Protein AF-A0A4R2BX04-F1 (afdb_monomer)

Nearest PDB structures (foldseek):
  4o9u-assembly1_D  TM=9.218E-01  e=1.936E-25  Thermus thermophilus HB27
  6s59-assembly1_A  TM=9.024E-01  e=7.896E-22  Ovis aries
  6que-assembly1_A  TM=8.705E-01  e=1.155E-21  Ovis aries
  4o9t-assembly3_F  TM=9.150E-01  e=1.795E-11  Thermus thermophilus HB27
  4o93-assembly1_B  TM=9.235E-01  e=2.387E-11  Thermus thermophilus HB27

Structure (mmCIF, N/CA/C/O backbone):
data_AF-A0A4R2BX04-F1
#
_entry.id   AF-A0A4R2BX04-F1
#
loop_
_atom_site.group_PDB
_atom_site.id
_atom_site.type_symbol
_atom_site.label_atom_id
_atom_site.label_alt_id
_atom_site.label_comp_id
_atom_site.label_asym_id
_atom_site.label_entity_id
_atom_site.label_seq_id
_atom_site.pdbx_PDB_ins_code
_atom_site.Cartn_x
_atom_site.Cartn_y
_atom_site.Cartn_z
_atom_site.occupancy
_atom_site.B_iso_or_equiv
_atom_site.auth_seq_id
_atom_site.auth_comp_id
_atom_site.auth_asym_id
_atom_site.auth_atom_id
_atom_site.pdbx_PDB_model_num
ATOM 1 N N . MET A 1 1 ? 15.272 23.848 -4.959 1.00 88.44 1 MET A N 1
ATOM 2 C CA . MET A 1 1 ? 13.925 23.815 -5.576 1.00 88.44 1 MET A CA 1
ATOM 3 C C . MET A 1 1 ? 13.139 22.565 -5.182 1.00 88.44 1 MET A C 1
ATOM 5 O O . MET A 1 1 ? 12.155 22.720 -4.473 1.00 88.44 1 MET A O 1
ATOM 9 N N . GLY A 1 2 ? 13.586 21.345 -5.523 1.00 87.56 2 GLY A N 1
ATOM 10 C CA . GLY A 1 2 ? 12.864 20.100 -5.185 1.00 87.56 2 GLY A CA 1
ATOM 11 C C . GLY A 1 2 ? 12.556 19.912 -3.690 1.00 87.56 2 GLY A C 1
ATOM 12 O O . GLY A 1 2 ? 11.408 19.678 -3.334 1.00 87.56 2 GLY A O 1
ATOM 13 N N . GLY A 1 3 ? 13.537 20.123 -2.803 1.00 90.69 3 GLY A N 1
ATOM 14 C CA . GLY A 1 3 ? 13.317 20.023 -1.349 1.00 90.69 3 GLY A CA 1
ATOM 15 C C . GLY A 1 3 ? 12.289 21.022 -0.797 1.00 90.69 3 GLY A C 1
ATOM 16 O O . GLY A 1 3 ? 11.492 20.674 0.068 1.00 90.69 3 GLY A O 1
ATOM 17 N N . VAL A 1 4 ? 12.240 22.240 -1.350 1.00 93.31 4 VAL A N 1
ATOM 18 C CA . VAL A 1 4 ? 11.239 23.256 -0.973 1.00 93.31 4 VAL A CA 1
ATOM 19 C C . VAL A 1 4 ? 9.846 22.834 -1.438 1.00 93.31 4 VAL A C 1
ATOM 21 O O . VAL A 1 4 ? 8.897 22.911 -0.663 1.00 93.31 4 VAL A O 1
ATOM 24 N N . ALA A 1 5 ? 9.725 22.346 -2.676 1.00 88.94 5 ALA A N 1
ATOM 25 C CA . ALA A 1 5 ? 8.461 21.851 -3.215 1.00 88.94 5 ALA A CA 1
ATOM 26 C C . ALA A 1 5 ? 7.940 20.638 -2.425 1.00 88.94 5 ALA A C 1
ATOM 28 O O . ALA A 1 5 ? 6.764 20.606 -2.071 1.00 88.94 5 ALA A O 1
ATOM 29 N N . GLY A 1 6 ? 8.817 19.688 -2.080 1.00 88.94 6 GLY A N 1
ATOM 30 C CA . GLY A 1 6 ? 8.470 18.519 -1.268 1.00 88.94 6 GLY A CA 1
ATOM 31 C C . GLY A 1 6 ? 8.011 18.894 0.142 1.00 88.94 6 GLY A C 1
ATOM 32 O O . GLY A 1 6 ? 6.974 18.418 0.598 1.00 88.94 6 GLY A O 1
ATOM 33 N N . PHE A 1 7 ? 8.721 19.809 0.807 1.00 90.00 7 PHE A N 1
ATOM 34 C CA . PHE A 1 7 ? 8.326 20.310 2.126 1.00 90.00 7 PHE A CA 1
ATOM 35 C C . PHE A 1 7 ? 6.985 21.055 2.088 1.00 90.00 7 PHE A C 1
ATOM 37 O O . PHE A 1 7 ? 6.119 20.833 2.935 1.00 90.00 7 PHE A O 1
ATOM 44 N N . ALA A 1 8 ? 6.785 21.917 1.087 1.00 89.88 8 ALA A N 1
ATOM 45 C CA . ALA A 1 8 ? 5.531 22.639 0.909 1.00 89.88 8 ALA A CA 1
ATOM 46 C C . ALA A 1 8 ? 4.356 21.690 0.625 1.00 89.88 8 ALA A C 1
ATOM 48 O O . ALA A 1 8 ? 3.276 21.891 1.180 1.00 89.88 8 ALA A O 1
ATOM 49 N N . ALA A 1 9 ? 4.562 20.651 -0.192 1.00 85.44 9 ALA A N 1
ATOM 50 C CA . ALA A 1 9 ? 3.562 19.617 -0.439 1.00 85.44 9 ALA A CA 1
ATOM 51 C C . ALA A 1 9 ? 3.223 18.864 0.856 1.00 85.44 9 ALA A C 1
ATOM 53 O O . ALA A 1 9 ? 2.058 18.813 1.239 1.00 85.44 9 ALA A O 1
ATOM 54 N N . ALA A 1 10 ? 4.226 18.385 1.598 1.00 86.88 10 ALA A N 1
ATOM 55 C CA . ALA A 1 10 ? 4.014 17.621 2.829 1.00 86.88 10 ALA A CA 1
ATOM 56 C C . ALA A 1 10 ? 3.216 18.381 3.905 1.00 86.88 10 ALA A C 1
ATOM 58 O O . ALA A 1 10 ? 2.443 17.769 4.632 1.00 86.88 10 ALA A O 1
ATOM 59 N N . ARG A 1 11 ? 3.353 19.713 3.995 1.00 88.25 11 ARG A N 1
ATOM 60 C CA . ARG A 1 11 ? 2.587 20.529 4.959 1.00 88.25 11 ARG A CA 1
ATOM 61 C C . ARG A 1 11 ? 1.145 20.819 4.547 1.00 88.25 11 ARG A C 1
ATOM 63 O O . ARG A 1 11 ? 0.371 21.261 5.389 1.00 88.25 11 ARG A O 1
ATOM 70 N N . ARG A 1 12 ? 0.797 20.656 3.268 1.00 84.44 12 ARG A N 1
ATOM 71 C CA . ARG A 1 12 ? -0.538 20.990 2.743 1.00 84.44 12 ARG A CA 1
ATOM 72 C C . ARG A 1 12 ? -1.512 19.813 2.764 1.00 84.44 12 ARG A C 1
ATOM 74 O O . ARG A 1 12 ? -2.714 20.051 2.750 1.00 84.44 12 ARG A O 1
ATOM 81 N N . PHE A 1 13 ? -1.017 18.575 2.774 1.00 81.31 13 PHE A N 1
ATOM 82 C CA . PHE A 1 13 ? -1.863 17.379 2.789 1.00 81.31 13 PHE A CA 1
ATOM 83 C C . PHE A 1 13 ? -2.430 17.106 4.186 1.00 81.31 13 PHE A C 1
ATOM 85 O O . PHE A 1 13 ? -1.733 17.238 5.192 1.00 81.31 13 PHE A O 1
ATOM 92 N N . ASN A 1 14 ? -3.695 16.683 4.245 1.00 80.12 14 ASN A N 1
ATOM 93 C CA . ASN A 1 14 ? -4.310 16.259 5.499 1.00 80.12 14 ASN A CA 1
ATOM 94 C C . ASN A 1 14 ? -3.829 14.857 5.890 1.00 80.12 14 ASN A C 1
ATOM 96 O O . ASN A 1 14 ? -3.459 14.040 5.044 1.00 80.12 14 ASN A O 1
ATOM 100 N N . MET A 1 15 ? -3.938 14.517 7.176 1.00 75.00 15 MET A N 1
ATOM 101 C CA . MET A 1 15 ? -3.555 13.190 7.679 1.00 75.00 15 MET A CA 1
ATOM 102 C C . MET A 1 15 ? -4.386 12.043 7.064 1.00 75.00 15 MET A C 1
ATOM 104 O O . MET A 1 15 ? -3.929 10.900 6.997 1.00 75.00 15 MET A O 1
ATOM 108 N N . THR A 1 16 ? -5.596 12.331 6.567 1.00 70.81 16 THR A N 1
ATOM 109 C CA . THR A 1 16 ? -6.445 11.379 5.824 1.00 70.81 16 THR A CA 1
ATOM 110 C C . THR A 1 16 ? -5.875 11.031 4.450 1.00 70.81 16 THR A C 1
ATOM 112 O O . THR A 1 16 ? -6.043 9.908 3.981 1.00 70.81 16 THR A O 1
ATOM 115 N N . ASP A 1 17 ? -5.103 11.943 3.867 1.00 78.62 17 ASP A N 1
ATOM 116 C CA . ASP A 1 17 ? -4.664 11.910 2.470 1.00 78.62 17 ASP A CA 1
ATOM 117 C C . ASP A 1 17 ? -3.229 11.356 2.348 1.00 78.62 17 ASP A C 1
ATOM 119 O O . ASP A 1 17 ? -2.679 11.216 1.257 1.00 78.62 17 ASP A O 1
ATOM 123 N N . MET A 1 18 ? -2.623 10.927 3.470 1.00 82.00 18 MET A N 1
ATOM 124 C CA . MET A 1 18 ? -1.256 10.388 3.470 1.00 82.00 18 MET A CA 1
ATOM 125 C C . MET A 1 18 ? -0.979 9.235 2.483 1.00 82.00 18 MET A C 1
ATOM 127 O O . MET A 1 18 ? 0.153 9.189 2.013 1.00 82.00 18 MET A O 1
ATOM 131 N N . PRO A 1 19 ? -1.892 8.291 2.123 1.00 79.44 19 PRO A N 1
ATOM 132 C CA . PRO A 1 19 ? -1.483 7.229 1.207 1.00 79.44 19 PRO A CA 1
ATOM 133 C C . PRO A 1 19 ? -1.272 7.775 -0.217 1.00 79.44 19 PRO A C 1
ATOM 135 O O . PRO A 1 19 ? -0.447 7.243 -0.953 1.00 79.44 19 PRO A O 1
ATOM 138 N N . GLN A 1 20 ? -1.953 8.866 -0.584 1.00 83.94 20 GLN A N 1
ATOM 139 C CA . GLN A 1 20 ? -1.780 9.554 -1.864 1.00 83.94 20 GLN A CA 1
ATOM 140 C C . GLN A 1 20 ? -0.439 10.282 -1.901 1.00 83.94 20 GLN A C 1
ATOM 142 O O . GLN A 1 20 ? 0.319 10.120 -2.853 1.00 83.94 20 GLN A O 1
ATOM 147 N N . LEU A 1 21 ? -0.104 11.009 -0.828 1.00 87.19 21 LEU A N 1
ATOM 148 C CA . LEU A 1 21 ? 1.180 11.699 -0.714 1.00 87.19 21 LEU A CA 1
ATOM 149 C C . LEU A 1 21 ? 2.359 10.716 -0.800 1.00 87.19 21 LEU A C 1
ATOM 151 O O . LEU A 1 21 ? 3.329 10.977 -1.510 1.00 87.19 21 LEU A O 1
ATOM 155 N N . VAL A 1 22 ? 2.251 9.563 -0.128 1.00 87.44 22 VAL A N 1
ATOM 156 C CA . VAL A 1 22 ? 3.252 8.487 -0.213 1.00 87.44 22 VAL A CA 1
ATOM 157 C C . VAL A 1 22 ? 3.371 7.969 -1.646 1.00 87.44 22 VAL A C 1
ATOM 159 O O . VAL A 1 22 ? 4.483 7.855 -2.155 1.00 87.44 22 VAL A O 1
ATOM 162 N N . SER A 1 23 ? 2.246 7.721 -2.324 1.00 90.12 23 SER A N 1
ATOM 163 C CA . SER A 1 23 ? 2.243 7.311 -3.733 1.00 90.12 23 SER A CA 1
ATOM 164 C C . SER A 1 23 ? 2.915 8.353 -4.635 1.00 90.12 23 SER A C 1
ATOM 166 O O . SER A 1 23 ? 3.731 8.008 -5.485 1.00 90.12 23 SER A O 1
ATOM 168 N N . LEU A 1 24 ? 2.648 9.644 -4.428 1.00 90.19 24 LEU A N 1
ATOM 169 C CA . LEU A 1 24 ? 3.250 10.716 -5.219 1.00 90.19 24 LEU A CA 1
ATOM 170 C C . LEU A 1 24 ? 4.771 10.795 -5.025 1.00 90.19 24 LEU A C 1
ATOM 172 O O . LEU A 1 24 ? 5.512 10.885 -6.004 1.00 90.19 24 LEU A O 1
ATOM 176 N N . PHE A 1 25 ? 5.257 10.729 -3.784 1.00 90.88 25 PHE A N 1
ATOM 177 C CA . PHE A 1 25 ? 6.699 10.694 -3.515 1.00 90.88 25 PHE A CA 1
ATOM 178 C C . PHE A 1 25 ? 7.360 9.447 -4.096 1.00 90.88 25 PHE A C 1
ATOM 180 O O . PHE A 1 25 ? 8.462 9.535 -4.639 1.00 90.88 25 PHE A O 1
ATOM 187 N N . ASN A 1 26 ? 6.656 8.318 -4.069 1.00 92.38 26 ASN A N 1
ATOM 188 C CA . ASN A 1 26 ? 7.106 7.095 -4.706 1.00 92.38 26 ASN A CA 1
ATOM 189 C C . ASN A 1 26 ? 7.220 7.242 -6.233 1.00 92.38 26 ASN A C 1
ATOM 191 O O . ASN A 1 26 ? 8.212 6.818 -6.824 1.00 92.38 26 ASN A O 1
ATOM 195 N N . ALA A 1 27 ? 6.252 7.914 -6.866 1.00 93.56 27 ALA A N 1
ATOM 196 C CA . ALA A 1 27 ? 6.286 8.202 -8.296 1.00 93.56 27 ALA A CA 1
ATOM 197 C C . ALA A 1 27 ? 7.534 9.019 -8.669 1.00 93.56 27 ALA A C 1
ATOM 199 O O . ALA A 1 27 ? 8.276 8.659 -9.584 1.00 93.56 27 ALA A O 1
ATOM 200 N N . VAL A 1 28 ? 7.788 10.104 -7.930 1.00 93.44 28 VAL A N 1
ATOM 201 C CA . VAL A 1 28 ? 8.947 10.980 -8.156 1.00 93.44 28 VAL A CA 1
ATOM 202 C C . VAL A 1 28 ? 10.261 10.221 -7.944 1.00 93.44 28 VAL A C 1
ATOM 204 O O . VAL A 1 28 ? 11.180 10.380 -8.745 1.00 93.44 28 VAL A O 1
ATOM 207 N N . GLY A 1 29 ? 10.337 9.361 -6.923 1.00 92.19 29 GLY A N 1
ATOM 208 C CA . GLY A 1 29 ? 11.498 8.502 -6.671 1.00 92.19 29 GLY A CA 1
ATOM 209 C C . GLY A 1 29 ? 11.786 7.531 -7.820 1.00 92.19 29 GLY A C 1
ATOM 210 O O . GLY A 1 29 ? 12.916 7.478 -8.302 1.00 92.19 29 GLY A O 1
ATOM 211 N N . GLY A 1 30 ? 10.763 6.823 -8.314 1.00 92.56 30 GLY A N 1
ATOM 212 C CA . GLY A 1 30 ? 10.896 5.919 -9.463 1.00 92.56 30 GLY A CA 1
ATOM 213 C C . GLY A 1 30 ? 11.318 6.639 -10.749 1.00 92.56 30 GLY A C 1
ATOM 214 O O . GLY A 1 30 ? 12.179 6.154 -11.480 1.00 92.56 30 GLY A O 1
ATOM 215 N N . CYS A 1 31 ? 10.779 7.838 -10.993 1.00 94.25 31 CYS A N 1
ATOM 216 C CA . CYS A 1 31 ? 11.178 8.677 -12.125 1.00 94.25 31 CYS A CA 1
ATOM 217 C C . CYS A 1 31 ? 12.645 9.121 -12.023 1.00 94.25 31 CYS A C 1
ATOM 219 O O . CYS A 1 31 ? 13.384 9.039 -13.001 1.00 94.25 31 CYS A O 1
ATOM 221 N N . ALA A 1 32 ? 13.091 9.542 -10.835 1.00 93.69 32 ALA A N 1
ATOM 222 C CA . ALA A 1 32 ? 14.481 9.927 -10.611 1.00 93.69 32 ALA A CA 1
ATOM 223 C C . ALA A 1 32 ? 15.450 8.762 -10.873 1.00 93.69 32 ALA A C 1
ATOM 225 O O . ALA A 1 32 ? 16.451 8.966 -11.556 1.00 93.69 32 ALA A O 1
ATOM 226 N N . ALA A 1 33 ? 15.135 7.550 -10.400 1.00 91.38 33 ALA A N 1
ATOM 227 C CA . ALA A 1 33 ? 15.940 6.354 -10.666 1.00 91.38 33 ALA A CA 1
ATOM 228 C C . ALA A 1 33 ? 16.028 6.047 -12.175 1.00 91.38 33 ALA A C 1
ATOM 230 O O . ALA A 1 33 ? 17.122 5.951 -12.728 1.00 91.38 33 ALA A O 1
ATOM 231 N N . ALA A 1 34 ? 14.890 6.047 -12.882 1.00 91.94 34 ALA A N 1
ATOM 232 C CA . ALA A 1 34 ? 14.873 5.837 -14.331 1.00 91.94 34 ALA A CA 1
ATOM 233 C C . ALA A 1 34 ? 15.688 6.897 -15.098 1.00 91.94 34 ALA A C 1
ATOM 235 O O . ALA A 1 34 ? 16.411 6.564 -16.038 1.00 91.94 34 ALA A O 1
ATOM 236 N N . LEU A 1 35 ? 15.612 8.171 -14.696 1.00 92.38 35 LEU A N 1
ATOM 237 C CA . LEU A 1 35 ? 16.397 9.249 -15.304 1.00 92.38 35 LEU A CA 1
ATOM 238 C C . LEU A 1 35 ? 17.901 9.075 -15.073 1.00 92.38 35 LEU A C 1
ATOM 240 O O . LEU A 1 35 ? 18.676 9.326 -15.994 1.00 92.38 35 LEU A O 1
ATOM 244 N N . VAL A 1 36 ? 18.317 8.617 -13.889 1.00 90.69 36 VAL A N 1
ATOM 245 C CA . VAL A 1 36 ? 19.727 8.305 -13.605 1.00 90.69 36 VAL A CA 1
ATOM 246 C C . VAL A 1 36 ? 20.242 7.237 -14.570 1.00 90.69 36 VAL A C 1
ATOM 248 O O . VAL A 1 36 ? 21.283 7.442 -15.191 1.00 90.69 36 VAL A O 1
ATOM 251 N N . ALA A 1 37 ? 19.489 6.155 -14.777 1.00 89.06 37 ALA A N 1
ATOM 252 C CA . ALA A 1 37 ? 19.875 5.096 -15.708 1.00 89.06 37 ALA A CA 1
ATOM 253 C C . ALA A 1 37 ? 19.923 5.548 -17.178 1.00 89.06 37 ALA A C 1
ATOM 255 O O . ALA A 1 37 ? 20.780 5.084 -17.936 1.00 89.06 37 ALA A O 1
ATOM 256 N N . ILE A 1 38 ? 19.036 6.463 -17.589 1.00 88.00 38 ILE A N 1
ATOM 257 C CA . ILE A 1 38 ? 19.056 7.067 -18.931 1.00 88.00 38 ILE A CA 1
ATOM 258 C C . ILE A 1 38 ? 20.292 7.956 -19.109 1.00 88.00 38 ILE A C 1
ATOM 260 O O . ILE A 1 38 ? 20.962 7.873 -20.137 1.00 88.00 38 ILE A O 1
ATOM 264 N N . VAL A 1 39 ? 20.612 8.797 -18.123 1.00 88.25 39 VAL A N 1
ATOM 265 C CA . VAL A 1 39 ? 21.782 9.688 -18.182 1.00 88.25 39 VAL A CA 1
ATOM 266 C C . VAL A 1 39 ? 23.079 8.881 -18.202 1.00 88.25 39 VAL A C 1
ATOM 268 O O . VAL A 1 39 ? 23.949 9.152 -19.028 1.00 88.25 39 VAL A O 1
ATOM 271 N N . ASP A 1 40 ? 23.189 7.851 -17.363 1.00 85.19 40 ASP A N 1
ATOM 272 C CA . ASP A 1 40 ? 24.319 6.917 -17.383 1.00 85.19 40 ASP A CA 1
ATOM 273 C C . ASP A 1 40 ? 24.453 6.208 -18.747 1.00 85.19 40 ASP A C 1
ATOM 275 O O . ASP A 1 40 ? 25.564 6.030 -19.243 1.00 85.19 40 ASP A O 1
ATOM 279 N N . ALA A 1 41 ? 23.340 5.893 -19.427 1.00 80.50 41 ALA A N 1
ATOM 280 C CA . ALA A 1 41 ? 23.372 5.357 -20.794 1.00 80.50 41 ALA A CA 1
ATOM 281 C C . ALA A 1 41 ? 24.002 6.329 -21.796 1.00 80.50 41 ALA A C 1
ATOM 283 O O . ALA A 1 41 ? 24.763 5.916 -22.668 1.00 80.50 41 ALA A O 1
ATOM 284 N N . GLN A 1 42 ? 23.651 7.612 -21.690 1.00 80.00 42 GLN A N 1
ATOM 285 C CA . GLN A 1 42 ? 24.056 8.654 -22.633 1.00 80.00 42 GLN A CA 1
ATOM 286 C C . GLN A 1 42 ? 25.502 9.110 -22.436 1.00 80.00 42 GLN A C 1
ATOM 288 O O . GLN A 1 42 ? 26.152 9.510 -23.397 1.00 80.00 42 GLN A O 1
ATOM 293 N N . GLN A 1 43 ? 26.004 9.072 -21.202 1.00 78.25 43 GLN A N 1
ATOM 294 C CA . GLN A 1 43 ? 27.363 9.514 -20.878 1.00 78.25 43 GLN A CA 1
ATOM 295 C C . GLN A 1 43 ? 28.434 8.465 -21.198 1.00 78.25 43 GLN A C 1
ATOM 297 O O . GLN A 1 43 ? 29.627 8.766 -21.131 1.00 78.25 43 GLN A O 1
ATOM 302 N N . ARG A 1 44 ? 28.043 7.243 -21.574 1.00 70.12 44 ARG A N 1
ATOM 303 C CA . ARG A 1 44 ? 28.999 6.211 -21.977 1.00 70.12 44 ARG A CA 1
ATOM 304 C C . ARG A 1 44 ? 29.540 6.496 -23.381 1.00 70.12 44 ARG A C 1
ATOM 306 O O . ARG A 1 44 ? 28.757 6.642 -24.319 1.00 70.12 44 ARG A O 1
ATOM 313 N N . PRO A 1 45 ? 30.871 6.559 -23.557 1.00 59.31 45 PRO A N 1
ATOM 314 C CA . PRO A 1 45 ? 31.474 6.855 -24.850 1.00 59.31 45 PRO A CA 1
ATOM 315 C C . PRO A 1 45 ? 31.123 5.775 -25.880 1.00 59.31 45 PRO A C 1
ATOM 317 O O . PRO A 1 45 ? 31.386 4.586 -25.681 1.00 59.31 45 PRO A O 1
ATOM 320 N N . ALA A 1 46 ? 30.553 6.207 -27.006 1.00 54.72 46 ALA A N 1
ATOM 321 C CA . ALA A 1 46 ? 30.277 5.358 -28.157 1.00 54.72 46 ALA A CA 1
ATOM 322 C C . ALA A 1 46 ? 31.605 4.852 -28.748 1.00 54.72 46 ALA A C 1
ATOM 324 O O . ALA A 1 46 ? 32.303 5.594 -29.434 1.00 54.72 46 ALA A O 1
ATOM 325 N N . GLY A 1 47 ? 31.983 3.609 -28.444 1.00 49.56 47 GLY A N 1
ATOM 326 C CA . GLY A 1 47 ? 33.201 2.989 -28.982 1.00 49.56 47 GLY A CA 1
ATOM 327 C C . GLY A 1 47 ? 33.989 2.113 -28.006 1.00 49.56 47 GLY A C 1
ATOM 328 O O . GLY A 1 47 ? 34.817 1.326 -28.457 1.00 49.56 47 GLY A O 1
ATOM 329 N N . LEU A 1 48 ? 33.718 2.174 -26.697 1.00 48.69 48 LEU A N 1
ATOM 330 C CA . LEU A 1 48 ? 34.194 1.146 -25.768 1.00 48.69 48 LEU A CA 1
ATOM 331 C C . LEU A 1 48 ? 33.226 -0.041 -25.832 1.00 48.69 48 LEU A C 1
ATOM 333 O O . LEU A 1 48 ? 32.038 0.094 -25.546 1.00 48.69 48 LEU A O 1
ATOM 337 N N . GLY A 1 49 ? 33.746 -1.161 -26.336 1.00 47.22 49 GLY A N 1
ATOM 338 C CA . GLY A 1 49 ? 32.997 -2.359 -26.701 1.00 47.22 49 GLY A CA 1
ATOM 339 C C . GLY A 1 49 ? 32.111 -2.915 -25.591 1.00 47.22 49 GLY A C 1
ATOM 340 O O . GLY A 1 49 ? 32.361 -2.666 -24.419 1.00 47.22 49 GLY A O 1
ATOM 341 N N . ALA A 1 50 ? 31.089 -3.661 -26.031 1.00 51.38 50 ALA A N 1
ATOM 342 C CA . ALA A 1 50 ? 30.169 -4.497 -25.263 1.00 51.38 50 ALA A CA 1
ATOM 343 C C . ALA A 1 50 ? 29.944 -4.042 -23.815 1.00 51.38 50 ALA A C 1
ATOM 345 O O . ALA A 1 50 ? 30.778 -4.278 -22.940 1.00 51.38 50 ALA A O 1
ATOM 346 N N . ILE A 1 51 ? 28.764 -3.476 -23.541 1.00 55.81 51 ILE A N 1
ATOM 347 C CA . ILE A 1 51 ? 28.277 -3.374 -22.165 1.00 55.81 51 ILE A CA 1
ATOM 348 C C . ILE A 1 51 ? 28.514 -4.739 -21.509 1.00 55.81 51 ILE A C 1
ATOM 350 O O . ILE A 1 51 ? 28.026 -5.747 -22.022 1.00 55.81 51 ILE A O 1
ATOM 354 N N . SER A 1 52 ? 29.298 -4.791 -20.424 1.00 63.75 52 SER A N 1
ATOM 355 C CA . SER A 1 52 ? 29.423 -6.030 -19.656 1.00 63.75 52 SER A CA 1
ATOM 356 C C . SER A 1 52 ? 28.000 -6.487 -19.354 1.00 63.75 52 SER A C 1
ATOM 358 O O . SER A 1 52 ? 27.217 -5.681 -18.851 1.00 63.75 52 SER A O 1
ATOM 360 N N . GLY A 1 53 ? 27.623 -7.714 -19.729 1.00 64.19 53 GLY A N 1
ATOM 361 C CA . GLY A 1 53 ? 26.213 -8.131 -19.747 1.00 64.19 53 GLY A CA 1
ATOM 362 C C . GLY A 1 53 ? 25.471 -7.828 -18.437 1.00 64.19 53 GLY A C 1
ATOM 363 O O . GLY A 1 53 ? 24.296 -7.467 -18.454 1.00 64.19 53 GLY A O 1
ATOM 364 N N . GLY A 1 54 ? 26.188 -7.847 -17.306 1.00 72.62 54 GLY A N 1
ATOM 365 C CA . GLY A 1 54 ? 25.682 -7.400 -16.007 1.00 72.62 54 GLY A CA 1
ATOM 366 C C . GLY A 1 54 ? 25.230 -5.935 -15.978 1.00 72.62 54 GLY A C 1
ATOM 367 O O . GLY A 1 54 ? 24.120 -5.649 -15.546 1.00 72.62 54 GLY A O 1
ATOM 368 N N . THR A 1 55 ? 26.026 -4.993 -16.478 1.00 80.12 55 THR A N 1
ATOM 369 C CA . THR A 1 55 ? 25.680 -3.563 -16.495 1.00 80.12 55 THR A CA 1
ATOM 370 C C . THR A 1 55 ? 24.485 -3.268 -17.410 1.00 80.12 55 THR A C 1
ATOM 372 O O . THR A 1 55 ? 23.643 -2.439 -17.072 1.00 80.12 55 THR A O 1
ATOM 375 N N . GLY A 1 56 ? 24.370 -3.975 -18.540 1.00 80.44 56 GLY A N 1
ATOM 376 C CA . GLY A 1 56 ? 23.254 -3.814 -19.483 1.00 80.44 56 GLY A CA 1
ATOM 377 C C . GLY A 1 56 ? 21.931 -4.307 -18.906 1.00 80.44 56 GLY A C 1
ATOM 378 O O . GLY A 1 56 ? 20.895 -3.663 -19.085 1.00 80.44 56 GLY A O 1
ATOM 379 N N . PHE A 1 57 ? 21.984 -5.405 -18.148 1.00 83.94 57 PHE A N 1
ATOM 380 C CA . PHE A 1 57 ? 20.850 -5.904 -17.378 1.00 83.94 57 PHE A CA 1
ATOM 381 C C . PHE A 1 57 ? 20.407 -4.903 -16.306 1.00 83.94 57 PHE A C 1
ATOM 383 O O . PHE A 1 57 ? 19.235 -4.533 -16.278 1.00 83.94 57 PHE A O 1
ATOM 390 N N . VAL A 1 58 ? 21.333 -4.439 -15.455 1.00 88.88 58 VAL A N 1
ATOM 391 C CA . VAL A 1 58 ? 21.005 -3.515 -14.353 1.00 88.88 58 VAL A CA 1
ATOM 392 C C . VAL A 1 58 ? 20.399 -2.222 -14.906 1.00 88.88 58 VAL A C 1
ATOM 394 O O . VAL A 1 58 ? 19.423 -1.720 -14.361 1.00 88.88 58 VAL A O 1
ATOM 397 N N . GLN A 1 59 ? 20.900 -1.730 -16.039 1.00 88.12 59 GLN A N 1
ATOM 398 C CA . GLN A 1 59 ? 20.387 -0.525 -16.685 1.00 88.12 59 GLN A CA 1
ATOM 399 C C . GLN A 1 59 ? 18.956 -0.679 -17.214 1.00 88.12 59 GLN A C 1
ATOM 401 O O . GLN A 1 59 ? 18.115 0.189 -16.980 1.00 88.12 59 GLN A O 1
ATOM 406 N N . VAL A 1 60 ? 18.652 -1.781 -17.908 1.00 89.56 60 VAL A N 1
ATOM 407 C CA . VAL A 1 60 ? 17.279 -2.041 -18.371 1.00 89.56 60 VAL A CA 1
ATOM 408 C C . VAL A 1 60 ? 16.349 -2.274 -17.187 1.00 89.56 60 VAL A C 1
ATOM 410 O O . VAL A 1 60 ? 15.230 -1.765 -17.199 1.00 89.56 60 VAL A O 1
ATOM 413 N N . ALA A 1 61 ? 16.803 -2.997 -16.162 1.00 90.19 61 ALA A N 1
ATOM 414 C CA . ALA A 1 61 ? 16.033 -3.241 -14.950 1.00 90.19 61 ALA A CA 1
ATOM 415 C C . ALA A 1 61 ? 15.701 -1.935 -14.214 1.00 90.19 61 ALA A C 1
ATOM 417 O O . ALA A 1 61 ? 14.546 -1.740 -13.846 1.00 90.19 61 ALA A O 1
ATOM 418 N N . ASP A 1 62 ? 16.659 -1.019 -14.060 1.00 92.81 62 ASP A N 1
ATOM 419 C CA . ASP A 1 62 ? 16.450 0.263 -13.378 1.00 92.81 62 ASP A CA 1
ATOM 420 C C . ASP A 1 62 ? 15.430 1.147 -14.114 1.00 92.81 62 ASP A C 1
ATOM 422 O O . ASP A 1 62 ? 14.422 1.554 -13.536 1.00 92.81 62 ASP A O 1
ATOM 426 N N . ILE A 1 63 ? 15.604 1.342 -15.431 1.00 92.94 63 ILE A N 1
ATOM 427 C CA . ILE A 1 63 ? 14.641 2.093 -16.260 1.00 92.94 63 ILE A CA 1
ATOM 428 C C . ILE A 1 63 ? 13.253 1.455 -16.179 1.00 92.94 63 ILE A C 1
ATOM 430 O O . ILE A 1 63 ? 12.257 2.155 -16.002 1.00 92.94 63 ILE A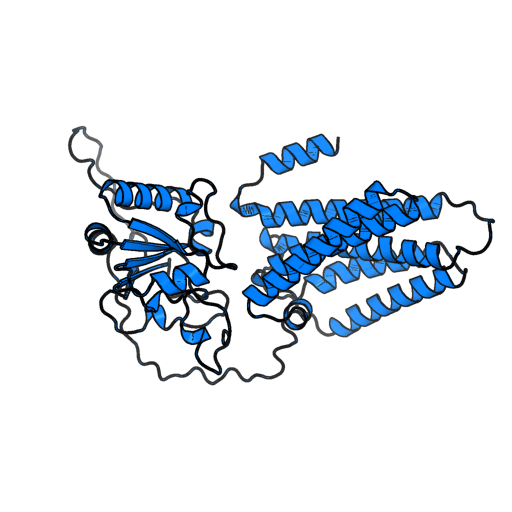 O 1
ATOM 434 N N . SER A 1 64 ? 13.190 0.127 -16.287 1.00 93.81 64 SER A N 1
ATOM 435 C CA . SER A 1 64 ? 11.935 -0.620 -16.304 1.00 93.81 64 SER A CA 1
ATOM 436 C C . SER A 1 64 ? 11.189 -0.516 -14.976 1.00 93.81 64 SER A C 1
ATOM 438 O O . SER A 1 64 ? 10.003 -0.192 -14.959 1.00 93.81 64 SER A O 1
ATOM 440 N N . ILE A 1 65 ? 11.873 -0.763 -13.855 1.00 94.62 65 ILE A N 1
ATOM 441 C CA . ILE A 1 65 ? 11.279 -0.708 -12.516 1.00 94.62 65 ILE A CA 1
ATOM 442 C C . ILE A 1 65 ? 10.934 0.743 -12.159 1.00 94.62 65 ILE A C 1
ATOM 444 O O . ILE A 1 65 ? 9.847 0.996 -11.640 1.00 94.62 65 ILE A O 1
ATOM 448 N N . GLY A 1 66 ? 11.799 1.707 -12.482 1.00 95.00 66 GLY A N 1
ATOM 449 C CA . GLY A 1 66 ? 11.564 3.127 -12.231 1.00 95.00 66 GLY A CA 1
ATOM 450 C C . GLY A 1 66 ? 10.366 3.686 -13.005 1.00 95.00 66 GLY A C 1
ATOM 451 O O . GLY A 1 66 ? 9.482 4.301 -12.406 1.00 95.00 66 GLY A O 1
ATOM 452 N N . ALA A 1 67 ? 10.267 3.415 -14.311 1.00 95.19 67 ALA A N 1
ATOM 453 C CA . ALA A 1 67 ? 9.158 3.875 -15.154 1.00 95.19 67 ALA A CA 1
ATOM 454 C C . ALA A 1 67 ? 7.825 3.181 -14.820 1.00 95.19 67 ALA A C 1
ATOM 456 O O . ALA A 1 67 ? 6.777 3.840 -14.763 1.00 95.19 67 ALA A O 1
ATOM 457 N N . LEU A 1 68 ? 7.869 1.873 -14.528 1.00 95.12 68 LEU A N 1
ATOM 458 C CA . LEU A 1 68 ? 6.734 1.111 -13.998 1.00 95.12 68 LEU A CA 1
ATOM 459 C C . LEU A 1 68 ? 6.209 1.749 -12.709 1.00 95.12 68 LEU A C 1
ATOM 461 O O . LEU A 1 68 ? 5.006 1.939 -12.536 1.00 95.12 68 LEU A O 1
ATOM 465 N N . THR A 1 69 ? 7.125 2.107 -11.813 1.00 94.50 69 THR A N 1
ATOM 466 C CA . THR A 1 69 ? 6.778 2.658 -10.507 1.00 94.50 69 THR A CA 1
ATOM 467 C C . THR A 1 69 ? 6.261 4.083 -10.598 1.00 94.50 69 THR A C 1
ATOM 469 O O . THR A 1 69 ? 5.276 4.413 -9.938 1.00 94.50 69 THR A O 1
ATOM 472 N N . PHE A 1 70 ? 6.869 4.909 -11.449 1.00 95.69 70 PHE A N 1
ATOM 473 C CA . PHE A 1 70 ? 6.409 6.262 -11.733 1.00 95.69 70 PHE A CA 1
ATOM 474 C C . PHE A 1 70 ? 4.954 6.259 -12.205 1.00 95.69 70 PHE A C 1
ATOM 476 O O . PHE A 1 70 ? 4.084 6.847 -11.565 1.00 95.69 70 PHE A O 1
ATOM 483 N N . THR A 1 71 ? 4.669 5.536 -13.286 1.00 94.81 71 THR A N 1
ATOM 484 C CA . THR A 1 71 ? 3.324 5.508 -13.873 1.00 94.81 71 THR A CA 1
ATOM 485 C C . THR A 1 71 ? 2.311 4.766 -13.017 1.00 94.81 71 THR A C 1
ATOM 487 O O . THR A 1 71 ? 1.196 5.255 -12.839 1.00 94.81 71 THR A O 1
ATOM 490 N N . GLY A 1 72 ? 2.695 3.638 -12.419 1.00 92.81 72 GLY A N 1
ATOM 491 C CA . GLY A 1 72 ? 1.834 2.899 -11.503 1.00 92.81 72 GLY A CA 1
ATOM 492 C C . GLY A 1 72 ? 1.424 3.740 -10.294 1.00 92.81 72 GLY A C 1
ATOM 493 O O . GLY A 1 72 ? 0.252 3.752 -9.920 1.00 92.81 72 GLY A O 1
ATOM 494 N N . SER A 1 73 ? 2.356 4.510 -9.725 1.00 93.00 73 SER A N 1
ATOM 495 C CA . SER A 1 73 ? 2.083 5.356 -8.556 1.00 93.00 73 SER A CA 1
ATOM 496 C C . SER A 1 73 ? 1.246 6.593 -8.909 1.00 93.00 73 SER A C 1
ATOM 498 O O . SER A 1 73 ? 0.462 7.056 -8.080 1.00 93.00 73 SER A O 1
ATOM 500 N N . LEU A 1 74 ? 1.346 7.099 -10.146 1.00 91.94 74 LEU A N 1
ATOM 501 C CA . LEU A 1 74 ? 0.437 8.130 -10.659 1.00 91.94 74 LEU A CA 1
ATOM 502 C C . LEU A 1 74 ? -0.988 7.593 -10.836 1.00 91.94 74 LEU A C 1
ATOM 504 O O . LEU A 1 74 ? -1.944 8.258 -10.452 1.00 91.94 74 LEU A O 1
ATOM 508 N N . VAL A 1 75 ? -1.158 6.375 -11.359 1.00 89.75 75 VAL A N 1
ATOM 509 C CA . VAL A 1 75 ? -2.489 5.750 -11.471 1.00 89.75 75 VAL A CA 1
ATOM 510 C C . VAL A 1 75 ? -3.049 5.373 -10.099 1.00 89.75 75 VAL A C 1
ATOM 512 O O . VAL A 1 75 ? -4.256 5.464 -9.880 1.00 89.75 75 VAL A O 1
ATOM 515 N N . ALA A 1 76 ? -2.197 5.025 -9.133 1.00 84.38 76 ALA A N 1
ATOM 516 C CA . ALA A 1 76 ? -2.601 4.801 -7.746 1.00 84.38 76 ALA A CA 1
ATOM 517 C C . ALA A 1 76 ? -3.184 6.062 -7.064 1.00 84.38 76 ALA A C 1
ATOM 519 O O . ALA A 1 76 ? -3.862 5.941 -6.040 1.00 84.38 76 ALA A O 1
ATOM 520 N N . ALA A 1 77 ? -3.075 7.248 -7.683 1.00 74.25 77 ALA A N 1
ATOM 521 C CA . ALA A 1 77 ? -3.850 8.439 -7.317 1.00 74.25 77 ALA A CA 1
ATOM 522 C C . ALA A 1 77 ? -5.376 8.295 -7.546 1.00 74.25 77 ALA A C 1
ATOM 524 O O . ALA A 1 77 ? -6.131 9.233 -7.299 1.00 74.25 77 ALA A O 1
ATOM 525 N N . LYS A 1 78 ? -5.876 7.102 -7.911 1.00 77.62 78 LYS A N 1
ATOM 526 C CA . LYS A 1 78 ? -7.282 6.676 -7.725 1.00 77.62 78 LYS A CA 1
ATOM 527 C C . LYS A 1 78 ? -7.856 7.053 -6.358 1.00 77.62 78 LYS A C 1
ATOM 529 O O . LYS A 1 78 ? -9.052 7.306 -6.241 1.00 77.62 78 LYS A O 1
ATOM 534 N N . LEU A 1 79 ? -7.010 7.106 -5.332 1.00 69.44 79 LEU A N 1
ATOM 535 C CA . LEU A 1 79 ? -7.397 7.515 -3.987 1.00 69.44 79 LEU A CA 1
ATOM 536 C C . LEU A 1 79 ? -7.881 8.976 -3.909 1.00 69.44 79 LEU A C 1
ATOM 538 O O . LEU A 1 79 ? -8.658 9.273 -3.011 1.00 69.44 79 LEU A O 1
ATOM 542 N N . GLU A 1 80 ? -7.448 9.874 -4.803 1.00 71.12 80 GLU A N 1
ATOM 543 C CA . GLU A 1 80 ? -7.880 11.289 -4.858 1.00 71.12 80 GLU A CA 1
ATOM 544 C C . GLU A 1 80 ? -9.210 11.480 -5.607 1.00 71.12 80 GLU A C 1
ATOM 546 O O . GLU A 1 80 ? -9.731 12.589 -5.691 1.00 71.12 80 GLU A O 1
ATOM 551 N N . GLY A 1 81 ? -9.769 10.412 -6.188 1.00 69.81 81 GLY A N 1
ATOM 552 C CA . GLY A 1 81 ? -10.963 10.488 -7.034 1.00 69.81 81 GLY A CA 1
ATOM 553 C C . GLY A 1 81 ? -10.703 11.017 -8.451 1.00 69.81 81 GLY A C 1
ATOM 554 O O . GLY A 1 81 ? -11.643 11.107 -9.236 1.00 69.81 81 GLY A O 1
ATOM 555 N N . LEU A 1 82 ? -9.443 11.311 -8.808 1.00 73.75 82 LEU A N 1
ATOM 556 C CA . LEU A 1 82 ? -9.033 11.702 -10.167 1.00 73.75 82 LEU A CA 1
ATOM 557 C C . LEU A 1 82 ? -9.251 10.579 -11.191 1.00 73.75 82 LEU A C 1
ATOM 559 O O . LEU A 1 82 ? -9.568 10.828 -12.352 1.00 73.75 82 LEU A O 1
ATOM 563 N N . VAL A 1 83 ? -9.083 9.333 -10.749 1.00 78.88 83 VAL A N 1
ATOM 564 C CA . VAL A 1 83 ? -9.312 8.118 -11.536 1.00 78.88 83 VAL A CA 1
ATOM 565 C C . VAL A 1 83 ? -10.411 7.308 -10.842 1.00 78.88 83 VAL A C 1
ATOM 567 O O . VAL A 1 83 ? -10.412 7.238 -9.610 1.00 78.88 83 VAL A O 1
ATOM 570 N N . PRO A 1 84 ? -11.340 6.666 -11.579 1.00 76.06 84 PRO A N 1
ATOM 571 C CA . PRO A 1 84 ? -12.396 5.869 -10.968 1.00 76.06 84 PRO A CA 1
ATOM 572 C C . PRO A 1 84 ? -11.832 4.809 -10.015 1.00 76.06 84 PRO A C 1
ATOM 574 O O . PRO A 1 84 ? -10.963 4.019 -10.390 1.00 76.06 84 PRO A O 1
ATOM 577 N N . GLY A 1 85 ? -12.372 4.754 -8.795 1.00 69.44 85 GLY A N 1
ATOM 578 C CA . GLY A 1 85 ? -11.987 3.751 -7.797 1.00 69.44 85 GLY A CA 1
ATOM 579 C C . GLY A 1 85 ? -12.404 2.322 -8.166 1.00 69.44 85 GLY A C 1
ATOM 580 O O . GLY A 1 85 ? -11.852 1.363 -7.632 1.00 69.44 85 GLY A O 1
ATOM 581 N N . ARG A 1 86 ? -13.346 2.146 -9.102 1.00 76.75 86 ARG A N 1
ATOM 582 C CA . ARG A 1 86 ? -13.715 0.821 -9.622 1.00 76.75 86 ARG A CA 1
ATOM 583 C C . ARG A 1 86 ? -12.598 0.227 -10.500 1.00 76.75 86 ARG A C 1
ATOM 585 O O . ARG A 1 86 ? -11.922 0.985 -11.201 1.00 76.75 86 ARG A O 1
ATOM 592 N N . PRO A 1 87 ? -12.413 -1.106 -10.506 1.00 81.56 87 PRO A N 1
ATOM 593 C CA . PRO A 1 87 ? -11.570 -1.789 -11.486 1.00 81.56 87 PRO A CA 1
ATOM 594 C C . PRO A 1 87 ? -11.930 -1.369 -12.916 1.00 81.56 87 PRO A C 1
ATOM 596 O O . PRO A 1 87 ? -13.091 -1.471 -13.317 1.00 81.56 87 PRO A O 1
ATOM 599 N N . VAL A 1 88 ? -10.952 -0.887 -13.687 1.00 80.94 88 VAL A N 1
ATOM 600 C CA . VAL A 1 88 ? -11.143 -0.570 -15.108 1.00 80.94 88 VAL A CA 1
ATOM 601 C C . VAL A 1 88 ? -10.448 -1.651 -15.917 1.00 80.94 88 VAL A C 1
ATOM 603 O O . VAL A 1 88 ? -9.223 -1.743 -15.939 1.00 80.94 88 VAL A O 1
ATOM 606 N N . VAL A 1 89 ? -11.254 -2.486 -16.567 1.00 80.31 89 VAL A N 1
ATOM 607 C CA . VAL A 1 89 ? -10.799 -3.631 -17.353 1.00 80.31 89 VAL A CA 1
ATOM 608 C C . VAL A 1 89 ? -11.162 -3.425 -18.820 1.00 80.31 89 VAL A C 1
ATOM 610 O O . VAL A 1 89 ? -12.279 -3.020 -19.136 1.00 80.31 89 VAL A O 1
ATOM 613 N N . PHE A 1 90 ? -10.226 -3.704 -19.726 1.00 81.38 90 PHE A N 1
ATOM 614 C CA . PHE A 1 90 ? -10.467 -3.680 -21.170 1.00 81.38 90 PHE A CA 1
ATOM 615 C C . PHE A 1 90 ? -10.210 -5.061 -21.783 1.00 81.38 90 PHE A C 1
ATOM 617 O O . PHE A 1 90 ? -9.382 -5.840 -21.298 1.00 81.38 90 PHE A O 1
ATOM 624 N N . ARG A 1 91 ? -10.951 -5.392 -22.850 1.00 78.25 91 ARG A N 1
ATOM 625 C CA . ARG A 1 91 ? -10.814 -6.673 -23.559 1.00 78.25 91 ARG A CA 1
ATOM 626 C C . ARG A 1 91 ? -9.386 -6.805 -24.098 1.00 78.25 91 ARG A C 1
ATOM 628 O O . ARG A 1 91 ? -8.929 -5.946 -24.840 1.00 78.25 91 ARG A O 1
ATOM 635 N N . GLY A 1 92 ? -8.686 -7.871 -23.704 1.00 79.75 92 GLY A N 1
ATOM 636 C CA . GLY A 1 92 ? -7.302 -8.129 -24.121 1.00 79.75 92 GLY A CA 1
ATOM 637 C C . GLY A 1 92 ? -6.208 -7.537 -23.223 1.00 79.75 92 GLY A C 1
ATOM 638 O O . GLY A 1 92 ? -5.036 -7.683 -23.558 1.00 79.75 92 GLY A O 1
ATOM 639 N N . ALA A 1 93 ? -6.539 -6.947 -22.066 1.00 79.31 93 ALA A N 1
ATOM 640 C CA . ALA A 1 93 ? -5.552 -6.357 -21.148 1.00 79.31 93 ALA A CA 1
ATOM 641 C C . ALA A 1 93 ? -4.396 -7.303 -20.770 1.00 79.31 93 ALA A C 1
ATOM 643 O O . ALA A 1 93 ? -3.240 -6.890 -20.735 1.00 79.31 93 ALA A O 1
ATOM 644 N N . ARG A 1 94 ? -4.682 -8.597 -20.567 1.00 80.56 94 ARG A N 1
ATOM 645 C CA . ARG A 1 94 ? -3.652 -9.617 -20.297 1.00 80.56 94 ARG A CA 1
ATOM 646 C C . ARG A 1 94 ? -2.682 -9.790 -21.464 1.00 80.56 94 ARG A C 1
ATOM 648 O O . ARG A 1 94 ? -1.484 -9.894 -21.241 1.00 80.56 94 ARG A O 1
ATOM 655 N N . GLY A 1 95 ? -3.204 -9.802 -22.690 1.00 85.00 95 GLY A N 1
ATOM 656 C CA . GLY A 1 95 ? -2.391 -9.903 -23.900 1.00 85.00 95 GLY A CA 1
ATOM 657 C C . GLY A 1 95 ? -1.484 -8.688 -24.057 1.00 85.00 95 GLY A C 1
ATOM 658 O O . GLY A 1 95 ? -0.296 -8.851 -24.298 1.00 85.00 95 GLY A O 1
ATOM 659 N N . VAL A 1 96 ? -2.012 -7.482 -23.822 1.00 87.88 96 VAL A N 1
ATOM 660 C CA . VAL A 1 96 ? -1.216 -6.244 -23.859 1.00 87.88 96 VAL A CA 1
ATOM 661 C C . VAL A 1 96 ? -0.111 -6.269 -22.803 1.00 87.88 96 VAL A C 1
ATOM 663 O O . VAL A 1 96 ? 1.048 -6.050 -23.140 1.00 87.88 96 VAL A O 1
ATOM 666 N N . ASN A 1 97 ? -0.431 -6.611 -21.552 1.00 89.25 97 ASN A N 1
ATOM 667 C CA . ASN A 1 97 ? 0.568 -6.683 -20.482 1.00 89.25 97 ASN A CA 1
ATOM 668 C C . ASN A 1 97 ? 1.643 -7.741 -20.769 1.00 89.25 97 ASN A C 1
ATOM 670 O O . ASN A 1 97 ? 2.821 -7.486 -20.534 1.00 89.25 97 ASN A O 1
ATOM 674 N N . LEU A 1 98 ? 1.255 -8.898 -21.316 1.00 89.00 98 LEU A N 1
ATOM 675 C CA . LEU A 1 98 ? 2.190 -9.948 -21.719 1.00 89.00 98 LEU A CA 1
ATOM 676 C C . LEU A 1 98 ? 3.121 -9.466 -22.838 1.00 89.00 98 LEU A C 1
ATOM 678 O O . LEU A 1 98 ? 4.331 -9.631 -22.733 1.00 89.00 98 LEU A O 1
ATOM 682 N N . VAL A 1 99 ? 2.577 -8.842 -23.886 1.00 91.62 99 VAL A N 1
ATOM 683 C CA . VAL A 1 99 ? 3.365 -8.321 -25.014 1.00 91.62 99 VAL A CA 1
ATOM 684 C C . VAL A 1 99 ? 4.345 -7.248 -24.545 1.00 91.62 99 VAL A C 1
ATOM 686 O O . VAL A 1 99 ? 5.513 -7.284 -24.924 1.00 91.62 99 VAL A O 1
ATOM 689 N N . LEU A 1 100 ? 3.903 -6.330 -23.683 1.00 91.44 100 LEU A N 1
ATOM 690 C CA . LEU A 1 100 ? 4.768 -5.299 -23.109 1.00 91.44 100 LEU A CA 1
ATOM 691 C C . LEU A 1 100 ? 5.874 -5.908 -22.237 1.00 91.44 100 LEU A C 1
ATOM 693 O O . LEU A 1 100 ? 7.029 -5.511 -22.361 1.00 91.44 100 LEU A O 1
ATOM 697 N N . ALA A 1 101 ? 5.559 -6.909 -21.410 1.00 89.06 101 ALA A N 1
ATOM 698 C CA . ALA A 1 101 ? 6.555 -7.608 -20.598 1.00 89.06 101 ALA A CA 1
ATOM 699 C C . ALA A 1 101 ? 7.591 -8.348 -21.463 1.00 89.06 101 ALA A C 1
ATOM 701 O O . ALA A 1 101 ? 8.790 -8.277 -21.193 1.00 89.06 101 ALA A O 1
ATOM 702 N N . VAL A 1 102 ? 7.148 -9.006 -22.538 1.00 91.44 102 VAL A N 1
ATOM 703 C CA . VAL A 1 102 ? 8.037 -9.665 -23.506 1.00 91.44 102 VAL A CA 1
ATOM 704 C C . VAL A 1 102 ? 8.911 -8.642 -24.234 1.00 91.44 102 VAL A C 1
ATOM 706 O O . VAL A 1 102 ? 10.099 -8.891 -24.409 1.00 91.44 102 VAL A O 1
ATOM 709 N N . ALA A 1 103 ? 8.373 -7.476 -24.607 1.00 89.56 103 ALA A N 1
ATOM 710 C CA . ALA A 1 103 ? 9.149 -6.407 -25.236 1.00 89.56 103 ALA A CA 1
ATOM 711 C C . ALA A 1 103 ? 10.265 -5.881 -24.315 1.00 89.56 103 ALA A C 1
ATOM 713 O O . ALA A 1 103 ? 11.387 -5.661 -24.769 1.00 89.56 103 ALA A O 1
ATOM 714 N N . VAL A 1 104 ? 9.985 -5.738 -23.017 1.00 90.12 104 VAL A N 1
ATOM 715 C CA . VAL A 1 104 ? 10.982 -5.344 -22.008 1.00 90.12 104 VAL A CA 1
ATOM 716 C C . VAL A 1 104 ? 12.052 -6.423 -21.839 1.00 90.12 104 VAL A C 1
ATOM 718 O O . VAL A 1 104 ? 13.242 -6.111 -21.817 1.00 90.12 104 VAL A O 1
ATOM 721 N N . LEU A 1 105 ? 11.655 -7.698 -21.781 1.00 89.25 105 LEU A N 1
ATOM 722 C CA . LEU A 1 105 ? 12.593 -8.818 -21.680 1.00 89.25 105 LEU A CA 1
ATOM 723 C C . LEU A 1 105 ? 13.487 -8.926 -22.927 1.00 89.25 105 LEU A C 1
ATOM 725 O O . LEU A 1 105 ? 14.690 -9.147 -22.813 1.00 89.25 105 LEU A O 1
ATOM 729 N N . ALA A 1 106 ? 12.915 -8.726 -24.115 1.00 87.69 106 ALA A N 1
ATOM 730 C CA . ALA A 1 106 ? 13.658 -8.692 -25.369 1.00 87.69 106 ALA A CA 1
ATOM 731 C C . ALA A 1 106 ? 14.658 -7.527 -25.392 1.00 87.69 106 ALA A C 1
ATOM 733 O O . ALA A 1 106 ? 15.812 -7.725 -25.763 1.00 87.69 106 ALA A O 1
ATOM 734 N N . ALA A 1 107 ? 14.257 -6.337 -24.933 1.00 84.81 107 ALA A N 1
ATOM 735 C CA . ALA A 1 107 ? 15.163 -5.201 -24.797 1.00 84.81 107 ALA A CA 1
ATOM 736 C C . ALA A 1 107 ? 16.316 -5.494 -23.819 1.00 84.81 107 ALA A C 1
ATOM 738 O O . ALA A 1 107 ? 17.459 -5.168 -24.129 1.00 84.81 107 ALA A O 1
ATOM 739 N N . ALA A 1 108 ? 16.045 -6.167 -22.693 1.00 84.44 108 ALA A N 1
ATOM 740 C CA . ALA A 1 108 ? 17.077 -6.608 -21.752 1.00 84.44 108 ALA A CA 1
ATOM 741 C C . ALA A 1 108 ? 18.055 -7.610 -22.385 1.00 84.44 108 ALA A C 1
ATOM 743 O O . ALA A 1 108 ? 19.265 -7.479 -22.239 1.00 84.44 108 ALA A O 1
ATOM 744 N N . LEU A 1 109 ? 17.553 -8.601 -23.125 1.00 85.00 109 LEU A N 1
ATOM 745 C CA . LEU A 1 109 ? 18.404 -9.579 -23.808 1.00 85.00 109 LEU A CA 1
ATOM 746 C C . LEU A 1 109 ? 19.286 -8.925 -24.877 1.00 85.00 109 LEU A C 1
ATOM 748 O O . LEU A 1 109 ? 20.463 -9.263 -24.984 1.00 85.00 109 LEU A O 1
ATOM 752 N N . LEU A 1 110 ? 18.744 -7.964 -25.630 1.00 81.38 110 LEU A N 1
ATOM 753 C CA . LEU A 1 110 ? 19.500 -7.223 -26.639 1.00 81.38 110 LEU A CA 1
ATOM 754 C C . LEU A 1 110 ? 20.646 -6.419 -26.013 1.00 81.38 110 LEU A C 1
ATOM 756 O O . LEU A 1 110 ? 21.766 -6.487 -26.524 1.00 81.38 110 LEU A O 1
ATOM 760 N N . THR A 1 111 ? 20.400 -5.719 -24.898 1.00 77.38 111 THR A N 1
ATOM 761 C CA . THR A 1 111 ? 21.447 -4.946 -24.208 1.00 77.38 111 THR A CA 1
ATOM 762 C C . THR A 1 111 ? 22.509 -5.840 -23.573 1.00 77.38 111 THR A C 1
ATOM 764 O O . THR A 1 111 ? 23.686 -5.485 -23.610 1.00 77.38 111 THR A O 1
ATOM 767 N N . ILE A 1 112 ? 22.129 -7.011 -23.046 1.00 77.69 112 ILE A N 1
ATOM 768 C CA . ILE A 1 112 ? 23.066 -8.019 -22.520 1.00 77.69 112 ILE A CA 1
ATOM 769 C C . ILE A 1 112 ? 23.935 -8.607 -23.639 1.00 77.69 112 ILE A C 1
ATOM 771 O O . ILE A 1 112 ? 25.125 -8.831 -23.437 1.00 77.69 112 ILE A O 1
ATOM 775 N N . ALA A 1 113 ? 23.365 -8.828 -24.826 1.00 77.69 113 ALA A N 1
ATOM 776 C CA . ALA A 1 113 ? 24.072 -9.370 -25.986 1.00 77.69 113 ALA A CA 1
ATOM 777 C C . ALA A 1 113 ? 25.072 -8.382 -26.626 1.00 77.69 113 ALA A C 1
ATOM 779 O O . ALA A 1 113 ? 25.673 -8.690 -27.653 1.00 77.69 113 ALA A O 1
ATOM 780 N N . GLY A 1 114 ? 25.253 -7.185 -26.056 1.00 66.81 114 GLY A N 1
ATOM 781 C CA . GLY A 1 114 ? 26.193 -6.175 -26.551 1.00 66.81 114 GLY A CA 1
ATOM 782 C C . GLY A 1 114 ? 25.684 -5.381 -27.758 1.00 66.81 114 GLY A C 1
ATOM 783 O O . GLY A 1 114 ? 26.281 -4.373 -28.131 1.00 66.81 114 GLY A O 1
ATOM 784 N N . THR A 1 115 ? 24.544 -5.765 -28.331 1.00 63.78 115 THR A N 1
ATOM 785 C CA . THR A 1 115 ? 23.738 -4.924 -29.218 1.00 63.78 115 THR A CA 1
ATOM 786 C C . THR A 1 115 ? 22.966 -3.926 -28.366 1.00 63.78 115 THR A C 1
ATOM 788 O O . THR A 1 115 ? 21.805 -4.143 -28.036 1.00 63.78 115 THR A O 1
ATOM 791 N N . SER A 1 116 ? 23.606 -2.820 -27.986 1.00 62.66 116 SER A N 1
ATOM 792 C CA . SER A 1 116 ? 22.983 -1.769 -27.176 1.00 62.66 116 SER A CA 1
ATOM 793 C C . SER A 1 116 ? 22.577 -0.551 -28.009 1.00 62.66 116 SER A C 1
ATOM 795 O O . SER A 1 116 ? 23.145 0.534 -27.844 1.00 62.66 116 SER A O 1
ATOM 797 N N . PRO A 1 117 ? 21.616 -0.662 -28.937 1.00 63.75 117 PRO A N 1
ATOM 798 C CA . PRO A 1 117 ? 21.135 0.531 -29.582 1.00 63.75 117 PRO A CA 1
ATOM 799 C C . PRO A 1 117 ? 20.331 1.345 -28.564 1.00 63.75 117 PRO A C 1
ATOM 801 O O . PRO A 1 117 ? 19.488 0.801 -27.851 1.00 63.75 117 PRO A O 1
ATOM 804 N N . GLY A 1 118 ? 20.544 2.661 -28.515 1.00 72.25 118 GLY A N 1
ATOM 805 C CA . GLY A 1 118 ? 19.785 3.554 -27.626 1.00 72.25 118 GLY A CA 1
ATOM 806 C C . GLY A 1 118 ? 18.261 3.427 -27.783 1.00 72.25 118 GLY A C 1
ATOM 807 O O . GLY A 1 118 ? 17.517 3.692 -26.840 1.00 72.25 118 GLY A O 1
ATOM 808 N N . TRP A 1 119 ? 17.784 2.930 -28.933 1.00 79.00 119 TRP A N 1
ATOM 809 C CA . TRP A 1 119 ? 16.372 2.614 -29.142 1.00 79.00 119 TRP A CA 1
ATOM 810 C C . TRP A 1 119 ? 15.862 1.458 -28.269 1.00 79.00 119 TRP A C 1
ATOM 812 O O . TRP A 1 119 ? 14.699 1.488 -27.886 1.00 79.00 119 TRP A O 1
ATOM 822 N N . ALA A 1 120 ? 16.685 0.469 -27.899 1.00 81.00 120 ALA A N 1
ATOM 823 C CA . ALA A 1 120 ? 16.250 -0.649 -27.054 1.00 81.00 120 ALA A CA 1
ATOM 824 C C . ALA A 1 120 ? 15.899 -0.171 -25.636 1.00 81.00 120 ALA A C 1
ATOM 826 O O . ALA A 1 120 ? 14.875 -0.568 -25.082 1.00 81.00 120 ALA A O 1
ATOM 827 N N . LEU A 1 121 ? 16.693 0.756 -25.090 1.00 82.69 121 LEU A N 1
ATOM 828 C CA . LEU A 1 121 ? 16.410 1.412 -23.810 1.00 82.69 121 LEU A CA 1
ATOM 829 C C . LEU A 1 121 ? 15.151 2.284 -23.888 1.00 82.69 121 LEU A C 1
ATOM 831 O O . LEU A 1 121 ? 14.330 2.264 -22.972 1.00 82.69 121 LEU A O 1
ATOM 835 N N . ALA A 1 122 ? 14.961 3.004 -24.998 1.00 85.12 122 ALA A N 1
ATOM 836 C CA . ALA A 1 122 ? 13.758 3.803 -25.223 1.00 85.12 122 ALA A CA 1
ATOM 837 C C . ALA A 1 122 ? 12.493 2.931 -25.316 1.00 85.12 122 ALA A C 1
ATOM 839 O O . ALA A 1 122 ? 11.471 3.273 -24.724 1.00 85.12 122 ALA A O 1
ATOM 840 N N . ILE A 1 123 ? 12.567 1.784 -26.002 1.00 86.19 123 ILE A N 1
ATOM 841 C CA . ILE A 1 123 ? 11.469 0.810 -26.067 1.00 86.19 123 ILE A CA 1
ATOM 842 C C . ILE A 1 123 ? 11.181 0.237 -24.680 1.00 86.19 123 ILE A C 1
ATOM 844 O O . ILE A 1 123 ? 10.017 0.200 -24.292 1.00 86.19 123 ILE A O 1
ATOM 848 N N . ALA A 1 124 ? 12.203 -0.165 -23.916 1.00 88.25 124 ALA A N 1
ATOM 849 C CA . ALA A 1 124 ? 12.015 -0.680 -22.558 1.00 88.25 124 ALA A CA 1
ATOM 850 C C . ALA A 1 124 ? 11.332 0.353 -21.647 1.00 88.25 124 ALA A C 1
ATOM 852 O O . ALA A 1 124 ? 10.354 0.031 -20.969 1.00 88.25 124 ALA A O 1
ATOM 853 N N . GLY A 1 125 ? 11.791 1.608 -21.684 1.00 90.31 125 GLY A N 1
ATOM 854 C CA . GLY A 1 125 ? 11.186 2.710 -20.937 1.00 90.31 125 GLY A CA 1
ATOM 855 C C . GLY A 1 125 ? 9.741 2.971 -21.355 1.00 90.31 125 GLY A C 1
ATOM 856 O O . GLY A 1 125 ? 8.847 2.979 -20.513 1.00 90.31 125 GLY A O 1
ATOM 857 N N . LEU A 1 126 ? 9.464 3.112 -22.653 1.00 91.19 126 LEU A N 1
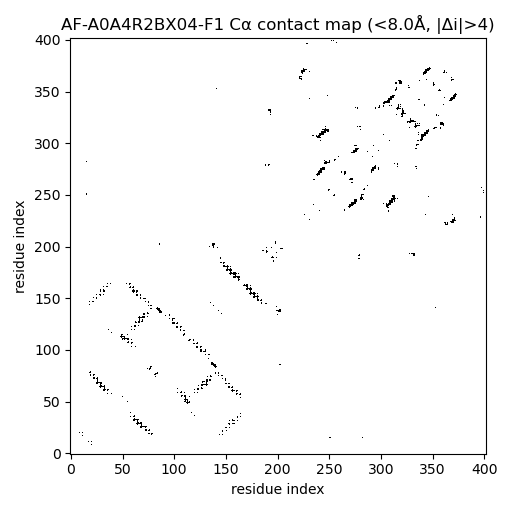ATOM 858 C CA . LEU A 1 126 ? 8.107 3.368 -23.141 1.00 91.19 126 LEU A CA 1
ATOM 859 C C . LEU A 1 126 ? 7.160 2.201 -22.825 1.00 91.19 126 LEU A C 1
ATOM 861 O O . LEU A 1 126 ? 6.049 2.419 -22.341 1.00 91.19 126 LEU A O 1
ATOM 865 N N . ALA A 1 127 ? 7.609 0.963 -23.042 1.00 92.19 127 ALA A N 1
ATOM 866 C CA . ALA A 1 127 ? 6.825 -0.231 -22.764 1.00 92.19 127 ALA A CA 1
ATOM 867 C C . ALA A 1 127 ? 6.481 -0.344 -21.275 1.00 92.19 127 ALA A C 1
ATOM 869 O O . ALA A 1 127 ? 5.332 -0.622 -20.943 1.00 92.19 127 ALA A O 1
ATOM 870 N N . THR A 1 128 ? 7.429 -0.067 -20.375 1.00 92.81 128 THR A N 1
ATOM 871 C CA . THR A 1 128 ? 7.179 -0.092 -18.923 1.00 92.81 128 THR A CA 1
ATOM 872 C C . THR A 1 128 ? 6.332 1.068 -18.420 1.00 92.81 128 THR A C 1
ATOM 874 O O . THR A 1 128 ? 5.536 0.880 -17.504 1.00 92.81 128 THR A O 1
ATOM 877 N N . THR A 1 129 ? 6.422 2.234 -19.059 1.00 93.19 129 THR A N 1
ATOM 878 C CA . THR A 1 129 ? 5.538 3.383 -18.802 1.00 93.19 129 THR A CA 1
ATOM 879 C C . THR A 1 129 ? 4.078 3.008 -19.089 1.00 93.19 129 THR A C 1
ATOM 881 O O . THR A 1 129 ? 3.187 3.252 -18.279 1.00 93.19 129 THR A O 1
ATOM 884 N N . VAL A 1 130 ? 3.821 2.352 -20.226 1.00 93.50 130 VAL A N 1
ATOM 885 C CA . VAL A 1 130 ? 2.480 1.847 -20.569 1.00 93.50 130 VAL A CA 1
ATOM 886 C C . VAL A 1 130 ? 2.080 0.708 -19.630 1.00 93.50 130 VAL A C 1
ATOM 888 O O . VAL A 1 130 ? 0.956 0.699 -19.128 1.00 93.50 130 VAL A O 1
ATOM 891 N N . LEU A 1 131 ? 3.008 -0.214 -19.351 1.00 92.06 131 LEU A N 1
ATOM 892 C CA . LEU A 1 131 ? 2.774 -1.364 -18.481 1.00 92.06 131 LEU A CA 1
ATOM 893 C C . LEU A 1 131 ? 2.368 -0.929 -17.074 1.00 92.06 131 LEU A C 1
ATOM 895 O O . LEU A 1 131 ? 1.460 -1.527 -16.517 1.00 92.06 131 LEU A O 1
ATOM 899 N N . GLY A 1 132 ? 2.957 0.123 -16.502 1.00 91.62 132 GLY A N 1
ATOM 900 C CA . GLY A 1 132 ? 2.550 0.603 -15.179 1.00 91.62 132 GLY A CA 1
ATOM 901 C C . GLY A 1 132 ? 1.142 1.168 -15.135 1.00 91.62 132 GLY A C 1
ATOM 902 O O . GLY A 1 132 ? 0.408 0.902 -14.180 1.00 91.62 132 GLY A O 1
ATOM 903 N N . VAL A 1 133 ? 0.706 1.838 -16.203 1.00 91.62 133 VAL A N 1
ATOM 904 C CA . VAL A 1 133 ? -0.689 2.274 -16.323 1.00 91.62 133 VAL A CA 1
ATOM 905 C C . VAL A 1 133 ? -1.624 1.070 -16.409 1.00 91.62 133 VAL A C 1
ATOM 907 O O . VAL A 1 133 ? -2.570 0.967 -15.627 1.00 91.62 133 VAL A O 1
ATOM 910 N N . THR A 1 134 ? -1.359 0.137 -17.325 1.00 89.06 134 THR A N 1
ATOM 911 C CA . THR A 1 134 ? -2.230 -1.023 -17.569 1.00 89.06 134 THR A CA 1
ATOM 912 C C . THR A 1 134 ? -2.169 -2.076 -16.460 1.00 89.06 134 THR A C 1
ATOM 914 O O . THR A 1 134 ? -3.099 -2.872 -16.330 1.00 89.06 134 THR A O 1
ATOM 917 N N . PHE A 1 135 ? -1.117 -2.074 -15.639 1.00 87.81 135 PHE A N 1
ATOM 918 C CA . PHE A 1 135 ? -0.955 -2.932 -14.466 1.00 87.81 135 PHE A CA 1
ATOM 919 C C . PHE A 1 135 ? -1.796 -2.461 -13.275 1.00 87.81 135 PHE A C 1
ATOM 921 O O . PHE A 1 135 ? -2.435 -3.284 -12.624 1.00 87.81 135 PHE A O 1
ATOM 928 N N . VAL A 1 136 ? -1.855 -1.150 -13.004 1.00 89.81 136 VAL A N 1
ATOM 929 C CA . VAL A 1 136 ? -2.599 -0.605 -11.849 1.00 89.81 136 VAL A CA 1
ATOM 930 C C . VAL A 1 136 ? -4.077 -0.334 -12.170 1.00 89.81 136 VAL A C 1
ATOM 932 O O . VAL A 1 136 ? -4.932 -0.410 -11.285 1.00 89.81 136 VAL A O 1
ATOM 935 N N . LEU A 1 137 ? -4.427 -0.079 -13.438 1.00 88.38 137 LEU A N 1
ATOM 936 C CA . LEU A 1 137 ? -5.812 0.160 -13.874 1.00 88.38 137 LEU A CA 1
ATOM 937 C C . LEU A 1 137 ? -6.855 -0.890 -13.420 1.00 88.38 137 LEU A C 1
ATOM 939 O O . LEU A 1 137 ? -7.926 -0.475 -12.958 1.00 88.38 137 LEU A O 1
ATOM 943 N N . PRO A 1 138 ? -6.601 -2.211 -13.525 1.00 85.44 138 PRO A N 1
ATOM 944 C CA . PRO A 1 138 ? -7.574 -3.234 -13.142 1.00 85.44 138 PRO A CA 1
ATOM 945 C C . PRO A 1 138 ? -7.688 -3.414 -11.625 1.00 85.44 138 PRO A C 1
ATOM 947 O O . PRO A 1 138 ? -8.582 -4.111 -11.158 1.00 85.44 138 PRO A O 1
ATOM 950 N N . ILE A 1 139 ? -6.814 -2.789 -10.835 1.00 85.25 139 ILE A N 1
ATOM 951 C CA . ILE A 1 139 ? -6.831 -2.942 -9.384 1.00 85.25 139 ILE A CA 1
ATOM 952 C C . ILE A 1 139 ? -7.881 -1.997 -8.785 1.00 85.25 139 ILE A C 1
ATOM 954 O O . ILE A 1 139 ? -7.960 -0.812 -9.141 1.00 85.25 139 ILE A O 1
ATOM 958 N N . GLY A 1 140 ? -8.731 -2.541 -7.912 1.00 78.81 140 GLY A N 1
ATOM 959 C CA . GLY A 1 140 ? -9.799 -1.802 -7.240 1.00 78.81 140 GLY A CA 1
ATOM 960 C C . GLY A 1 140 ? -9.265 -0.860 -6.162 1.00 78.81 140 GLY A C 1
ATOM 961 O O . GLY A 1 140 ? -8.257 -1.146 -5.524 1.00 78.81 140 GLY A O 1
ATOM 962 N N . GLY A 1 141 ? -9.970 0.251 -5.930 1.00 75.81 141 GLY A N 1
ATOM 963 C CA . GLY A 1 141 ? -9.576 1.346 -5.033 1.00 75.81 141 GLY A CA 1
ATOM 964 C C . GLY A 1 141 ? -9.211 0.914 -3.610 1.00 75.81 141 GLY A C 1
ATOM 965 O O . GLY A 1 141 ? -8.326 1.495 -2.993 1.00 75.81 141 GLY A O 1
ATOM 966 N N . ALA A 1 142 ? -9.852 -0.134 -3.106 1.00 69.62 142 ALA A N 1
ATOM 967 C CA . ALA A 1 142 ? -9.605 -0.657 -1.768 1.00 69.62 142 ALA A CA 1
ATOM 968 C C . ALA A 1 142 ? -8.338 -1.518 -1.649 1.00 69.62 142 ALA A C 1
ATOM 970 O O . ALA A 1 142 ? -7.779 -1.608 -0.562 1.00 69.62 142 ALA A O 1
ATOM 971 N N . ASP A 1 143 ? -7.860 -2.110 -2.748 1.00 79.44 143 ASP A N 1
ATOM 972 C CA . ASP A 1 143 ? -6.589 -2.843 -2.775 1.00 79.44 143 ASP A CA 1
ATOM 973 C C . ASP A 1 143 ? -5.404 -1.914 -3.122 1.00 79.44 143 ASP A C 1
ATOM 975 O O . ASP A 1 143 ? -4.244 -2.318 -3.029 1.00 79.44 143 ASP A O 1
ATOM 979 N N . ILE A 1 144 ? -5.666 -0.645 -3.480 1.00 86.00 144 ILE A N 1
ATOM 980 C CA . ILE A 1 144 ? -4.627 0.341 -3.822 1.00 86.00 144 ILE A CA 1
ATOM 981 C C . ILE A 1 144 ? -3.578 0.529 -2.716 1.00 86.00 144 ILE A C 1
ATOM 983 O O . ILE A 1 144 ? -2.409 0.623 -3.078 1.00 86.00 144 ILE A O 1
ATOM 987 N N . PRO A 1 145 ? -3.887 0.529 -1.402 1.00 83.88 145 PRO A N 1
ATOM 988 C CA . PRO A 1 145 ? -2.844 0.612 -0.376 1.00 83.88 145 PRO A CA 1
ATOM 989 C C . PRO A 1 145 ? -1.789 -0.501 -0.483 1.00 83.88 145 PRO A C 1
ATOM 991 O O . PRO A 1 145 ? -0.598 -0.236 -0.317 1.00 83.88 145 PRO A O 1
ATOM 994 N N . VAL A 1 146 ? -2.201 -1.726 -0.836 1.00 85.75 146 VAL A N 1
ATOM 995 C CA . VAL A 1 146 ? -1.276 -2.848 -1.063 1.00 85.75 146 VAL A CA 1
ATOM 996 C C . VAL A 1 146 ? -0.424 -2.586 -2.304 1.00 85.75 146 VAL A C 1
ATOM 998 O O . VAL A 1 146 ? 0.783 -2.805 -2.278 1.00 85.75 146 VAL A O 1
ATOM 1001 N N . VAL A 1 147 ? -1.018 -2.048 -3.373 1.00 89.19 147 VAL A N 1
ATOM 1002 C CA . VAL A 1 147 ? -0.282 -1.667 -4.590 1.00 89.19 147 VAL A CA 1
ATOM 1003 C C . VAL A 1 147 ? 0.725 -0.555 -4.314 1.00 89.19 147 VAL A C 1
ATOM 1005 O O . VAL A 1 147 ? 1.856 -0.645 -4.771 1.00 89.19 147 VAL A O 1
ATOM 1008 N N . VAL A 1 148 ? 0.362 0.467 -3.538 1.00 89.44 148 VAL A N 1
ATOM 1009 C CA . VAL A 1 148 ? 1.278 1.553 -3.154 1.00 89.44 148 VAL A CA 1
ATOM 1010 C C . VAL A 1 148 ? 2.468 0.996 -2.369 1.00 89.44 148 VAL A C 1
ATOM 1012 O O . VAL A 1 148 ? 3.606 1.366 -2.643 1.00 89.44 148 VAL A O 1
ATOM 1015 N N . SER A 1 149 ? 2.235 0.054 -1.450 1.00 90.25 149 SER A N 1
ATOM 1016 C CA . SER A 1 149 ? 3.312 -0.642 -0.733 1.00 90.25 149 SER A CA 1
ATOM 1017 C C . SER A 1 149 ? 4.198 -1.477 -1.670 1.00 90.25 149 SER A C 1
ATOM 1019 O O . SER A 1 149 ? 5.425 -1.447 -1.545 1.00 90.25 149 SER A O 1
ATOM 1021 N N . LEU A 1 150 ? 3.601 -2.181 -2.638 1.00 92.31 150 LEU A N 1
ATOM 1022 C CA . LEU A 1 150 ? 4.338 -2.962 -3.635 1.00 92.31 150 LEU A CA 1
ATOM 1023 C C . LEU A 1 150 ? 5.241 -2.057 -4.478 1.00 92.31 150 LEU A C 1
ATOM 1025 O O . LEU A 1 150 ? 6.433 -2.324 -4.621 1.00 92.31 150 LEU A O 1
ATOM 1029 N N . LEU A 1 151 ? 4.677 -0.960 -4.986 1.00 93.38 151 LEU A N 1
ATOM 1030 C CA . LEU A 1 151 ? 5.389 0.042 -5.769 1.00 93.38 151 LEU A CA 1
ATOM 1031 C C . LEU A 1 151 ? 6.480 0.737 -4.942 1.00 93.38 151 LEU A C 1
ATOM 1033 O O . LEU A 1 151 ? 7.515 1.092 -5.494 1.00 93.38 151 LEU A O 1
ATOM 1037 N N . ASN A 1 152 ? 6.310 0.893 -3.628 1.00 93.19 152 ASN A N 1
ATOM 1038 C CA . ASN A 1 152 ? 7.375 1.376 -2.745 1.00 93.19 152 ASN A CA 1
ATOM 1039 C C . ASN A 1 152 ? 8.550 0.387 -2.662 1.00 93.19 152 ASN A C 1
ATOM 1041 O O . ASN A 1 152 ? 9.712 0.788 -2.740 1.00 93.19 152 ASN A O 1
ATOM 1045 N N . GLY A 1 153 ? 8.260 -0.917 -2.594 1.00 93.81 153 GLY A N 1
ATOM 1046 C CA . GLY A 1 153 ? 9.284 -1.955 -2.732 1.00 93.81 153 GLY A CA 1
ATOM 1047 C C . GLY A 1 153 ? 10.014 -1.878 -4.082 1.00 93.81 153 GLY A C 1
ATOM 1048 O O . GLY A 1 153 ? 11.240 -1.988 -4.132 1.00 93.81 153 GLY A O 1
ATOM 1049 N N . CYS A 1 154 ? 9.280 -1.620 -5.170 1.00 94.12 154 CYS A N 1
ATOM 1050 C CA . CYS A 1 154 ? 9.854 -1.417 -6.503 1.00 94.12 154 CYS A CA 1
ATOM 1051 C C . CYS A 1 154 ? 10.779 -0.194 -6.572 1.00 94.12 154 CYS A C 1
ATOM 1053 O O . CYS A 1 154 ? 11.881 -0.321 -7.099 1.00 94.12 154 CYS A O 1
ATOM 1055 N N . THR A 1 155 ? 10.412 0.950 -5.985 1.00 94.44 155 THR A N 1
ATOM 1056 C CA . THR A 1 155 ? 11.312 2.117 -5.916 1.00 94.44 155 THR A CA 1
ATOM 1057 C C . THR A 1 155 ? 12.598 1.796 -5.171 1.00 94.44 155 THR A C 1
ATOM 1059 O O . THR A 1 155 ? 13.669 2.171 -5.636 1.00 94.44 155 THR A O 1
ATOM 1062 N N . GLY A 1 156 ? 12.524 1.068 -4.050 1.00 94.69 156 GLY A N 1
ATOM 1063 C CA . GLY A 1 156 ? 13.721 0.621 -3.333 1.00 94.69 156 GLY A CA 1
ATOM 1064 C C . GLY A 1 156 ? 14.644 -0.224 -4.217 1.00 94.69 156 GLY A C 1
ATOM 1065 O O . GLY A 1 156 ? 15.845 0.037 -4.293 1.00 94.69 156 GLY A O 1
ATOM 1066 N N . MET A 1 157 ? 14.075 -1.179 -4.962 1.00 94.50 157 MET A N 1
ATOM 1067 C CA . MET A 1 157 ? 14.832 -1.978 -5.931 1.00 94.50 157 MET A CA 1
ATOM 1068 C C . MET A 1 157 ? 15.439 -1.124 -7.054 1.00 94.50 157 MET A C 1
ATOM 1070 O O . MET A 1 157 ? 16.613 -1.311 -7.359 1.00 94.50 157 MET A O 1
ATOM 1074 N N . ALA A 1 158 ? 14.701 -0.162 -7.619 1.00 94.56 158 ALA A N 1
ATOM 1075 C CA . ALA A 1 158 ? 15.225 0.758 -8.635 1.00 94.56 158 ALA A CA 1
ATOM 1076 C C . ALA A 1 158 ? 16.397 1.595 -8.091 1.00 94.56 158 ALA A C 1
ATOM 1078 O O . ALA A 1 158 ? 17.475 1.612 -8.670 1.00 94.56 158 ALA A O 1
ATOM 1079 N N . VAL A 1 159 ? 16.257 2.187 -6.900 1.00 94.69 159 VAL A N 1
ATOM 1080 C CA . VAL A 1 159 ? 17.339 2.950 -6.250 1.00 94.69 159 VAL A CA 1
ATOM 1081 C C . VAL A 1 159 ? 18.577 2.082 -5.993 1.00 94.69 159 VAL A C 1
ATOM 1083 O O . VAL A 1 159 ? 19.702 2.556 -6.160 1.00 94.69 159 VAL A O 1
ATOM 1086 N N . ALA A 1 160 ? 18.398 0.806 -5.637 1.00 95.06 160 ALA A N 1
ATOM 1087 C CA . ALA A 1 160 ? 19.515 -0.122 -5.497 1.00 95.06 160 ALA A CA 1
ATOM 1088 C C . ALA A 1 160 ? 20.213 -0.392 -6.843 1.00 95.06 160 ALA A C 1
ATOM 1090 O O . ALA A 1 160 ? 21.443 -0.415 -6.889 1.00 95.06 160 ALA A O 1
ATOM 1091 N N . MET A 1 161 ? 19.453 -0.548 -7.935 1.00 92.75 161 MET A N 1
ATOM 1092 C CA . MET A 1 161 ? 20.001 -0.701 -9.290 1.00 92.75 161 MET A CA 1
ATOM 1093 C C . MET A 1 161 ? 20.740 0.566 -9.753 1.00 92.75 161 MET A C 1
ATOM 1095 O O . MET A 1 161 ? 21.866 0.461 -10.236 1.00 92.75 161 MET A O 1
ATOM 1099 N N . ALA A 1 162 ? 20.187 1.757 -9.510 1.00 91.31 162 ALA A N 1
ATOM 1100 C CA . ALA A 1 162 ? 20.870 3.030 -9.749 1.00 91.31 162 ALA A CA 1
ATOM 1101 C C . ALA A 1 162 ? 22.187 3.117 -8.956 1.00 91.31 162 ALA A C 1
ATOM 1103 O O . ALA A 1 162 ? 23.214 3.568 -9.464 1.00 91.31 162 ALA A O 1
ATOM 1104 N N . GLY A 1 163 ? 22.185 2.627 -7.712 1.00 92.38 163 GLY A N 1
ATOM 1105 C CA . GLY A 1 163 ? 23.385 2.503 -6.891 1.00 92.38 163 GLY A CA 1
ATOM 1106 C C . GLY A 1 163 ? 24.438 1.570 -7.490 1.00 92.38 163 GLY A C 1
ATOM 1107 O O . GLY A 1 163 ? 25.623 1.893 -7.436 1.00 92.38 163 GLY A O 1
ATOM 1108 N N . LEU A 1 164 ? 24.027 0.453 -8.099 1.00 91.06 164 LEU A N 1
ATOM 1109 C CA . LEU A 1 164 ? 24.929 -0.453 -8.817 1.00 91.06 164 LEU A CA 1
ATOM 1110 C C . LEU A 1 164 ? 25.515 0.202 -10.077 1.00 91.06 164 LEU A C 1
ATOM 1112 O O . LEU A 1 164 ? 26.712 0.062 -10.314 1.00 91.06 164 LEU A O 1
ATOM 1116 N N . LEU A 1 165 ? 24.715 0.955 -10.844 1.00 87.88 165 LEU A N 1
ATOM 1117 C CA . LEU A 1 165 ? 25.193 1.720 -12.010 1.00 87.88 165 LEU A CA 1
ATOM 1118 C C . LEU A 1 165 ? 26.262 2.742 -11.615 1.00 87.88 165 LEU A C 1
ATOM 1120 O O . LEU A 1 165 ? 27.300 2.845 -12.261 1.00 87.88 165 LEU A O 1
ATOM 1124 N N . LEU A 1 166 ? 26.015 3.473 -10.529 1.00 89.00 166 LEU A N 1
ATOM 1125 C CA . LEU A 1 166 ? 26.890 4.543 -10.054 1.00 89.00 166 LEU A CA 1
ATOM 1126 C C . LEU A 1 166 ? 28.020 4.052 -9.139 1.00 89.00 166 LEU A C 1
ATOM 1128 O O . LEU A 1 166 ? 28.798 4.869 -8.651 1.00 89.00 166 LEU A O 1
ATOM 1132 N N . SER A 1 167 ? 28.100 2.744 -8.865 1.00 89.81 167 SER A N 1
ATOM 1133 C CA . SER A 1 167 ? 29.018 2.170 -7.868 1.00 89.81 167 SER A CA 1
ATOM 1134 C C . SER A 1 167 ? 28.932 2.870 -6.497 1.00 89.81 167 SER A C 1
ATOM 1136 O O . SER A 1 167 ? 29.936 3.087 -5.822 1.00 89.81 167 SER A O 1
ATOM 1138 N N . ASN A 1 168 ? 27.718 3.250 -6.081 1.00 93.31 168 ASN A N 1
ATOM 1139 C CA . ASN A 1 168 ? 27.455 3.997 -4.855 1.00 93.31 168 ASN A CA 1
ATOM 1140 C C . ASN A 1 168 ? 26.829 3.101 -3.779 1.00 93.31 168 ASN A C 1
ATOM 1142 O O . ASN A 1 168 ? 25.628 2.818 -3.790 1.00 93.31 168 ASN A O 1
ATOM 1146 N N . THR A 1 169 ? 27.640 2.726 -2.791 1.00 95.12 169 THR A N 1
ATOM 1147 C CA . THR A 1 169 ? 27.241 1.861 -1.673 1.00 95.12 169 THR A CA 1
ATOM 1148 C C . THR A 1 169 ? 26.061 2.409 -0.868 1.00 95.12 169 THR A C 1
ATOM 1150 O O . THR A 1 169 ? 25.238 1.626 -0.397 1.00 95.12 169 THR A O 1
ATOM 1153 N N . VAL A 1 170 ? 25.923 3.731 -0.725 1.00 96.62 170 VAL A N 1
ATOM 1154 C CA . VAL A 1 170 ? 24.809 4.345 0.021 1.00 96.62 170 VAL A CA 1
ATOM 1155 C C . VAL A 1 170 ? 23.478 4.097 -0.689 1.00 96.62 170 VAL A C 1
ATOM 1157 O O . VAL A 1 170 ? 22.505 3.710 -0.049 1.00 96.62 170 VAL A O 1
ATOM 1160 N N . LEU A 1 171 ? 23.434 4.258 -2.013 1.00 94.50 171 LEU A N 1
ATOM 1161 C CA . LEU A 1 171 ? 22.224 3.986 -2.799 1.00 94.50 171 LEU A CA 1
ATOM 1162 C C . LEU A 1 171 ? 21.886 2.493 -2.824 1.00 94.50 171 LEU A C 1
ATOM 1164 O O . LEU A 1 171 ? 20.722 2.133 -2.665 1.00 94.50 171 LEU A O 1
ATOM 1168 N N . ILE A 1 172 ? 22.898 1.627 -2.946 1.00 95.81 172 ILE A N 1
ATOM 1169 C CA . ILE A 1 172 ? 22.717 0.168 -2.905 1.00 95.81 172 ILE A CA 1
ATOM 1170 C C . ILE A 1 172 ? 22.099 -0.249 -1.566 1.00 95.81 172 ILE A C 1
ATOM 1172 O O . ILE A 1 172 ? 21.084 -0.941 -1.535 1.00 95.81 172 ILE A O 1
ATOM 1176 N N . THR A 1 173 ? 22.691 0.195 -0.457 1.00 97.06 173 THR A N 1
ATOM 1177 C CA . THR A 1 173 ? 22.247 -0.175 0.895 1.00 97.06 173 THR A CA 1
ATOM 1178 C C . THR A 1 173 ? 20.879 0.407 1.242 1.00 97.06 173 THR A C 1
ATOM 1180 O O . THR A 1 173 ? 20.007 -0.335 1.695 1.00 97.06 173 THR A O 1
ATOM 1183 N N . ALA A 1 174 ? 20.647 1.698 0.989 1.00 95.88 174 ALA A N 1
ATOM 1184 C CA . ALA A 1 174 ? 19.357 2.332 1.250 1.00 95.88 174 ALA A CA 1
ATOM 1185 C C . ALA A 1 174 ? 18.244 1.739 0.372 1.00 95.88 174 ALA A C 1
ATOM 1187 O O . ALA A 1 174 ? 17.167 1.414 0.873 1.00 95.88 174 ALA A O 1
ATOM 1188 N N . GLY A 1 175 ? 18.514 1.543 -0.922 1.00 95.44 175 GLY A N 1
ATOM 1189 C CA . GLY A 1 175 ? 17.566 0.954 -1.862 1.00 95.44 175 GLY A CA 1
ATOM 1190 C C . GLY A 1 175 ? 17.197 -0.482 -1.492 1.00 95.44 175 GLY A C 1
ATOM 1191 O O . GLY A 1 175 ? 16.014 -0.811 -1.407 1.00 95.44 175 GLY A O 1
ATOM 1192 N N . ALA A 1 176 ? 18.187 -1.322 -1.175 1.00 95.62 176 ALA A N 1
ATOM 1193 C CA . ALA A 1 176 ? 17.948 -2.704 -0.763 1.00 95.62 176 ALA A CA 1
ATOM 1194 C C . ALA A 1 176 ? 17.112 -2.790 0.525 1.00 95.62 176 ALA A C 1
ATOM 1196 O O . ALA A 1 176 ? 16.190 -3.603 0.603 1.00 95.62 176 ALA A O 1
ATOM 1197 N N . LEU A 1 177 ? 17.379 -1.921 1.509 1.00 96.44 177 LEU A N 1
ATOM 1198 C CA . LEU A 1 177 ? 16.617 -1.860 2.760 1.00 96.44 177 LEU A CA 1
ATOM 1199 C C . LEU A 1 177 ? 15.148 -1.475 2.516 1.00 96.44 177 LEU A C 1
ATOM 1201 O O . LEU A 1 177 ? 14.240 -2.111 3.054 1.00 96.44 177 LEU A O 1
ATOM 1205 N N . VAL A 1 178 ? 14.904 -0.456 1.686 1.00 94.62 178 VAL A N 1
ATOM 1206 C CA . VAL A 1 178 ? 13.545 -0.014 1.325 1.00 94.62 178 VAL A CA 1
ATOM 1207 C C . VAL A 1 178 ? 12.824 -1.070 0.482 1.00 94.62 178 VAL A C 1
ATOM 1209 O O . VAL A 1 178 ? 11.645 -1.335 0.708 1.00 94.62 178 VAL A O 1
ATOM 1212 N N . GLY A 1 179 ? 13.524 -1.723 -0.447 1.00 94.12 179 GLY A N 1
ATOM 1213 C CA . GLY A 1 179 ? 12.965 -2.791 -1.277 1.00 94.12 179 GLY A CA 1
ATOM 1214 C C . GLY A 1 179 ? 12.529 -4.002 -0.450 1.00 94.12 179 GLY A C 1
ATOM 1215 O O . GLY A 1 179 ? 11.407 -4.499 -0.595 1.00 94.12 179 GLY A O 1
ATOM 1216 N N . ALA A 1 180 ? 13.381 -4.441 0.479 1.00 94.81 180 ALA A N 1
ATOM 1217 C CA . ALA A 1 180 ? 13.069 -5.536 1.392 1.00 94.81 180 ALA A CA 1
ATOM 1218 C C . ALA A 1 180 ? 11.914 -5.179 2.344 1.00 94.81 180 ALA A C 1
ATOM 1220 O O . ALA A 1 180 ? 10.976 -5.961 2.496 1.00 94.81 180 ALA A O 1
ATOM 1221 N N . SER A 1 181 ? 11.922 -3.984 2.946 1.00 92.38 181 SER A N 1
ATOM 1222 C CA . SER A 1 181 ? 10.845 -3.582 3.860 1.00 92.38 181 SER A CA 1
ATOM 1223 C C . SER A 1 181 ? 9.505 -3.425 3.137 1.00 92.38 181 SER A C 1
ATOM 1225 O O . SER A 1 181 ? 8.483 -3.895 3.636 1.00 92.38 181 SER A O 1
ATOM 1227 N N . GLY A 1 182 ? 9.506 -2.849 1.930 1.00 89.44 182 GLY A N 1
ATOM 1228 C CA . GLY A 1 182 ? 8.310 -2.674 1.111 1.00 89.44 182 GLY A CA 1
ATOM 1229 C C . GLY A 1 182 ? 7.691 -4.005 0.690 1.00 89.44 182 GLY A C 1
ATOM 1230 O O . GLY A 1 182 ? 6.480 -4.188 0.806 1.00 89.44 182 GLY A O 1
ATOM 1231 N N . THR A 1 183 ? 8.501 -4.976 0.265 1.00 87.94 183 THR A N 1
ATOM 1232 C CA . THR A 1 183 ? 7.999 -6.310 -0.114 1.00 87.94 183 THR A CA 1
ATOM 1233 C C . THR A 1 183 ? 7.412 -7.070 1.079 1.00 87.94 183 THR A C 1
ATOM 1235 O O . THR A 1 183 ? 6.317 -7.628 0.963 1.00 87.94 183 THR A O 1
ATOM 1238 N N . ILE A 1 184 ? 8.062 -7.019 2.248 1.00 89.19 184 ILE A N 1
ATOM 1239 C CA . ILE A 1 184 ? 7.544 -7.613 3.492 1.00 89.19 184 ILE A CA 1
ATOM 1240 C C . ILE A 1 184 ? 6.232 -6.944 3.914 1.00 89.19 184 ILE A C 1
ATOM 1242 O O . ILE A 1 184 ? 5.248 -7.635 4.181 1.00 89.19 184 ILE A O 1
ATOM 1246 N N . LEU A 1 185 ? 6.191 -5.608 3.933 1.00 87.62 185 LEU A N 1
ATOM 1247 C CA . LEU A 1 185 ? 4.991 -4.851 4.287 1.00 87.62 185 LEU A CA 1
ATOM 1248 C C . LEU A 1 185 ? 3.824 -5.217 3.366 1.00 87.62 185 LEU A C 1
ATOM 1250 O O . LEU A 1 185 ? 2.725 -5.486 3.843 1.00 87.62 185 LEU A O 1
ATOM 1254 N N . THR A 1 186 ? 4.081 -5.322 2.063 1.00 87.25 186 THR A N 1
ATOM 1255 C CA . THR A 1 186 ? 3.066 -5.704 1.073 1.00 87.25 186 THR A CA 1
ATOM 1256 C C . THR A 1 186 ? 2.487 -7.090 1.372 1.00 87.25 186 THR A C 1
ATOM 1258 O O . THR A 1 186 ? 1.268 -7.267 1.344 1.00 87.25 186 THR A O 1
ATOM 1261 N N . ALA A 1 187 ? 3.332 -8.068 1.715 1.00 82.25 187 ALA A N 1
ATOM 1262 C CA . ALA A 1 187 ? 2.884 -9.411 2.076 1.00 82.25 187 ALA A CA 1
ATOM 1263 C C . ALA A 1 187 ? 2.046 -9.423 3.365 1.00 82.25 187 ALA A C 1
ATOM 1265 O O . ALA A 1 187 ? 1.020 -10.104 3.429 1.00 82.25 187 ALA A O 1
ATOM 1266 N N . LEU A 1 188 ? 2.444 -8.641 4.374 1.00 75.31 188 LEU A N 1
ATOM 1267 C CA . LEU A 1 188 ? 1.694 -8.504 5.623 1.00 75.31 188 LEU A CA 1
ATOM 1268 C C . LEU A 1 188 ? 0.335 -7.830 5.398 1.00 75.31 188 LEU A C 1
ATOM 1270 O O . LEU A 1 188 ? -0.665 -8.314 5.926 1.00 75.31 188 LEU A O 1
ATOM 1274 N N . MET A 1 189 ? 0.271 -6.778 4.574 1.00 80.44 189 MET A N 1
ATOM 1275 C CA . MET A 1 189 ? -0.991 -6.109 4.240 1.00 80.44 189 MET A CA 1
ATOM 1276 C C . MET A 1 189 ? -1.933 -7.037 3.463 1.00 80.44 189 MET A C 1
ATOM 1278 O O . MET A 1 189 ? -3.104 -7.153 3.817 1.00 80.44 189 MET A O 1
ATOM 1282 N N . ALA A 1 190 ? -1.422 -7.762 2.461 1.00 74.50 190 ALA A N 1
ATOM 1283 C CA . ALA A 1 190 ? -2.209 -8.728 1.692 1.00 74.50 190 ALA A CA 1
ATOM 1284 C C . ALA A 1 190 ? -2.776 -9.847 2.588 1.00 74.50 190 ALA A C 1
ATOM 1286 O O . ALA A 1 190 ? -3.972 -10.145 2.547 1.00 74.50 190 ALA A O 1
ATOM 1287 N N . LYS A 1 191 ? -1.940 -10.406 3.476 1.00 69.50 191 LYS A N 1
ATOM 1288 C CA . LYS A 1 191 ? -2.356 -11.416 4.460 1.00 69.50 191 LYS A CA 1
ATOM 1289 C C . LYS A 1 191 ? -3.407 -10.876 5.429 1.00 69.50 191 LYS A C 1
ATOM 1291 O O . LYS A 1 191 ? -4.376 -11.572 5.717 1.00 69.50 191 LYS A O 1
ATOM 1296 N N . ALA A 1 192 ? -3.245 -9.646 5.912 1.00 64.31 192 ALA A N 1
ATOM 1297 C CA . ALA A 1 192 ? -4.212 -9.010 6.802 1.00 64.31 192 ALA A CA 1
ATOM 1298 C C . ALA A 1 192 ? -5.575 -8.795 6.119 1.00 64.31 192 ALA A C 1
ATOM 1300 O O . ALA A 1 192 ? -6.610 -8.890 6.773 1.00 64.31 192 ALA A O 1
ATOM 1301 N N . MET A 1 193 ? -5.578 -8.573 4.800 1.00 66.75 193 MET A N 1
ATOM 1302 C CA . MET A 1 193 ? -6.781 -8.482 3.964 1.00 66.75 193 MET A CA 1
ATOM 1303 C C . MET A 1 193 ? -7.323 -9.848 3.510 1.00 66.75 193 MET A C 1
ATOM 1305 O O . MET A 1 193 ? -8.292 -9.888 2.755 1.00 66.75 193 MET A O 1
ATOM 1309 N N . ASN A 1 194 ? -6.700 -10.958 3.931 1.00 66.50 194 ASN A N 1
ATOM 1310 C CA . ASN A 1 194 ? -7.025 -12.325 3.510 1.00 66.50 194 ASN A CA 1
ATOM 1311 C C . ASN A 1 194 ? -7.159 -12.479 1.986 1.00 66.50 194 ASN A C 1
ATOM 1313 O O . ASN A 1 194 ? -8.004 -13.202 1.462 1.00 66.50 194 ASN A O 1
ATOM 1317 N N . ARG A 1 195 ? -6.298 -11.764 1.258 1.00 70.00 195 ARG A N 1
ATOM 1318 C CA . ARG A 1 195 ? -6.172 -11.852 -0.193 1.00 70.00 195 ARG A CA 1
ATOM 1319 C C . ARG A 1 195 ? -4.741 -12.228 -0.530 1.00 70.00 195 ARG A C 1
ATOM 1321 O O . ARG A 1 195 ? -3.791 -11.685 0.028 1.00 70.00 195 ARG A O 1
ATOM 1328 N N . SER A 1 196 ? -4.565 -13.164 -1.459 1.00 76.81 196 SER A N 1
ATOM 1329 C CA . SER A 1 196 ? -3.231 -13.468 -1.970 1.00 76.81 196 SER A CA 1
ATOM 1330 C C . SER A 1 196 ? -2.724 -12.299 -2.821 1.00 76.81 196 SER A C 1
ATOM 1332 O O . SER A 1 196 ? -3.491 -11.667 -3.551 1.00 76.81 196 SER A O 1
ATOM 1334 N N . LEU A 1 197 ? -1.415 -12.039 -2.772 1.00 78.88 197 LEU A N 1
ATOM 1335 C CA . LEU A 1 197 ? -0.745 -11.083 -3.664 1.00 78.88 197 LEU A CA 1
ATOM 1336 C C . LEU A 1 197 ? -1.092 -11.347 -5.135 1.00 78.88 197 LEU A C 1
ATOM 1338 O O . LEU A 1 197 ? -1.354 -10.411 -5.883 1.00 78.88 197 LEU A O 1
ATOM 1342 N N . GLY A 1 198 ? -1.166 -12.625 -5.524 1.00 78.44 198 GLY A N 1
ATOM 1343 C CA . GLY A 1 198 ? -1.581 -13.041 -6.861 1.00 78.44 198 GLY A CA 1
ATOM 1344 C C . GLY A 1 198 ? -2.990 -12.570 -7.224 1.00 78.44 198 GLY A C 1
ATOM 1345 O O . GLY A 1 198 ? -3.171 -12.028 -8.306 1.00 78.44 198 GLY A O 1
ATOM 1346 N N . ASN A 1 199 ? -3.969 -12.689 -6.320 1.00 72.69 199 ASN A N 1
ATOM 1347 C CA . ASN A 1 199 ? -5.344 -12.243 -6.575 1.00 72.69 199 ASN A CA 1
ATOM 1348 C C . ASN A 1 199 ? -5.468 -10.714 -6.645 1.00 72.69 199 ASN A C 1
ATOM 1350 O O . ASN A 1 199 ? -6.277 -10.204 -7.419 1.00 72.69 199 ASN A O 1
ATOM 1354 N N . ILE A 1 200 ? -4.658 -9.991 -5.867 1.00 74.44 200 ILE A N 1
ATOM 1355 C CA . ILE A 1 200 ? -4.611 -8.522 -5.881 1.00 74.44 200 ILE A CA 1
ATOM 1356 C C . ILE A 1 200 ? -3.988 -8.022 -7.192 1.00 74.44 200 ILE A C 1
ATOM 1358 O O . ILE A 1 200 ? -4.567 -7.182 -7.878 1.00 74.44 200 ILE A O 1
ATOM 1362 N N . ILE A 1 201 ? -2.835 -8.579 -7.574 1.00 75.75 201 ILE A N 1
ATOM 1363 C CA . ILE A 1 201 ? -2.106 -8.225 -8.802 1.00 75.75 201 ILE A CA 1
ATOM 1364 C C . ILE A 1 201 ? -2.883 -8.655 -10.052 1.00 75.75 201 ILE A C 1
ATOM 1366 O O . ILE A 1 201 ? -2.907 -7.942 -11.053 1.00 75.75 201 ILE A O 1
ATOM 1370 N N . ALA A 1 202 ? -3.578 -9.792 -9.989 1.00 68.62 202 ALA A N 1
ATOM 1371 C CA . ALA A 1 202 ? -4.470 -10.239 -11.048 1.00 68.62 202 ALA A CA 1
ATOM 1372 C C . ALA A 1 202 ? -5.767 -9.417 -11.128 1.00 68.62 202 ALA A C 1
ATOM 1374 O O . ALA A 1 202 ? -6.613 -9.763 -11.941 1.00 68.62 202 ALA A O 1
ATOM 1375 N N . GLY A 1 203 ? -5.945 -8.354 -10.330 1.00 57.03 203 GLY A N 1
ATOM 1376 C CA . GLY A 1 203 ? -6.930 -7.295 -10.571 1.00 57.03 203 GLY A CA 1
ATOM 1377 C C . GLY A 1 203 ? -8.350 -7.797 -10.824 1.00 57.03 203 GLY A C 1
ATOM 1378 O O . GLY A 1 203 ? -8.925 -7.520 -11.873 1.00 57.03 203 GLY A O 1
ATOM 1379 N N . GLY A 1 204 ? -8.899 -8.598 -9.904 1.00 51.53 204 GLY A N 1
ATOM 1380 C CA . GLY A 1 204 ? -10.266 -9.123 -10.027 1.00 51.53 204 GLY A CA 1
ATOM 1381 C C . GLY A 1 204 ? -10.453 -10.186 -11.115 1.00 51.53 204 GLY A C 1
ATOM 1382 O O . GLY A 1 204 ? -11.549 -10.712 -11.275 1.00 51.53 204 GLY A O 1
ATOM 1383 N N . PHE A 1 205 ? -9.394 -10.582 -11.822 1.00 46.44 205 PHE A N 1
ATOM 1384 C CA . PHE A 1 205 ? -9.451 -11.621 -12.847 1.00 46.44 205 PHE A CA 1
ATOM 1385 C C . PHE A 1 205 ? -9.184 -13.045 -12.314 1.00 46.44 205 PHE A C 1
ATOM 1387 O O . PHE A 1 205 ? -8.847 -13.939 -13.094 1.00 46.44 205 PHE A O 1
ATOM 1394 N N . GLY A 1 206 ? -9.313 -13.236 -10.997 1.00 38.25 206 GLY A N 1
ATOM 1395 C CA . GLY A 1 206 ? -9.204 -14.515 -10.281 1.00 38.25 206 GLY A CA 1
ATOM 1396 C C . GLY A 1 206 ? -10.518 -15.014 -9.668 1.00 38.25 206 GLY A C 1
ATOM 1397 O O . GLY A 1 206 ? -10.558 -16.136 -9.178 1.00 38.25 206 GLY A O 1
ATOM 1398 N N . SER A 1 207 ? -11.609 -14.245 -9.757 1.00 37.31 207 SER A N 1
ATOM 1399 C CA . SER A 1 207 ? -12.964 -14.788 -9.606 1.00 37.31 207 SER A CA 1
ATOM 1400 C C . SER A 1 207 ? -13.408 -15.348 -10.958 1.00 37.31 207 SER A C 1
ATOM 1402 O O . SER A 1 207 ? -14.325 -14.831 -11.587 1.00 37.31 207 SER A O 1
ATOM 1404 N N . GLY A 1 208 ? -12.693 -16.354 -11.465 1.00 33.22 208 GLY A N 1
ATOM 1405 C CA . GLY A 1 208 ? -13.268 -17.206 -12.499 1.00 33.22 208 GLY A CA 1
ATOM 1406 C C . GLY A 1 208 ? -14.468 -17.903 -11.880 1.00 33.22 208 GLY A C 1
ATOM 1407 O O . GLY A 1 208 ? -14.283 -18.533 -10.846 1.00 33.22 208 GLY A O 1
ATOM 1408 N N . ASP A 1 209 ? -15.658 -17.710 -12.454 1.00 32.12 209 ASP A N 1
ATOM 1409 C CA . ASP A 1 209 ? -16.861 -18.533 -12.262 1.00 32.12 209 ASP A CA 1
ATOM 1410 C C . ASP A 1 209 ? -17.069 -19.141 -10.868 1.00 32.12 209 ASP A C 1
ATOM 1412 O O . ASP A 1 209 ? -17.572 -20.251 -10.719 1.00 32.12 209 ASP A O 1
ATOM 1416 N N . GLN A 1 210 ? -16.780 -18.386 -9.811 1.00 29.61 210 GLN A N 1
ATOM 1417 C CA . GLN A 1 210 ? -17.528 -18.586 -8.592 1.00 29.61 210 GLN A CA 1
ATOM 1418 C C . GLN A 1 210 ? -18.827 -17.857 -8.855 1.00 29.61 210 GLN A C 1
ATOM 1420 O O . GLN A 1 210 ? -18.941 -16.651 -8.633 1.00 29.61 210 GLN A O 1
ATOM 1425 N N . THR A 1 211 ? -19.771 -18.615 -9.426 1.00 29.47 211 THR A N 1
ATOM 1426 C CA . THR A 1 211 ? -21.198 -18.438 -9.180 1.00 29.47 211 THR A CA 1
ATOM 1427 C C . THR A 1 211 ? -21.324 -17.756 -7.838 1.00 29.47 211 THR A C 1
ATOM 1429 O O . THR A 1 211 ? -20.899 -18.333 -6.831 1.00 29.47 211 THR A O 1
ATOM 1432 N N . ALA A 1 212 ? -21.837 -16.523 -7.840 1.00 27.88 212 ALA A N 1
ATOM 1433 C CA . ALA A 1 212 ? -22.371 -15.940 -6.628 1.00 27.88 212 ALA A CA 1
ATOM 1434 C C . ALA A 1 212 ? -23.146 -17.080 -5.955 1.00 27.88 212 ALA A C 1
ATOM 1436 O O . ALA A 1 212 ? -24.045 -17.631 -6.608 1.00 27.88 212 ALA A O 1
ATOM 1437 N N . PRO A 1 213 ? -22.752 -17.541 -4.749 1.00 29.22 213 PRO A N 1
ATOM 1438 C CA . PRO A 1 213 ? -23.616 -18.454 -4.037 1.00 29.22 213 PRO A CA 1
ATOM 1439 C C . PRO A 1 213 ? -24.971 -17.755 -4.033 1.00 29.22 213 PRO A C 1
ATOM 1441 O O . PRO A 1 213 ? -24.987 -16.532 -3.826 1.00 29.22 213 PRO A O 1
ATOM 1444 N N . PRO A 1 214 ? -26.063 -18.461 -4.386 1.00 28.22 214 PRO A N 1
ATOM 1445 C CA . PRO A 1 214 ? -27.375 -17.845 -4.418 1.00 28.22 214 PRO A CA 1
ATOM 1446 C C . PRO A 1 214 ? -27.485 -17.065 -3.123 1.00 28.22 214 PRO A C 1
ATOM 1448 O O . PRO A 1 214 ? -27.248 -17.630 -2.052 1.00 28.22 214 PRO A O 1
ATOM 1451 N N . SER A 1 215 ? -27.714 -15.754 -3.252 1.00 28.44 215 SER A N 1
ATOM 1452 C CA . SER A 1 215 ? -28.124 -14.902 -2.148 1.00 28.44 215 SER A CA 1
ATOM 1453 C C . SER A 1 215 ? -29.051 -15.762 -1.317 1.00 28.44 215 SER A C 1
ATOM 1455 O O . SER A 1 215 ? -30.093 -16.184 -1.840 1.00 28.44 215 SER A O 1
ATOM 1457 N N . VAL A 1 216 ? -28.622 -16.135 -0.110 1.00 31.98 216 VAL A N 1
ATOM 1458 C CA . VAL A 1 216 ? -29.471 -16.905 0.783 1.00 31.98 216 VAL A CA 1
ATOM 1459 C C . VAL A 1 216 ? -30.608 -15.950 1.095 1.00 31.98 216 VAL A C 1
ATOM 1461 O O . VAL A 1 216 ? -30.527 -15.099 1.971 1.00 31.98 216 VAL A O 1
ATOM 1464 N N . THR A 1 217 ? -31.651 -16.058 0.285 1.00 30.67 217 THR A N 1
ATOM 1465 C CA . THR A 1 217 ? -32.942 -15.382 0.347 1.00 30.67 217 THR A CA 1
ATOM 1466 C C . THR A 1 217 ? -33.746 -16.050 1.460 1.00 30.67 217 THR A C 1
ATOM 1468 O O . THR A 1 217 ? -34.883 -16.462 1.287 1.00 30.67 217 THR A O 1
ATOM 1471 N N . GLY A 1 218 ? -33.086 -16.217 2.607 1.00 31.31 218 GLY A N 1
ATOM 1472 C CA . GLY A 1 218 ? -33.527 -17.005 3.748 1.00 31.31 218 GLY A CA 1
ATOM 1473 C C . GLY A 1 218 ? -32.887 -16.559 5.061 1.00 31.31 218 GLY A C 1
ATOM 1474 O O . GLY A 1 218 ? -32.874 -17.323 6.018 1.00 31.31 218 GLY A O 1
ATOM 1475 N N . ALA A 1 219 ? -32.352 -15.338 5.131 1.00 33.91 219 ALA A N 1
ATOM 1476 C CA . ALA A 1 219 ? -32.395 -14.598 6.382 1.00 33.91 219 ALA A CA 1
ATOM 1477 C C . ALA A 1 219 ? -33.596 -13.664 6.266 1.00 33.91 219 ALA A C 1
ATOM 1479 O O . ALA A 1 219 ? -33.496 -12.566 5.717 1.00 33.91 219 ALA A O 1
ATOM 1480 N N . ASP A 1 220 ? -34.744 -14.166 6.720 1.00 32.38 220 ASP A N 1
ATOM 1481 C CA . ASP A 1 220 ? -35.905 -13.356 7.053 1.00 32.38 220 ASP A CA 1
ATOM 1482 C C . ASP A 1 220 ? -35.453 -12.041 7.681 1.00 32.38 220 ASP A C 1
ATOM 1484 O O . ASP A 1 220 ? -34.509 -12.021 8.474 1.00 32.38 220 ASP A O 1
ATOM 1488 N N . SER A 1 221 ? -36.138 -10.965 7.302 1.00 34.34 221 SER A N 1
ATOM 1489 C CA . SER A 1 221 ? -36.106 -9.633 7.899 1.00 34.34 221 SER A CA 1
ATOM 1490 C C . SER A 1 221 ? -35.852 -9.677 9.408 1.00 34.34 221 SER A C 1
ATOM 1492 O O . SER A 1 221 ? -36.780 -9.679 10.218 1.00 34.34 221 SER A O 1
ATOM 1494 N N . CYS A 1 222 ? -34.585 -9.734 9.798 1.00 43.44 222 CYS A N 1
ATOM 1495 C CA . CYS A 1 222 ? -34.219 -9.729 11.194 1.00 43.44 222 CYS A CA 1
ATOM 1496 C C . CYS A 1 222 ? -34.254 -8.266 11.611 1.00 43.44 222 CYS A C 1
ATOM 1498 O O . CYS A 1 222 ? -33.556 -7.431 11.030 1.00 43.44 222 CYS A O 1
ATOM 1500 N N . ALA A 1 223 ? -35.166 -7.945 12.528 1.00 47.31 223 ALA A N 1
ATOM 1501 C CA . ALA A 1 223 ? -35.454 -6.581 12.934 1.00 47.31 223 ALA A CA 1
ATOM 1502 C C . ALA A 1 223 ? -34.180 -5.921 13.479 1.00 47.31 223 ALA A C 1
ATOM 1504 O O . ALA A 1 223 ? -33.739 -6.209 14.591 1.00 47.31 223 ALA A O 1
ATOM 1505 N N . VAL A 1 224 ? -33.586 -5.041 12.674 1.00 57.62 224 VAL A N 1
ATOM 1506 C CA . VAL A 1 224 ? -32.467 -4.201 13.095 1.00 57.62 224 VAL A CA 1
ATOM 1507 C C . VAL A 1 224 ? -32.983 -3.279 14.192 1.00 57.62 224 VAL A C 1
ATOM 1509 O O . VAL A 1 224 ? -33.925 -2.516 13.972 1.00 57.62 224 VAL A O 1
ATOM 1512 N N . GLN A 1 225 ? -32.374 -3.344 15.374 1.00 62.41 225 GLN A N 1
ATOM 1513 C CA . GLN A 1 225 ? -32.721 -2.441 16.463 1.00 62.41 225 GLN A CA 1
ATOM 1514 C C . GLN A 1 225 ? -32.002 -1.110 16.247 1.00 62.41 225 GLN A C 1
ATOM 1516 O O . GLN A 1 225 ? -30.820 -0.941 16.543 1.00 62.41 225 GLN A O 1
ATOM 1521 N N . SER A 1 226 ? -32.717 -0.146 15.673 1.00 66.00 226 SER A N 1
ATOM 1522 C CA . SER A 1 226 ? -32.261 1.238 15.645 1.00 66.00 226 SER A CA 1
ATOM 1523 C C . SER A 1 226 ? -32.555 1.892 16.987 1.00 66.00 226 SER A C 1
ATOM 1525 O O . SER A 1 226 ? -33.688 1.833 17.462 1.00 66.00 226 SER A O 1
ATOM 1527 N N . VAL A 1 227 ? -31.557 2.541 17.570 1.00 70.00 227 VAL A N 1
ATOM 1528 C CA . VAL A 1 227 ? -31.675 3.213 18.867 1.00 70.00 227 VAL A CA 1
ATOM 1529 C C . VAL A 1 227 ? -31.173 4.645 18.717 1.00 70.00 227 VAL A C 1
ATOM 1531 O O . VAL A 1 227 ? -30.337 4.924 17.852 1.00 70.00 227 VAL A O 1
ATOM 1534 N N . THR A 1 228 ? -31.730 5.572 19.495 1.00 73.62 228 THR A N 1
ATOM 1535 C CA . THR A 1 228 ? -31.328 6.980 19.445 1.00 73.62 228 THR A CA 1
ATOM 1536 C C . THR A 1 228 ? -29.978 7.189 20.134 1.00 73.62 228 THR A C 1
ATOM 1538 O O . THR A 1 228 ? -29.523 6.354 20.916 1.00 73.62 228 THR A O 1
ATOM 1541 N N . ALA A 1 229 ? -29.298 8.297 19.834 1.00 75.75 229 ALA A N 1
ATOM 1542 C CA . ALA A 1 229 ? -28.004 8.594 20.449 1.00 75.75 229 ALA A CA 1
ATOM 1543 C C . ALA A 1 229 ? -28.104 8.762 21.978 1.00 75.75 229 ALA A C 1
ATOM 1545 O O . ALA A 1 229 ? -27.188 8.352 22.688 1.00 75.75 229 ALA A O 1
ATOM 1546 N N . ASP A 1 230 ? -29.219 9.308 22.468 1.00 72.81 230 ASP A N 1
ATOM 1547 C CA . ASP A 1 230 ? -29.450 9.546 23.897 1.00 72.81 230 ASP A CA 1
ATOM 1548 C C . ASP A 1 230 ? -29.623 8.224 24.658 1.00 72.81 230 ASP A C 1
ATOM 1550 O O . ASP A 1 230 ? -29.011 8.017 25.707 1.00 72.81 230 ASP A O 1
ATOM 1554 N N . ASP A 1 231 ? -30.364 7.282 24.072 1.00 69.62 231 ASP A N 1
ATOM 1555 C CA . ASP A 1 231 ? -30.541 5.937 24.626 1.00 69.62 231 ASP A CA 1
ATOM 1556 C C . ASP A 1 231 ? -29.228 5.135 24.604 1.00 69.62 231 ASP A C 1
ATOM 1558 O O . ASP A 1 231 ? -28.922 4.382 25.531 1.00 69.62 231 ASP A O 1
ATOM 1562 N N . VAL A 1 232 ? -28.415 5.315 23.556 1.00 78.56 232 VAL A N 1
ATOM 1563 C CA . VAL A 1 232 ? -27.093 4.687 23.452 1.00 78.56 232 VAL A CA 1
ATOM 1564 C C . VAL A 1 232 ? -26.122 5.258 24.480 1.00 78.56 232 VAL A C 1
ATOM 1566 O O . VAL A 1 232 ? -25.325 4.497 25.015 1.00 78.56 232 VAL A O 1
ATOM 1569 N N . ALA A 1 233 ? -26.184 6.552 24.804 1.00 79.12 233 ALA A N 1
ATOM 1570 C CA . ALA A 1 233 ? -25.263 7.185 25.751 1.00 79.12 233 ALA A CA 1
ATOM 1571 C C . ALA A 1 233 ? -25.341 6.584 27.168 1.00 79.12 233 ALA A C 1
ATOM 1573 O O . ALA A 1 233 ? -24.342 6.579 27.889 1.00 79.12 233 ALA A O 1
ATOM 1574 N N . LEU A 1 234 ? -26.497 6.032 27.550 1.00 76.69 234 LEU A N 1
ATOM 1575 C CA . LEU A 1 234 ? -26.696 5.353 28.834 1.00 76.69 234 LEU A CA 1
ATOM 1576 C C . LEU A 1 234 ? -25.883 4.055 28.944 1.00 76.69 234 LEU A C 1
ATOM 1578 O O . LEU A 1 234 ? -25.401 3.737 30.028 1.00 76.69 234 LEU A O 1
ATOM 1582 N N . GLN A 1 235 ? -25.688 3.316 27.847 1.00 79.06 235 GLN A N 1
ATOM 1583 C CA . GLN A 1 235 ? -25.033 2.003 27.898 1.00 79.06 235 GLN A CA 1
ATOM 1584 C C . GLN A 1 235 ? -23.540 2.107 28.269 1.00 79.06 235 GLN A C 1
ATOM 1586 O O . GLN A 1 235 ? -23.146 1.489 29.257 1.00 79.06 235 GLN A O 1
ATOM 1591 N N . PRO A 1 236 ? -22.699 2.919 27.588 1.00 82.19 236 PRO A N 1
ATOM 1592 C CA . PRO A 1 236 ? -21.324 3.143 28.021 1.00 82.19 236 PRO A CA 1
ATOM 1593 C C . PRO A 1 236 ? -21.240 3.834 29.380 1.00 82.19 236 PRO A C 1
ATOM 1595 O O . PRO A 1 236 ? -20.299 3.575 30.112 1.00 82.19 236 PRO A O 1
ATOM 1598 N N . ALA A 1 237 ? -22.198 4.699 29.740 1.00 82.19 237 ALA A N 1
ATOM 1599 C CA . ALA A 1 237 ? -22.141 5.464 30.987 1.00 82.19 237 ALA A CA 1
ATOM 1600 C C . ALA A 1 237 ? -22.244 4.605 32.261 1.00 82.19 237 ALA A C 1
ATOM 1602 O O . ALA A 1 237 ? -21.775 5.047 33.308 1.00 82.19 237 ALA A O 1
ATOM 1603 N N . TYR A 1 238 ? -22.840 3.411 32.172 1.00 83.38 238 TYR A N 1
ATOM 1604 C CA . TYR A 1 238 ? -22.947 2.444 33.272 1.00 83.38 238 TYR A CA 1
ATOM 1605 C C . TYR A 1 238 ? -22.079 1.190 33.071 1.00 83.38 238 TYR A C 1
ATOM 1607 O O . TYR A 1 238 ? -22.163 0.253 33.865 1.00 83.38 238 TYR A O 1
ATOM 1615 N N . ALA A 1 239 ? -21.254 1.152 32.024 1.00 88.06 239 ALA A N 1
ATOM 1616 C CA . ALA A 1 239 ? -20.332 0.053 31.768 1.00 88.06 239 ALA A CA 1
ATOM 1617 C C . ALA A 1 239 ? -19.107 0.132 32.695 1.00 88.06 239 ALA A C 1
ATOM 1619 O O . ALA A 1 239 ? -18.628 1.221 32.998 1.00 88.06 239 ALA A O 1
ATOM 1620 N N . GLY A 1 240 ? -18.551 -1.011 33.102 1.00 87.06 240 GLY A N 1
ATOM 1621 C CA . GLY A 1 240 ? -17.236 -1.060 33.750 1.00 87.06 240 GLY A CA 1
ATOM 1622 C C . GLY A 1 240 ? -16.091 -1.027 32.732 1.00 87.06 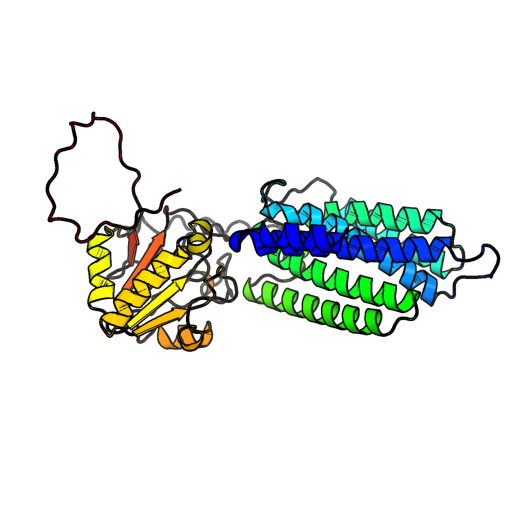240 GLY A C 1
ATOM 1623 O O . GLY A 1 240 ? -15.004 -0.512 33.010 1.00 87.06 240 GLY A O 1
ATOM 1624 N N . SER A 1 241 ? -16.348 -1.545 31.530 1.00 92.69 241 SER A N 1
ATOM 1625 C CA . SER A 1 241 ? -15.368 -1.670 30.452 1.00 92.69 241 SER A CA 1
ATOM 1626 C C . SER A 1 241 ? -15.973 -1.415 29.069 1.00 92.69 241 SER A C 1
ATOM 1628 O O . SER A 1 241 ? -17.028 -1.947 28.710 1.00 92.69 241 SER A O 1
ATOM 1630 N N . VAL A 1 242 ? -15.276 -0.609 28.266 1.00 94.06 242 VAL A N 1
ATOM 1631 C CA . VAL A 1 242 ? -15.674 -0.250 26.902 1.00 94.06 242 VAL A CA 1
ATOM 1632 C C . VAL A 1 242 ? -14.517 -0.511 25.945 1.00 94.06 242 VAL A C 1
ATOM 1634 O O . VAL A 1 242 ? -13.442 0.076 26.080 1.00 94.06 242 VAL A O 1
ATOM 1637 N N . ILE A 1 243 ? -14.743 -1.353 24.935 1.00 94.12 243 ILE A N 1
ATOM 1638 C CA . ILE A 1 243 ? -13.802 -1.519 23.823 1.00 94.12 243 ILE A CA 1
ATOM 1639 C C . ILE A 1 243 ? -14.331 -0.787 22.600 1.00 94.12 243 ILE A C 1
ATOM 1641 O O . ILE A 1 243 ? -15.399 -1.095 22.073 1.00 94.12 243 ILE A O 1
ATOM 1645 N N . VAL A 1 244 ? -13.545 0.156 22.104 1.00 92.88 244 VAL A N 1
ATOM 1646 C CA . VAL A 1 244 ? -13.842 0.900 20.888 1.00 92.88 244 VAL A CA 1
ATOM 1647 C C . VAL A 1 244 ? -13.179 0.212 19.698 1.00 92.88 244 VAL A C 1
ATOM 1649 O O . VAL A 1 244 ? -11.977 -0.053 19.704 1.00 92.88 244 VAL A O 1
ATOM 1652 N N . VAL A 1 245 ? -13.959 -0.058 18.652 1.00 91.94 245 VAL A N 1
ATOM 1653 C CA . VAL A 1 245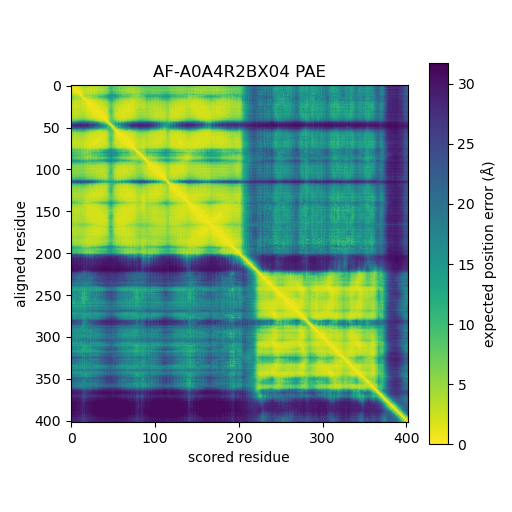 ? -13.484 -0.623 17.384 1.00 91.94 245 VAL A CA 1
ATOM 1654 C C . VAL A 1 245 ? -13.569 0.454 16.298 1.00 91.94 245 VAL A C 1
ATOM 1656 O O . VAL A 1 245 ? -14.631 0.631 15.687 1.00 91.94 245 VAL A O 1
ATOM 1659 N N . PRO A 1 246 ? -12.484 1.208 16.049 1.00 89.81 246 PRO A N 1
ATOM 1660 C CA . PRO A 1 246 ? -12.463 2.212 14.996 1.00 89.81 246 PRO A CA 1
ATOM 1661 C C . PRO A 1 246 ? -12.410 1.551 13.613 1.00 89.81 246 PRO A C 1
ATOM 1663 O O . PRO A 1 246 ? -11.680 0.588 13.381 1.00 89.81 246 PRO A O 1
ATOM 1666 N N . GLY A 1 247 ? -13.171 2.093 12.664 1.00 87.44 247 GLY A N 1
ATOM 1667 C CA . GLY A 1 247 ? -13.155 1.679 11.264 1.00 87.44 247 GLY A CA 1
ATOM 1668 C C . GLY A 1 247 ? -12.884 2.828 10.297 1.00 87.44 247 GLY A C 1
ATOM 1669 O O . GLY A 1 247 ? -12.711 3.983 10.683 1.00 87.44 247 GLY A O 1
ATOM 1670 N N . TYR A 1 248 ? -12.868 2.520 8.998 1.00 82.44 248 TYR A N 1
ATOM 1671 C CA . TYR A 1 248 ? -12.631 3.518 7.946 1.00 82.44 248 TYR A CA 1
ATOM 1672 C C . TYR A 1 248 ? -13.654 4.666 7.978 1.00 82.44 248 TYR A C 1
ATOM 1674 O O . TYR A 1 248 ? -13.295 5.818 7.735 1.00 82.44 248 TYR A O 1
ATOM 1682 N N . GLY A 1 249 ? -14.912 4.376 8.332 1.00 83.06 249 GLY A N 1
ATOM 1683 C CA . GLY A 1 249 ? -15.968 5.384 8.419 1.00 83.06 249 GLY A CA 1
ATOM 1684 C C . GLY A 1 249 ? -15.678 6.498 9.431 1.00 83.06 249 GLY A C 1
ATOM 1685 O O . GLY A 1 249 ? -16.032 7.642 9.161 1.00 83.06 249 GLY A O 1
ATOM 1686 N N . LEU A 1 250 ? -14.980 6.196 10.534 1.00 85.94 250 LEU A N 1
ATOM 1687 C CA . LEU A 1 250 ? -14.540 7.194 11.517 1.00 85.94 250 LEU A CA 1
ATOM 1688 C C . LEU A 1 250 ? -13.598 8.221 10.872 1.00 85.94 250 LEU A C 1
ATOM 1690 O O . LEU A 1 250 ? -13.775 9.427 11.031 1.00 85.94 250 LEU A O 1
ATOM 1694 N N . ALA A 1 251 ? -12.615 7.732 10.111 1.00 78.69 251 ALA A N 1
ATOM 1695 C CA . ALA A 1 251 ? -11.625 8.573 9.451 1.00 78.69 251 ALA A CA 1
ATOM 1696 C C . ALA A 1 251 ? -12.232 9.375 8.292 1.00 78.69 251 ALA A C 1
ATOM 1698 O O . ALA A 1 251 ? -11.923 10.554 8.135 1.00 78.69 251 ALA A O 1
ATOM 1699 N N . ALA A 1 252 ? -13.128 8.758 7.516 1.00 78.06 252 ALA A N 1
ATOM 1700 C CA . ALA A 1 252 ? -13.847 9.433 6.438 1.00 78.06 252 ALA A CA 1
ATOM 1701 C C . ALA A 1 252 ? -14.767 10.552 6.959 1.00 78.06 252 ALA A C 1
ATOM 1703 O O . ALA A 1 252 ? -14.926 11.568 6.291 1.00 78.06 252 ALA A O 1
ATOM 1704 N N . ALA A 1 253 ? -15.344 10.377 8.153 1.00 81.62 253 ALA A N 1
ATOM 1705 C CA . ALA A 1 253 ? -16.163 11.386 8.822 1.00 81.62 253 ALA A CA 1
ATOM 1706 C C . ALA A 1 253 ? -15.349 12.410 9.633 1.00 81.62 253 ALA A C 1
ATOM 1708 O O . ALA A 1 253 ? -15.944 13.327 10.186 1.00 81.62 253 ALA A O 1
ATOM 1709 N N . ARG A 1 254 ? -14.018 12.254 9.718 1.00 81.12 254 ARG A N 1
ATOM 1710 C CA . ARG A 1 254 ? -13.122 13.091 10.538 1.00 81.12 254 ARG A CA 1
ATOM 1711 C C . ARG A 1 254 ? -13.538 13.184 12.013 1.00 81.12 254 ARG A C 1
ATOM 1713 O O . ARG A 1 254 ? -13.296 14.196 12.651 1.00 81.12 254 ARG A O 1
ATOM 1720 N N . ALA A 1 255 ? -14.128 12.117 12.551 1.00 85.00 255 ALA A N 1
ATOM 1721 C CA . ALA A 1 255 ? -14.687 12.090 13.905 1.00 85.00 255 ALA A CA 1
ATOM 1722 C C . ALA A 1 255 ? -13.697 11.554 14.962 1.00 85.00 255 ALA A C 1
ATOM 1724 O O . ALA A 1 255 ? -14.104 10.978 15.971 1.00 85.00 255 ALA A O 1
ATOM 1725 N N . GLN A 1 256 ? -12.383 11.626 14.698 1.00 85.12 256 GLN A N 1
ATOM 1726 C CA . GLN A 1 256 ? -11.387 11.050 15.608 1.00 85.12 256 GLN A CA 1
ATOM 1727 C C . GLN A 1 256 ? -11.261 11.847 16.908 1.00 85.12 256 GLN A C 1
ATOM 1729 O O . GLN A 1 256 ? -11.067 11.238 17.953 1.00 85.12 256 GLN A O 1
ATOM 1734 N N . SER A 1 257 ? -11.362 13.177 16.844 1.00 85.62 257 SER A N 1
ATOM 1735 C CA . SER A 1 257 ? -11.337 14.064 18.015 1.00 85.62 257 SER A CA 1
ATOM 1736 C C . SER A 1 257 ? -12.494 13.769 18.957 1.00 85.62 257 SER A C 1
ATOM 1738 O O . SER A 1 257 ? -12.292 13.550 20.140 1.00 85.62 257 SER A O 1
ATOM 1740 N N . GLU A 1 258 ? -13.695 13.647 18.409 1.00 88.44 258 GLU A N 1
ATOM 1741 C CA . GLU A 1 258 ? -14.918 13.444 19.169 1.00 88.44 258 GLU A CA 1
ATOM 1742 C C . GLU A 1 258 ? -14.957 12.058 19.821 1.00 88.44 258 GLU A C 1
ATOM 1744 O O . GLU A 1 258 ? -15.528 11.887 20.896 1.00 88.44 258 GLU A O 1
ATOM 1749 N N . LEU A 1 259 ? -14.329 11.060 19.188 1.00 89.19 259 LEU A N 1
ATOM 1750 C CA . LEU A 1 259 ? -14.147 9.742 19.788 1.00 89.19 259 LEU A CA 1
ATOM 1751 C C . LEU A 1 259 ? -13.169 9.783 20.970 1.00 89.19 259 LEU A C 1
ATOM 1753 O O . LEU A 1 259 ? -13.392 9.081 21.954 1.00 89.19 259 LEU A O 1
ATOM 1757 N N . VAL A 1 260 ? -12.111 10.596 20.876 1.00 87.94 260 VAL A N 1
ATOM 1758 C CA . VAL A 1 260 ? -11.161 10.816 21.977 1.00 87.94 260 VAL A CA 1
ATOM 1759 C C . VAL A 1 260 ? -11.841 11.569 23.119 1.00 87.94 260 VAL A C 1
ATOM 1761 O O . VAL A 1 260 ? -11.794 11.089 24.245 1.00 87.94 260 VAL A O 1
ATOM 1764 N N . ASP A 1 261 ? -12.579 12.644 22.834 1.00 89.12 261 ASP A N 1
ATOM 1765 C CA . ASP A 1 261 ? -13.328 13.403 23.845 1.00 89.12 261 ASP A CA 1
ATOM 1766 C C . ASP A 1 261 ? -14.354 12.517 24.580 1.00 89.12 261 ASP A C 1
ATOM 1768 O O . ASP A 1 261 ? -14.528 12.604 25.801 1.00 89.12 261 ASP A O 1
ATOM 1772 N N . LEU A 1 262 ? -15.023 11.617 23.846 1.00 89.62 262 LEU A N 1
ATOM 1773 C CA . LEU A 1 262 ? -15.924 10.622 24.427 1.00 89.62 262 LEU A CA 1
ATOM 1774 C C . LEU A 1 262 ? -15.168 9.652 25.344 1.00 89.62 262 LEU A C 1
ATOM 1776 O O . LEU A 1 262 ? -15.626 9.384 26.454 1.00 89.62 262 LEU A O 1
ATOM 1780 N N . ALA A 1 263 ? -14.026 9.129 24.900 1.00 90.12 263 ALA A N 1
ATOM 1781 C CA . ALA A 1 263 ? -13.217 8.218 25.701 1.00 90.12 263 ALA A CA 1
ATOM 1782 C C . ALA A 1 263 ? -12.683 8.889 26.970 1.00 90.12 263 ALA A C 1
ATOM 1784 O O . ALA A 1 263 ? -12.808 8.309 28.045 1.00 90.12 263 ALA A O 1
ATOM 1785 N N . ASP A 1 264 ? -12.185 10.121 26.879 1.00 90.62 264 ASP A N 1
ATOM 1786 C CA . ASP A 1 264 ? -11.711 10.896 28.027 1.00 90.62 264 ASP A CA 1
ATOM 1787 C C . ASP A 1 264 ? -12.842 11.146 29.033 1.00 90.62 264 ASP A C 1
ATOM 1789 O O . ASP A 1 264 ? -12.653 11.004 30.242 1.00 90.62 264 ASP A O 1
ATOM 1793 N N . THR A 1 265 ? -14.056 11.421 28.543 1.00 90.81 265 THR A N 1
ATOM 1794 C CA . THR A 1 265 ? -15.249 11.572 29.391 1.00 90.81 265 THR A CA 1
ATOM 1795 C C . THR A 1 265 ? -15.604 10.275 30.127 1.00 90.81 265 THR A C 1
ATOM 1797 O O . THR A 1 265 ? -16.023 10.318 31.286 1.00 90.81 265 THR A O 1
ATOM 1800 N N . LEU A 1 266 ? -15.443 9.115 29.483 1.00 91.12 266 LEU A N 1
ATOM 1801 C CA . LEU A 1 266 ? -15.677 7.807 30.104 1.00 91.12 266 LEU A CA 1
ATOM 1802 C C . LEU A 1 266 ? -14.574 7.463 31.118 1.00 91.12 266 LEU A C 1
ATOM 1804 O O . LEU A 1 266 ? -14.878 7.049 32.237 1.00 91.12 266 LEU A O 1
ATOM 1808 N N . ILE A 1 267 ? -13.309 7.713 30.774 1.00 91.38 267 ILE A N 1
ATOM 1809 C CA . ILE A 1 267 ? -12.157 7.508 31.663 1.00 91.38 267 ILE A CA 1
ATOM 1810 C C . ILE A 1 267 ? -12.284 8.380 32.918 1.00 91.38 267 ILE A C 1
ATOM 1812 O O . ILE A 1 267 ? -12.067 7.895 34.027 1.00 91.38 267 ILE A O 1
ATOM 1816 N N . ALA A 1 268 ? -12.721 9.637 32.779 1.00 92.06 268 ALA A N 1
ATOM 1817 C CA . ALA A 1 268 ? -12.966 10.539 33.907 1.00 92.06 268 ALA A CA 1
ATOM 1818 C C . ALA A 1 268 ? -14.051 10.028 34.876 1.00 92.06 268 ALA A C 1
ATOM 1820 O O . ALA A 1 268 ? -14.066 10.407 36.046 1.00 92.06 268 ALA A O 1
ATOM 1821 N N . ARG A 1 269 ? -14.945 9.146 34.412 1.00 91.31 269 ARG A N 1
ATOM 1822 C CA . ARG A 1 269 ? -15.960 8.467 35.234 1.00 91.31 269 ARG A CA 1
ATOM 1823 C C . ARG A 1 269 ? -15.467 7.147 35.839 1.00 91.31 269 ARG A C 1
ATOM 1825 O O . ARG A 1 269 ? -16.247 6.458 36.488 1.00 91.31 269 ARG A O 1
ATOM 1832 N N . GLY A 1 270 ? -14.194 6.797 35.649 1.00 90.44 270 GLY A N 1
ATOM 1833 C CA . GLY A 1 270 ? -13.587 5.563 36.153 1.00 90.44 270 GLY A CA 1
ATOM 1834 C C . GLY A 1 270 ? -13.835 4.333 35.275 1.00 90.44 270 GLY A C 1
ATOM 1835 O O . GLY A 1 270 ? -13.617 3.213 35.730 1.00 90.44 270 GLY A O 1
ATOM 1836 N N . ILE A 1 271 ? -14.294 4.522 34.036 1.00 93.06 271 ILE A N 1
ATOM 1837 C CA . ILE A 1 271 ? -14.593 3.432 33.101 1.00 93.06 271 ILE A CA 1
ATOM 1838 C C . ILE A 1 271 ? -13.316 3.049 32.352 1.00 93.06 271 ILE A C 1
ATOM 1840 O O . ILE A 1 271 ? -12.585 3.914 31.865 1.00 93.06 271 ILE A O 1
ATOM 1844 N N . THR A 1 272 ? -13.050 1.748 32.218 1.00 91.88 272 THR A N 1
ATOM 1845 C CA . THR A 1 272 ? -11.876 1.272 31.474 1.00 91.88 272 THR A CA 1
ATOM 1846 C C . THR A 1 272 ? -12.155 1.327 29.976 1.00 91.88 272 THR A C 1
ATOM 1848 O O . THR A 1 272 ? -12.994 0.575 29.481 1.00 91.88 272 THR A O 1
ATOM 1851 N N . VAL A 1 273 ? -11.448 2.192 29.243 1.00 92.81 273 VAL A N 1
ATOM 1852 C CA . VAL A 1 273 ? -11.577 2.314 27.783 1.00 92.81 273 VAL A CA 1
ATOM 1853 C C . VAL A 1 273 ? -10.346 1.735 27.095 1.00 92.81 273 VAL A C 1
ATOM 1855 O O . VAL A 1 273 ? -9.210 2.049 27.447 1.00 92.81 273 VAL A O 1
ATOM 1858 N N . SER A 1 274 ? -10.561 0.878 26.100 1.00 92.50 274 SER A N 1
ATOM 1859 C CA . SER A 1 274 ? -9.492 0.326 25.262 1.00 92.50 274 SER A CA 1
ATOM 1860 C C . SER A 1 274 ? -9.876 0.364 23.788 1.00 92.50 274 SER A C 1
ATOM 1862 O O . SER A 1 274 ? -11.051 0.309 23.431 1.00 92.50 274 SER A O 1
ATOM 1864 N N . TYR A 1 275 ? -8.881 0.430 22.912 1.00 91.19 275 TYR A N 1
ATOM 1865 C CA . TYR A 1 275 ? -9.063 0.525 21.470 1.00 91.19 275 TYR A CA 1
ATOM 1866 C C . TYR A 1 275 ? -8.580 -0.746 20.791 1.00 91.19 275 TYR A C 1
ATOM 1868 O O . TYR A 1 275 ? -7.400 -1.076 20.844 1.00 91.19 275 TYR A O 1
ATOM 1876 N N . ALA A 1 276 ? -9.487 -1.454 20.127 1.00 91.00 276 ALA A N 1
ATOM 1877 C CA . ALA A 1 276 ? -9.162 -2.659 19.380 1.00 91.00 276 ALA A CA 1
ATOM 1878 C C . ALA A 1 276 ? -8.802 -2.300 17.936 1.00 91.00 276 ALA A C 1
ATOM 1880 O O . ALA A 1 276 ? -9.677 -2.003 17.117 1.00 91.00 276 ALA A O 1
ATOM 1881 N N . ILE A 1 277 ? -7.509 -2.336 17.610 1.00 87.31 277 ILE A N 1
ATOM 1882 C CA . ILE A 1 277 ? -7.023 -1.964 16.281 1.00 87.31 277 ILE A CA 1
ATOM 1883 C C . ILE A 1 277 ? -6.934 -3.211 15.405 1.00 87.31 277 ILE A C 1
ATOM 1885 O O . ILE A 1 277 ? -6.129 -4.116 15.627 1.00 87.31 277 ILE A O 1
ATOM 1889 N N . HIS A 1 278 ? -7.758 -3.248 14.359 1.00 85.44 278 HIS A N 1
ATOM 1890 C CA . HIS A 1 278 ? -7.612 -4.250 13.314 1.00 85.44 278 HIS A CA 1
ATOM 1891 C C . HIS A 1 278 ? -6.476 -3.837 12.358 1.00 85.44 278 HIS A C 1
ATOM 1893 O O . HIS A 1 278 ? -6.461 -2.683 11.932 1.00 85.44 278 HIS A O 1
ATOM 1899 N N . PRO A 1 279 ? -5.577 -4.745 11.926 1.00 71.62 279 PRO A N 1
ATOM 1900 C CA . PRO A 1 279 ? -4.428 -4.413 11.066 1.00 71.62 279 PRO A CA 1
ATOM 1901 C C . PRO A 1 279 ? -4.792 -3.761 9.719 1.00 71.62 279 PRO A C 1
ATOM 1903 O O . PRO A 1 279 ? -3.946 -3.145 9.080 1.00 71.62 279 PRO A O 1
ATOM 1906 N N . VAL A 1 280 ? -6.048 -3.904 9.286 1.00 67.38 280 VAL A N 1
ATOM 1907 C CA . VAL A 1 280 ? -6.600 -3.311 8.050 1.00 67.38 280 VAL A CA 1
ATOM 1908 C C . VAL A 1 280 ? -7.576 -2.156 8.338 1.00 67.38 280 VAL A C 1
ATOM 1910 O O . VAL A 1 280 ? -7.936 -1.414 7.427 1.00 67.38 280 VAL A O 1
ATOM 1913 N N . ALA A 1 281 ? -8.045 -1.988 9.582 1.00 65.56 281 ALA A N 1
ATOM 1914 C CA . ALA A 1 281 ? -8.976 -0.905 9.903 1.00 65.56 281 ALA A CA 1
ATOM 1915 C C . ALA A 1 281 ? -8.254 0.445 9.998 1.00 65.56 281 ALA A C 1
ATOM 1917 O O . ALA A 1 281 ? -7.073 0.527 10.319 1.00 65.56 281 ALA A O 1
ATOM 1918 N N . GLY A 1 282 ? -8.994 1.497 9.645 1.00 57.91 282 GLY A N 1
ATOM 1919 C CA . GLY A 1 282 ? -8.484 2.829 9.345 1.00 57.91 282 GLY A CA 1
ATOM 1920 C C . GLY A 1 282 ? -7.743 3.556 10.471 1.00 57.91 282 GLY A C 1
ATOM 1921 O O . GLY A 1 282 ? -7.711 3.165 11.632 1.00 57.91 282 GLY A O 1
ATOM 1922 N N . ARG A 1 283 ? -7.152 4.677 10.055 1.00 61.81 283 ARG A N 1
ATOM 1923 C CA . ARG A 1 283 ? -6.214 5.525 10.794 1.00 61.81 283 ARG A CA 1
ATOM 1924 C C . ARG A 1 283 ? -6.840 6.147 12.036 1.00 61.81 283 ARG A C 1
ATOM 1926 O O . ARG A 1 283 ? -7.645 7.076 11.932 1.00 61.81 283 ARG A O 1
ATOM 1933 N N . MET A 1 284 ? -6.412 5.664 13.192 1.00 58.53 284 MET A N 1
ATOM 1934 C CA . MET A 1 284 ? -6.679 6.298 14.474 1.00 58.53 284 MET A CA 1
ATOM 1935 C C . MET A 1 284 ? -5.700 7.462 14.726 1.00 58.53 284 MET A C 1
ATOM 1937 O O . MET A 1 284 ? -4.603 7.485 14.167 1.00 58.53 284 MET A O 1
ATOM 1941 N N . SER A 1 285 ? -6.114 8.459 15.516 1.00 52.44 285 SER A N 1
ATOM 1942 C CA . SER A 1 285 ? -5.281 9.620 15.865 1.00 52.44 285 SER A CA 1
ATOM 1943 C C . SER A 1 285 ? -4.068 9.203 16.701 1.00 52.44 285 SER A C 1
ATOM 1945 O O . SER A 1 285 ? -4.200 8.406 17.626 1.00 52.44 285 SER A O 1
ATOM 1947 N N . GLY A 1 286 ? -2.905 9.806 16.436 1.00 56.06 286 GLY A N 1
ATOM 1948 C CA . GLY A 1 286 ? -1.691 9.625 17.244 1.00 56.06 286 GLY A CA 1
ATOM 1949 C C . GLY A 1 286 ? -1.749 10.249 18.647 1.00 56.06 286 GLY A C 1
ATOM 1950 O O . GLY A 1 286 ? -0.739 10.242 19.338 1.00 56.06 286 GLY A O 1
ATOM 1951 N N . HIS A 1 287 ? -2.895 10.808 19.054 1.00 64.31 287 HIS A N 1
ATOM 1952 C CA . HIS A 1 287 ? -3.109 11.381 20.390 1.00 64.31 287 HIS A CA 1
ATOM 1953 C C . HIS A 1 287 ? -3.557 10.350 21.437 1.00 64.31 287 HIS A C 1
ATOM 1955 O O . HIS A 1 287 ? -3.591 10.674 22.618 1.00 64.31 287 HIS A O 1
ATOM 1961 N N . VAL A 1 288 ? -3.896 9.120 21.033 1.00 73.00 288 VAL A N 1
ATOM 1962 C CA . VAL A 1 288 ? -4.306 8.074 21.979 1.00 73.00 288 VAL A CA 1
ATOM 1963 C C . VAL A 1 288 ? -3.077 7.377 22.571 1.00 73.00 288 VAL A C 1
ATOM 1965 O O . VAL A 1 288 ? -2.195 6.976 21.806 1.00 73.00 288 VAL A O 1
ATOM 1968 N N . PRO A 1 289 ? -3.001 7.198 23.905 1.00 78.31 289 PRO A N 1
ATOM 1969 C CA . PRO A 1 289 ? -1.904 6.473 24.534 1.00 78.31 289 PRO A CA 1
ATOM 1970 C C . PRO A 1 289 ? -1.789 5.042 23.998 1.00 78.31 289 PRO A C 1
ATOM 1972 O O . PRO A 1 289 ? -2.772 4.303 23.963 1.00 78.31 289 PRO A O 1
ATOM 1975 N N . TYR A 1 290 ? -0.574 4.624 23.634 1.00 77.94 290 TYR A N 1
ATOM 1976 C CA . TYR A 1 290 ? -0.311 3.277 23.108 1.00 77.94 290 TYR A CA 1
ATOM 1977 C C . TYR A 1 290 ? -0.734 2.158 24.067 1.00 77.94 290 TYR A C 1
ATOM 1979 O O . TYR A 1 290 ? -1.098 1.079 23.618 1.00 77.94 290 TYR A O 1
ATOM 1987 N N . GLU A 1 291 ? -0.735 2.416 25.373 1.00 81.00 291 GLU A N 1
ATOM 1988 C CA . GLU A 1 291 ? -1.168 1.452 26.393 1.00 81.00 291 GLU A CA 1
ATOM 1989 C C . GLU A 1 291 ? -2.656 1.096 26.283 1.00 81.00 291 GLU A C 1
ATOM 1991 O O . GLU A 1 291 ? -3.062 -0.001 26.652 1.00 81.00 291 GLU A O 1
ATOM 1996 N N . GLN A 1 292 ? -3.469 2.002 25.733 1.00 84.50 292 GLN A N 1
ATOM 1997 C CA . GLN A 1 292 ? -4.891 1.764 25.493 1.00 84.50 292 GLN A CA 1
ATOM 1998 C C . GLN A 1 292 ? -5.135 1.046 24.158 1.00 84.50 292 GLN A C 1
ATOM 2000 O O . GLN A 1 292 ? -6.264 0.638 23.883 1.00 84.50 292 GLN A O 1
ATOM 2005 N N . MET A 1 293 ? -4.110 0.897 23.311 1.00 87.12 293 MET A N 1
ATOM 2006 C CA . MET A 1 293 ? -4.216 0.240 22.011 1.00 87.12 293 MET A CA 1
ATOM 2007 C C . MET A 1 293 ? -3.963 -1.257 22.153 1.00 87.12 293 MET A C 1
ATOM 2009 O O . MET A 1 293 ? -2.848 -1.712 22.397 1.00 87.12 293 MET A O 1
ATOM 2013 N N . LEU A 1 294 ? -5.015 -2.038 21.942 1.00 86.88 294 LEU A N 1
ATOM 2014 C CA . LEU A 1 294 ? -4.946 -3.485 21.892 1.00 86.88 294 LEU A CA 1
ATOM 2015 C C . LEU A 1 294 ? -4.768 -3.929 20.443 1.00 86.88 294 LEU A C 1
ATOM 2017 O O . LEU A 1 294 ? -5.520 -3.526 19.547 1.00 86.88 294 LEU A O 1
ATOM 2021 N N . ASP A 1 295 ? -3.788 -4.803 20.223 1.00 85.44 295 ASP A N 1
ATOM 2022 C CA . ASP A 1 295 ? -3.709 -5.547 18.973 1.00 85.44 295 ASP A CA 1
ATOM 2023 C C . ASP A 1 295 ? -4.915 -6.492 18.832 1.00 85.44 295 ASP A C 1
ATOM 2025 O O . ASP A 1 295 ? -5.681 -6.726 19.773 1.00 85.44 295 ASP A O 1
ATOM 2029 N N . ARG A 1 296 ? -5.096 -7.058 17.637 1.00 86.44 296 ARG A N 1
ATOM 2030 C CA . ARG A 1 296 ? -6.220 -7.956 17.354 1.00 86.44 296 ARG A CA 1
ATOM 2031 C C . ARG A 1 296 ? -6.305 -9.128 18.342 1.00 86.44 296 ARG A C 1
ATOM 2033 O O . ARG A 1 296 ? -7.403 -9.492 18.758 1.00 86.44 296 ARG A O 1
ATOM 2040 N N . ASP A 1 297 ? -5.180 -9.744 18.692 1.00 86.25 297 ASP A N 1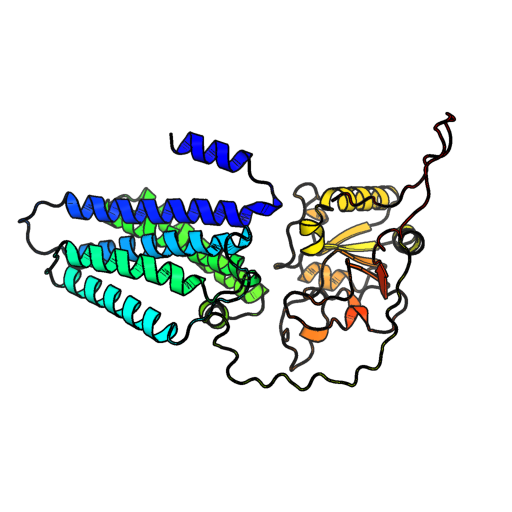
ATOM 2041 C CA . ASP A 1 297 ? -5.169 -10.979 19.481 1.00 86.25 297 ASP A CA 1
ATOM 2042 C C . ASP A 1 297 ? -5.449 -10.702 20.963 1.00 86.25 297 ASP A C 1
ATOM 2044 O O . ASP A 1 297 ? -6.175 -11.461 21.609 1.00 86.25 297 ASP A O 1
ATOM 2048 N N . ALA A 1 298 ? -4.928 -9.598 21.493 1.00 88.88 298 ALA A N 1
ATOM 2049 C CA . ALA A 1 298 ? -5.238 -9.078 22.816 1.00 88.88 298 ALA A CA 1
ATOM 2050 C C . ALA A 1 298 ? -6.696 -8.615 22.903 1.00 88.88 298 ALA A C 1
ATOM 2052 O O . ALA A 1 298 ? -7.400 -9.017 23.831 1.00 88.88 298 ALA A O 1
ATOM 2053 N N . ALA A 1 299 ? -7.186 -7.871 21.906 1.00 89.81 299 ALA A N 1
ATOM 2054 C CA . ALA A 1 299 ? -8.582 -7.444 21.835 1.00 89.81 299 ALA A CA 1
ATOM 2055 C C . ALA A 1 299 ? -9.544 -8.645 21.813 1.00 89.81 299 ALA A C 1
ATOM 2057 O O . ALA A 1 299 ? -10.509 -8.684 22.574 1.00 89.81 299 ALA A O 1
ATOM 2058 N N . ASN A 1 300 ? -9.242 -9.682 21.021 1.00 91.56 300 ASN A N 1
ATOM 2059 C CA . ASN A 1 300 ? -10.062 -10.897 20.937 1.00 91.56 300 ASN A CA 1
ATOM 2060 C C . ASN A 1 300 ? -10.121 -11.707 22.240 1.00 91.56 300 ASN A C 1
ATOM 2062 O O . ASN A 1 300 ? -11.103 -12.418 22.475 1.00 91.56 300 ASN A O 1
ATOM 2066 N N . ARG A 1 301 ? -9.107 -11.593 23.107 1.00 91.88 301 ARG A N 1
ATOM 2067 C CA . ARG A 1 301 ? -9.154 -12.141 24.472 1.00 91.88 301 ARG A CA 1
ATOM 2068 C C . ARG A 1 301 ? -9.985 -11.262 25.410 1.00 91.88 301 ARG A C 1
ATOM 2070 O O . ARG A 1 301 ? -10.708 -11.803 26.239 1.00 91.88 301 ARG A O 1
ATOM 2077 N N . ALA A 1 302 ? -9.920 -9.941 25.248 1.00 90.56 302 ALA A N 1
ATOM 2078 C CA . ALA A 1 302 ? -10.601 -8.975 26.106 1.00 90.56 302 ALA A CA 1
ATOM 2079 C C . ALA A 1 302 ? -12.123 -8.891 25.871 1.00 90.56 302 ALA A C 1
ATOM 2081 O O . ALA A 1 302 ? -12.868 -8.715 26.834 1.00 90.56 302 ALA A O 1
ATOM 2082 N N . PHE A 1 303 ? -12.609 -9.086 24.634 1.00 91.06 303 PHE A N 1
ATOM 2083 C CA . PHE A 1 303 ? -14.040 -8.933 24.314 1.00 91.06 303 PHE A CA 1
ATOM 2084 C C . PHE A 1 303 ? -14.971 -9.787 25.183 1.00 91.06 303 PHE A C 1
ATOM 2086 O O . PHE A 1 303 ? -16.061 -9.335 25.504 1.00 91.06 303 PHE A O 1
ATOM 2093 N N . GLY A 1 304 ? -14.554 -10.988 25.602 1.00 89.12 304 GLY A N 1
ATOM 2094 C CA . GLY A 1 304 ? -15.386 -11.859 26.447 1.00 89.12 304 GLY A CA 1
ATOM 2095 C C . GLY A 1 304 ? -15.634 -11.334 27.867 1.00 89.12 304 GLY A C 1
ATOM 2096 O O . GLY A 1 304 ? -16.515 -11.843 28.549 1.00 89.12 304 GLY A O 1
ATOM 2097 N N . HIS A 1 305 ? -14.868 -10.333 28.303 1.00 89.81 305 HIS A N 1
ATOM 2098 C CA . HIS A 1 305 ? -14.986 -9.681 29.610 1.00 89.81 305 HIS A CA 1
ATOM 2099 C C . HIS A 1 305 ? -15.358 -8.198 29.484 1.00 89.81 305 HIS A C 1
ATOM 2101 O O . HIS A 1 305 ? -15.213 -7.456 30.448 1.00 89.81 305 HIS A O 1
ATOM 2107 N N . THR A 1 306 ? -15.777 -7.759 28.293 1.00 91.69 306 THR A N 1
ATOM 2108 C CA . THR A 1 306 ? -16.121 -6.360 28.022 1.00 91.69 306 THR A CA 1
ATOM 2109 C C . THR A 1 306 ? -17.628 -6.159 28.039 1.00 91.69 306 THR A C 1
ATOM 2111 O O . THR A 1 306 ? -18.357 -6.897 27.370 1.00 91.69 306 THR A O 1
ATOM 2114 N N . ASP A 1 307 ? -18.088 -5.121 28.732 1.00 90.19 307 ASP A N 1
ATOM 2115 C CA . ASP A 1 307 ? -19.516 -4.818 28.847 1.00 90.19 307 ASP A CA 1
ATOM 2116 C C . ASP A 1 307 ? -20.071 -4.236 27.544 1.00 90.19 307 ASP A C 1
ATOM 2118 O O . ASP A 1 307 ? -21.122 -4.666 27.067 1.00 90.19 307 ASP A O 1
ATOM 2122 N N . VAL A 1 308 ? -19.348 -3.287 26.937 1.00 91.38 308 VAL A N 1
ATOM 2123 C CA . VAL A 1 308 ? -19.782 -2.587 25.720 1.00 91.38 308 VAL A CA 1
ATOM 2124 C C . VAL A 1 308 ? -18.681 -2.566 24.656 1.00 91.38 308 VAL A C 1
ATOM 2126 O O . VAL A 1 308 ? -17.588 -2.046 24.874 1.00 91.38 308 VAL A O 1
ATOM 2129 N N . ALA A 1 309 ? -18.987 -3.072 23.462 1.00 93.38 309 ALA A N 1
ATOM 2130 C CA . ALA A 1 309 ? -18.188 -2.874 22.258 1.00 93.38 309 ALA A CA 1
ATOM 2131 C C . ALA A 1 309 ? -18.792 -1.756 21.397 1.00 93.38 309 ALA A C 1
ATOM 2133 O O . ALA A 1 309 ? -19.881 -1.906 20.840 1.00 93.38 309 ALA A O 1
ATOM 2134 N N . LEU A 1 310 ? -18.074 -0.642 21.260 1.00 92.62 310 LEU A N 1
ATOM 2135 C CA . LEU A 1 310 ? -18.472 0.500 20.439 1.00 92.62 310 LEU A CA 1
ATOM 2136 C C . LEU A 1 310 ? -17.782 0.431 19.071 1.00 92.62 310 LEU A C 1
ATOM 2138 O O . LEU A 1 310 ? -16.623 0.814 18.917 1.00 92.62 310 LEU A O 1
ATOM 2142 N N . VAL A 1 311 ? -18.494 -0.059 18.059 1.00 91.75 311 VAL A N 1
ATOM 2143 C CA . VAL A 1 311 ? -18.002 -0.183 16.683 1.00 91.75 311 VAL A CA 1
ATOM 2144 C C . VAL A 1 311 ? -18.317 1.091 15.905 1.00 91.75 311 VAL A C 1
ATOM 2146 O O . VAL A 1 311 ? -19.474 1.359 15.584 1.00 91.75 311 VAL A O 1
ATOM 2149 N N . VAL A 1 312 ? -17.295 1.873 15.547 1.00 90.12 312 VAL A N 1
ATOM 2150 C CA . VAL A 1 312 ? -17.483 3.173 14.881 1.00 90.12 312 VAL A CA 1
ATOM 2151 C C . VAL A 1 312 ? -16.955 3.135 13.456 1.00 90.12 312 VAL A C 1
ATOM 2153 O O . VAL A 1 312 ? -15.749 3.157 13.213 1.00 90.12 312 VAL A O 1
ATOM 2156 N N . GLY A 1 313 ? -17.867 3.088 12.481 1.00 86.44 313 GLY A N 1
ATOM 2157 C CA . GLY A 1 313 ? -17.510 3.107 11.062 1.00 86.44 313 GLY A CA 1
ATOM 2158 C C . GLY A 1 313 ? -16.741 1.870 10.578 1.00 86.44 313 GLY A C 1
ATOM 2159 O O . GLY A 1 313 ? -16.058 1.946 9.552 1.00 86.44 313 GLY A O 1
ATOM 2160 N N . ALA A 1 314 ? -16.821 0.753 11.306 1.00 88.31 314 ALA A N 1
ATOM 2161 C CA . ALA A 1 314 ? -16.259 -0.542 10.932 1.00 88.31 314 ALA A CA 1
ATOM 2162 C C . ALA A 1 314 ? -17.383 -1.493 10.491 1.00 88.31 314 ALA A C 1
ATOM 2164 O O . ALA A 1 314 ? -18.455 -1.499 11.092 1.00 88.31 314 ALA A O 1
ATOM 2165 N N . ASN A 1 315 ? -17.143 -2.286 9.441 1.00 87.31 315 ASN A N 1
ATOM 2166 C CA . ASN A 1 315 ? -18.109 -3.279 8.965 1.00 87.31 315 ASN A CA 1
ATOM 2167 C C . ASN A 1 315 ? -17.451 -4.656 8.802 1.00 87.31 315 ASN A C 1
ATOM 2169 O O . ASN A 1 315 ? -17.632 -5.530 9.643 1.00 87.31 315 ASN A O 1
ATOM 2173 N N . ASP A 1 316 ? -16.601 -4.825 7.790 1.00 84.69 316 ASP A N 1
ATOM 2174 C CA . ASP A 1 316 ? -16.048 -6.145 7.458 1.00 84.69 316 ASP A CA 1
ATOM 2175 C C . ASP A 1 316 ? -15.119 -6.692 8.547 1.00 84.69 316 ASP A C 1
ATOM 2177 O O . ASP A 1 316 ? -15.159 -7.875 8.863 1.00 84.69 316 ASP A O 1
ATOM 2181 N N . VAL A 1 317 ? -14.335 -5.821 9.188 1.00 86.69 317 VAL A N 1
ATOM 2182 C CA . VAL A 1 317 ? -13.376 -6.196 10.247 1.00 86.69 317 VAL A CA 1
ATOM 2183 C C . VAL A 1 317 ? -14.030 -6.742 11.520 1.00 86.69 317 VAL A C 1
ATOM 2185 O O . VAL A 1 317 ? -13.342 -7.326 12.352 1.00 86.69 317 VAL A O 1
ATOM 2188 N N . VAL A 1 318 ? -15.344 -6.565 11.676 1.00 89.69 318 VAL A N 1
ATOM 2189 C CA . VAL A 1 318 ? -16.144 -7.135 12.772 1.00 89.69 318 VAL A CA 1
ATOM 2190 C C . VAL A 1 318 ? -17.170 -8.156 12.266 1.00 89.69 318 VAL A C 1
ATOM 2192 O O . VAL A 1 318 ? -18.015 -8.594 13.041 1.00 89.69 318 VAL A O 1
ATOM 2195 N N . ASN A 1 319 ? -17.141 -8.519 10.977 1.00 89.19 319 ASN A N 1
ATOM 2196 C CA . ASN A 1 319 ? -18.167 -9.351 10.354 1.00 89.19 319 ASN A CA 1
ATOM 2197 C C . ASN A 1 319 ? -17.978 -10.844 10.708 1.00 89.19 319 ASN A C 1
ATOM 2199 O O . ASN A 1 319 ? -17.028 -11.468 10.222 1.00 89.19 319 ASN A O 1
ATOM 2203 N N . PRO A 1 320 ? -18.896 -11.470 11.476 1.00 86.56 320 PRO A N 1
ATOM 2204 C CA . PRO A 1 320 ? -18.787 -12.876 11.866 1.00 86.56 320 PRO A CA 1
ATOM 2205 C C . PRO A 1 320 ? -18.823 -13.851 10.681 1.00 86.56 320 PRO A C 1
ATOM 2207 O O . PRO A 1 320 ? -18.359 -14.986 10.810 1.00 86.56 320 PRO A O 1
ATOM 2210 N N . ALA A 1 321 ? -19.319 -13.421 9.512 1.00 82.81 321 ALA A N 1
ATOM 2211 C CA . ALA A 1 321 ? -19.341 -14.228 8.295 1.00 82.81 321 ALA A CA 1
ATOM 2212 C C . ALA A 1 321 ? -17.940 -14.717 7.890 1.00 82.81 321 ALA A C 1
ATOM 2214 O O . ALA A 1 321 ? -17.827 -15.781 7.284 1.00 82.81 321 ALA A O 1
ATOM 2215 N N . ALA A 1 322 ? -16.867 -14.026 8.293 1.00 83.19 322 ALA A N 1
ATOM 2216 C CA . ALA A 1 322 ? -15.489 -14.454 8.040 1.00 83.19 322 ALA A CA 1
ATOM 2217 C C . ALA A 1 322 ? -15.123 -15.811 8.669 1.00 83.19 322 ALA A C 1
ATOM 2219 O O . ALA A 1 322 ? -14.165 -16.451 8.240 1.00 83.19 322 ALA A O 1
ATOM 2220 N N . ARG A 1 323 ? -15.894 -16.291 9.653 1.00 81.69 323 ARG A N 1
ATOM 2221 C CA . ARG A 1 323 ? -15.720 -17.622 10.260 1.00 81.69 323 ARG A CA 1
ATOM 2222 C C . ARG A 1 323 ? -16.552 -18.716 9.584 1.00 81.69 323 ARG A C 1
ATOM 2224 O O . ARG A 1 323 ? -16.345 -19.889 9.875 1.00 81.69 323 ARG A O 1
ATOM 2231 N N . THR A 1 324 ? -17.470 -18.351 8.689 1.00 80.44 324 THR A N 1
ATOM 2232 C CA . THR A 1 324 ? -18.392 -19.287 8.030 1.00 80.44 324 THR A CA 1
ATOM 2233 C C . THR A 1 324 ? -17.831 -19.723 6.673 1.00 80.44 324 THR A C 1
ATOM 2235 O O . THR A 1 324 ? -17.644 -18.860 5.809 1.00 80.44 324 THR A O 1
ATOM 2238 N N . PRO A 1 325 ? -17.555 -21.025 6.460 1.00 76.50 325 PRO A N 1
ATOM 2239 C CA . PRO A 1 325 ? -17.087 -21.532 5.171 1.00 76.50 325 PRO A CA 1
ATOM 2240 C C . PRO A 1 325 ? -18.051 -21.156 4.039 1.00 76.50 325 PRO A C 1
ATOM 2242 O O . PRO A 1 325 ? -19.260 -21.312 4.182 1.00 76.50 325 PRO A O 1
ATOM 2245 N N . GLY A 1 326 ? -17.517 -20.655 2.922 1.00 73.88 326 GLY A N 1
ATOM 2246 C CA . GLY A 1 326 ? -18.307 -20.242 1.753 1.00 73.88 326 GLY A CA 1
ATOM 2247 C C . GLY A 1 326 ? -18.694 -18.759 1.705 1.00 73.88 326 GLY A C 1
ATOM 2248 O O . GLY A 1 326 ? -19.262 -18.324 0.706 1.00 73.88 326 GLY A O 1
ATOM 2249 N N . SER A 1 327 ? -18.365 -17.956 2.725 1.00 76.94 327 SER A N 1
ATOM 2250 C CA . SER A 1 327 ? -18.520 -16.498 2.646 1.00 76.94 327 SER A CA 1
ATOM 2251 C C . SER A 1 327 ? -17.379 -15.844 1.853 1.00 76.94 327 SER A C 1
ATOM 2253 O O . SER A 1 327 ? -16.242 -16.318 1.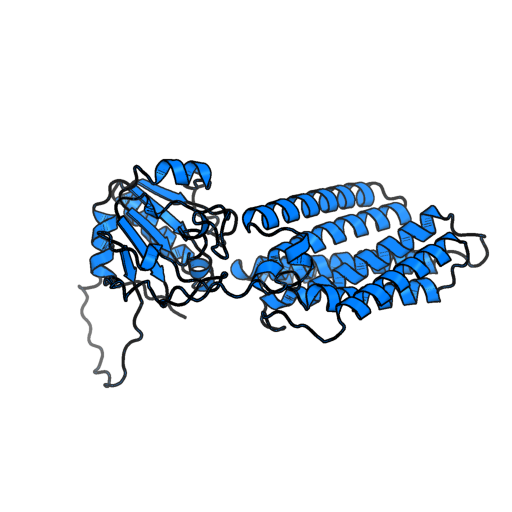858 1.00 76.94 327 SER A O 1
ATOM 2255 N N . ALA A 1 328 ? -17.655 -14.702 1.212 1.00 71.06 328 ALA A N 1
ATOM 2256 C CA . ALA A 1 328 ? -16.660 -13.945 0.438 1.00 71.06 328 ALA A CA 1
ATOM 2257 C C . ALA A 1 328 ? -15.472 -13.430 1.280 1.00 71.06 328 ALA A C 1
ATOM 2259 O O . ALA A 1 328 ? -14.427 -13.079 0.736 1.00 71.06 328 ALA A O 1
ATOM 2260 N N . VAL A 1 329 ? -15.629 -13.392 2.607 1.00 74.12 329 VAL A N 1
ATOM 2261 C CA . VAL A 1 329 ? -14.618 -12.949 3.582 1.00 74.12 329 VAL A CA 1
ATOM 2262 C C . VAL A 1 329 ? -14.087 -14.101 4.440 1.00 74.12 329 VAL A C 1
ATOM 2264 O O . VAL A 1 329 ? -13.441 -13.860 5.460 1.00 74.12 329 VAL A O 1
ATOM 2267 N N . TYR A 1 330 ? -14.358 -15.354 4.062 1.00 80.31 330 TYR A N 1
ATOM 2268 C CA . TYR A 1 330 ? -13.967 -16.518 4.852 1.00 80.31 330 TYR A CA 1
ATOM 2269 C C . TYR A 1 330 ? -12.451 -16.588 5.067 1.00 80.31 330 TYR A C 1
ATOM 2271 O O . TYR A 1 330 ? -11.676 -16.543 4.114 1.00 80.31 330 TYR A O 1
ATOM 2279 N N . GLY A 1 331 ? -12.031 -16.726 6.326 1.00 78.69 331 GLY A N 1
ATOM 2280 C CA . GLY A 1 331 ? -10.624 -16.763 6.732 1.00 78.69 331 GLY A CA 1
ATOM 2281 C C . GLY A 1 331 ? -10.026 -15.393 7.057 1.00 78.69 331 GLY A C 1
ATOM 2282 O O . GLY A 1 331 ? -8.892 -15.328 7.533 1.00 78.69 331 GLY A O 1
ATOM 2283 N N . MET A 1 332 ? -10.775 -14.300 6.860 1.00 81.69 332 MET A N 1
ATOM 2284 C CA . MET A 1 332 ? -10.302 -12.974 7.236 1.00 81.69 332 MET A CA 1
ATOM 2285 C C . MET A 1 332 ? -10.117 -12.892 8.754 1.00 81.69 332 MET A C 1
ATOM 2287 O O . MET A 1 332 ? -11.016 -13.289 9.502 1.00 81.69 332 MET A O 1
ATOM 2291 N N . PRO A 1 333 ? -8.964 -12.395 9.242 1.00 83.00 333 PRO A N 1
ATOM 2292 C CA . PRO A 1 333 ? -8.838 -12.068 10.650 1.00 83.00 333 PRO A CA 1
ATOM 2293 C C . PRO A 1 333 ? -9.920 -11.035 10.986 1.00 83.00 333 PRO A C 1
ATOM 2295 O O . PRO A 1 333 ? -10.050 -10.044 10.284 1.00 83.00 333 PRO A O 1
ATOM 2298 N N . ILE A 1 334 ? -10.724 -11.281 12.017 1.00 89.44 334 ILE A N 1
ATOM 2299 C CA . ILE A 1 334 ? -11.741 -10.330 12.481 1.00 89.44 334 ILE A CA 1
ATOM 2300 C C . ILE A 1 334 ? -11.550 -10.034 13.963 1.00 89.44 334 ILE A C 1
ATOM 2302 O O . ILE A 1 334 ? -10.897 -10.794 14.690 1.00 89.44 334 ILE A O 1
ATOM 2306 N N . LEU A 1 335 ? -12.128 -8.920 14.397 1.00 90.62 335 LEU A N 1
ATOM 2307 C CA . LEU A 1 335 ? -12.350 -8.616 15.800 1.00 90.62 335 LEU A CA 1
ATOM 2308 C C . LEU A 1 335 ? -13.660 -9.270 16.241 1.00 90.62 335 LEU A C 1
ATOM 2310 O O . LEU A 1 335 ? -14.720 -9.013 15.667 1.00 90.62 335 LEU A O 1
ATOM 2314 N N . ASP A 1 336 ? -13.596 -10.099 17.278 1.00 90.19 336 ASP A N 1
ATOM 2315 C CA . ASP A 1 336 ? -14.742 -10.820 17.829 1.00 90.19 336 ASP A CA 1
ATOM 2316 C C . ASP A 1 336 ? -15.610 -9.904 18.715 1.00 90.19 336 ASP A C 1
ATOM 2318 O O . ASP A 1 336 ? -15.978 -10.263 19.831 1.00 90.19 336 ASP A O 1
ATOM 2322 N N . ALA A 1 337 ? -15.978 -8.725 18.198 1.00 89.75 337 ALA A N 1
ATOM 2323 C CA . ALA A 1 337 ? -16.825 -7.746 18.887 1.00 89.75 337 ALA A CA 1
ATOM 2324 C C . ALA A 1 337 ? -18.165 -8.358 19.330 1.00 89.75 337 ALA A C 1
ATOM 2326 O O . ALA A 1 337 ? -18.718 -7.986 20.357 1.00 89.75 337 ALA A O 1
ATOM 2327 N N . HIS A 1 338 ? -18.639 -9.372 18.601 1.00 87.00 338 HIS A N 1
ATOM 2328 C CA . HIS A 1 338 ? -19.828 -10.156 18.928 1.00 87.00 338 HIS A CA 1
ATOM 2329 C C . HIS A 1 338 ? -19.751 -10.921 20.266 1.00 87.00 338 HIS A C 1
ATOM 2331 O O . HIS A 1 338 ? -20.757 -11.515 20.652 1.00 87.00 338 HIS A O 1
ATOM 2337 N N . ARG A 1 339 ? -18.582 -10.994 20.918 1.00 88.81 339 ARG A N 1
ATOM 2338 C CA . ARG A 1 339 ? -18.388 -11.637 22.228 1.00 88.81 339 ARG A CA 1
ATOM 2339 C C . ARG A 1 339 ? -18.558 -10.681 23.412 1.00 88.81 339 ARG A C 1
ATOM 2341 O O . ARG A 1 339 ? -18.609 -11.173 24.533 1.00 88.81 339 ARG A O 1
ATOM 2348 N N . ALA A 1 340 ? -18.627 -9.371 23.172 1.00 89.81 340 ALA A N 1
ATOM 2349 C CA . ALA A 1 340 ? -18.917 -8.387 24.212 1.00 89.81 340 ALA A CA 1
ATOM 2350 C C . ALA A 1 340 ? -20.373 -8.488 24.689 1.00 89.81 340 ALA A C 1
ATOM 2352 O O . ALA A 1 340 ? -21.227 -9.010 23.966 1.00 89.81 340 ALA A O 1
ATOM 2353 N N . GLY A 1 341 ? -20.652 -7.970 25.888 1.00 85.88 341 GLY A N 1
ATOM 2354 C CA . GLY A 1 341 ? -21.998 -7.979 26.466 1.00 85.88 341 GLY A CA 1
ATOM 2355 C C . GLY A 1 341 ? -23.020 -7.256 25.583 1.00 85.88 341 GLY A C 1
ATOM 2356 O O . GLY A 1 341 ? -24.061 -7.815 25.248 1.00 85.88 341 GLY A O 1
ATOM 2357 N N . THR A 1 342 ? -22.684 -6.038 25.158 1.00 86.56 342 THR A N 1
ATOM 2358 C CA . THR A 1 342 ? -23.496 -5.168 24.294 1.00 86.56 342 THR A CA 1
ATOM 2359 C C . THR A 1 342 ? -22.643 -4.677 23.126 1.00 86.56 342 THR A C 1
ATOM 2361 O O . THR A 1 342 ? -21.481 -4.323 23.320 1.00 86.56 342 THR A O 1
ATOM 2364 N N . VAL A 1 343 ? -23.196 -4.620 21.910 1.00 88.88 343 VAL A N 1
ATOM 2365 C CA . VAL A 1 343 ? -22.470 -4.153 20.715 1.00 88.88 343 VAL A CA 1
ATOM 2366 C C . VAL A 1 343 ? -23.210 -2.997 20.056 1.00 88.88 343 VAL A C 1
ATOM 2368 O O . VAL A 1 343 ? -24.232 -3.195 19.411 1.00 88.88 343 VAL A O 1
ATOM 2371 N N . ILE A 1 344 ? -22.656 -1.794 20.137 1.00 88.00 344 ILE A N 1
ATOM 2372 C CA . ILE A 1 344 ? -23.214 -0.609 19.483 1.00 88.00 344 ILE A CA 1
ATOM 2373 C C . ILE A 1 344 ? -22.490 -0.404 18.156 1.00 88.00 344 ILE A C 1
ATOM 2375 O O . ILE A 1 344 ? -21.262 -0.331 18.129 1.00 88.00 344 ILE A O 1
ATOM 2379 N N . VAL A 1 345 ? -23.234 -0.268 17.058 1.00 89.06 345 VAL A N 1
ATOM 2380 C CA . VAL A 1 345 ? -22.659 -0.048 15.724 1.00 89.06 345 VAL A CA 1
ATOM 2381 C C . VAL A 1 345 ? -23.074 1.321 15.195 1.00 89.06 345 VAL A C 1
ATOM 2383 O O . VAL A 1 345 ? -24.237 1.565 14.883 1.00 89.06 345 VAL A O 1
ATOM 2386 N N . VAL A 1 346 ? -22.105 2.218 15.028 1.00 88.06 346 VAL A N 1
ATOM 2387 C CA . VAL A 1 346 ? -22.326 3.569 14.499 1.00 88.06 346 VAL A CA 1
ATOM 2388 C C . VAL A 1 346 ? -22.007 3.592 13.006 1.00 88.06 346 VAL A C 1
ATOM 2390 O O . VAL A 1 346 ? -20.844 3.477 12.598 1.00 88.06 346 VAL A O 1
ATOM 2393 N N . LYS A 1 347 ? -23.043 3.752 12.171 1.00 84.94 347 LYS A N 1
ATOM 2394 C CA . LYS A 1 347 ? -22.921 3.838 10.707 1.00 84.94 347 LYS A CA 1
ATOM 2395 C C . LYS A 1 347 ? -24.007 4.716 10.080 1.00 84.94 347 LYS A C 1
ATOM 2397 O O . LYS A 1 347 ? -25.104 4.849 10.602 1.00 84.94 347 LYS A O 1
ATOM 2402 N N . ARG A 1 348 ? -23.707 5.300 8.913 1.00 78.44 348 ARG A N 1
ATOM 2403 C CA . ARG A 1 348 ? -24.616 6.224 8.200 1.00 78.44 348 ARG A CA 1
ATOM 2404 C C . ARG A 1 348 ? -25.856 5.556 7.605 1.00 78.44 348 ARG A C 1
ATOM 2406 O O . ARG A 1 348 ? -26.852 6.233 7.390 1.00 78.44 348 ARG A O 1
ATOM 2413 N N . SER A 1 349 ? -25.771 4.278 7.257 1.00 75.00 349 SER A N 1
ATOM 2414 C CA . SER A 1 349 ? -26.863 3.504 6.664 1.00 75.00 349 SER A CA 1
ATOM 2415 C C . SER A 1 349 ? -26.596 2.010 6.837 1.00 75.00 349 SER A C 1
ATOM 2417 O O . SER A 1 349 ? -25.506 1.610 7.250 1.00 75.00 349 SER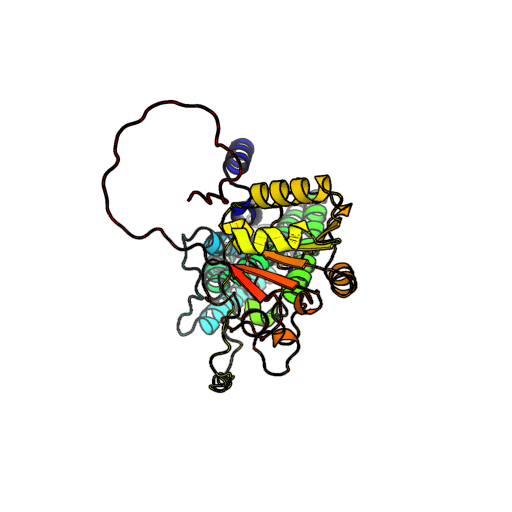 A O 1
ATOM 2419 N N . MET A 1 350 ? -27.566 1.170 6.470 1.00 71.94 350 MET A N 1
ATOM 2420 C CA . MET A 1 350 ? -27.388 -0.285 6.397 1.00 71.94 350 MET A CA 1
ATOM 2421 C C . MET A 1 350 ? -26.564 -0.758 5.189 1.00 71.94 350 MET A C 1
ATOM 2423 O O . MET A 1 350 ? -26.491 -1.955 4.953 1.00 71.94 350 MET A O 1
ATOM 2427 N N . GLY A 1 351 ? -25.918 0.158 4.459 1.00 66.94 351 GLY A N 1
ATOM 2428 C CA . GLY A 1 351 ? -25.088 -0.183 3.307 1.00 66.94 351 GLY A CA 1
ATOM 2429 C C . GLY A 1 351 ? -23.921 -1.114 3.646 1.00 66.94 351 GLY A C 1
ATOM 2430 O O . GLY A 1 351 ? -23.479 -1.210 4.798 1.00 66.94 351 GLY A O 1
ATOM 2431 N N . HIS A 1 352 ? -23.429 -1.792 2.615 1.00 72.31 352 HIS A N 1
ATOM 2432 C CA . HIS A 1 352 ? -22.379 -2.790 2.741 1.00 72.31 352 HIS A CA 1
ATOM 2433 C C . HIS A 1 352 ? -20.988 -2.175 2.952 1.00 72.31 352 HIS A C 1
ATOM 2435 O O . HIS A 1 352 ? -20.760 -0.970 2.802 1.00 72.31 352 HIS A O 1
ATOM 2441 N N . GLY A 1 353 ? -20.062 -3.031 3.389 1.00 69.75 353 GLY A N 1
ATOM 2442 C CA . GLY A 1 353 ? -18.651 -2.708 3.562 1.00 69.75 353 GLY A CA 1
ATOM 2443 C C . GLY A 1 353 ? -17.863 -2.899 2.271 1.00 69.75 353 GLY A C 1
ATOM 2444 O O . GLY A 1 353 ? -18.400 -2.804 1.173 1.00 69.75 353 GLY A O 1
ATOM 2445 N N . TYR A 1 354 ? -16.572 -3.180 2.402 1.00 67.00 354 TYR A N 1
ATOM 2446 C CA . TYR A 1 354 ? -15.700 -3.429 1.262 1.00 67.00 354 TYR A CA 1
ATOM 2447 C C . TYR A 1 354 ? -16.053 -4.729 0.527 1.00 67.00 354 TYR A C 1
ATOM 2449 O O . TYR A 1 354 ? -16.031 -4.773 -0.701 1.00 67.00 354 TYR A O 1
ATOM 2457 N N . ALA A 1 355 ? -16.401 -5.778 1.267 1.00 62.22 355 ALA A N 1
ATOM 2458 C CA . ALA A 1 355 ? -16.733 -7.080 0.705 1.00 62.22 355 ALA A CA 1
ATOM 2459 C C . ALA A 1 355 ? -18.124 -7.157 0.049 1.00 62.22 355 ALA A C 1
ATOM 2461 O O . ALA A 1 355 ? -18.470 -8.214 -0.464 1.00 62.22 355 ALA A O 1
ATOM 2462 N N . ASP A 1 356 ? -18.895 -6.063 0.066 1.00 69.56 356 ASP A N 1
ATOM 2463 C CA . ASP A 1 356 ? -20.258 -5.974 -0.481 1.00 69.56 356 ASP A CA 1
ATOM 2464 C C . ASP A 1 356 ? -21.194 -7.095 0.009 1.00 69.56 356 ASP A C 1
ATOM 2466 O O . ASP A 1 356 ? -22.017 -7.637 -0.722 1.00 69.56 356 ASP A O 1
ATOM 2470 N N . ILE A 1 357 ? -21.019 -7.481 1.275 1.00 73.25 357 ILE A N 1
ATOM 2471 C CA . ILE A 1 357 ? -21.837 -8.480 1.959 1.00 73.25 357 ILE A CA 1
ATOM 2472 C C . ILE A 1 357 ? -22.560 -7.852 3.142 1.00 73.25 357 ILE A C 1
ATOM 2474 O O . ILE A 1 357 ? -22.073 -6.911 3.783 1.00 73.25 357 ILE A O 1
ATOM 2478 N N . ASP A 1 358 ? -23.704 -8.436 3.475 1.00 77.69 358 ASP A N 1
ATOM 2479 C CA . ASP A 1 358 ? -24.377 -8.150 4.728 1.00 77.69 358 ASP A CA 1
ATOM 2480 C C . ASP A 1 358 ? -23.559 -8.624 5.925 1.00 77.69 358 ASP A C 1
ATOM 2482 O O . ASP A 1 358 ? -22.799 -9.597 5.874 1.00 77.69 358 ASP A O 1
ATOM 2486 N N . ASN A 1 359 ? -23.709 -7.890 7.024 1.00 82.88 359 ASN A N 1
ATOM 2487 C CA . ASN A 1 359 ? -23.033 -8.190 8.270 1.00 82.88 359 ASN A CA 1
ATOM 2488 C C . ASN A 1 359 ? -24.031 -8.778 9.273 1.00 82.88 359 ASN A C 1
ATOM 2490 O O . ASN A 1 359 ? -24.836 -8.018 9.824 1.00 82.88 359 ASN A O 1
ATOM 2494 N N . PRO A 1 360 ? -23.940 -10.090 9.574 1.00 81.62 360 PRO A N 1
ATOM 2495 C CA . PRO A 1 360 ? -24.761 -10.742 10.586 1.00 81.62 360 PRO A CA 1
ATOM 2496 C C . PRO A 1 360 ? -24.647 -10.101 11.967 1.00 81.62 360 PRO A C 1
ATOM 2498 O O . PRO A 1 360 ? -25.561 -10.231 12.770 1.00 81.62 360 PRO A O 1
ATOM 2501 N N . LEU A 1 361 ? -23.557 -9.377 12.257 1.00 81.94 361 LEU A N 1
ATOM 2502 C CA . LEU A 1 361 ? -23.436 -8.617 13.498 1.00 81.94 361 LEU A CA 1
ATOM 2503 C C . LEU A 1 361 ? -24.565 -7.597 13.645 1.00 81.94 361 LEU A C 1
ATOM 2505 O O . LEU A 1 361 ? -25.056 -7.435 14.745 1.00 81.94 361 LEU A O 1
ATOM 2509 N N . CYS A 1 362 ? -24.971 -6.934 12.556 1.00 73.00 362 CYS A N 1
ATOM 2510 C CA . CYS A 1 362 ? -26.005 -5.895 12.577 1.00 73.00 362 CYS A CA 1
ATOM 2511 C C . CYS A 1 362 ? -27.435 -6.456 12.537 1.00 73.00 362 CYS A C 1
ATOM 2513 O O . CYS A 1 362 ? -28.378 -5.708 12.775 1.00 73.00 362 CYS A O 1
ATOM 2515 N N . THR A 1 363 ? -27.603 -7.725 12.161 1.00 65.06 363 THR A N 1
ATOM 2516 C CA . THR A 1 363 ? -28.917 -8.359 11.975 1.00 65.06 363 THR A CA 1
ATOM 2517 C C . THR A 1 363 ? -29.209 -9.438 13.015 1.00 65.06 363 THR A C 1
ATOM 2519 O O . THR A 1 363 ? -30.358 -9.828 13.163 1.00 65.06 363 THR A O 1
ATOM 2522 N N . ALA A 1 364 ? -28.218 -9.918 13.772 1.00 58.53 364 ALA A N 1
ATOM 2523 C CA . ALA A 1 364 ? -28.444 -10.919 14.807 1.00 58.53 364 ALA A CA 1
ATOM 2524 C C . ALA A 1 364 ? -29.316 -10.356 15.952 1.00 58.53 364 ALA A C 1
ATOM 2526 O O . ALA A 1 364 ? -28.959 -9.330 16.540 1.00 58.53 364 ALA A O 1
ATOM 2527 N N . PRO A 1 365 ? -30.413 -11.038 16.338 1.00 47.91 365 PRO A N 1
ATOM 2528 C CA . PRO A 1 365 ? -31.247 -10.617 17.453 1.00 47.91 365 PRO A CA 1
ATOM 2529 C C . PRO A 1 365 ? -30.486 -10.884 18.751 1.00 47.91 365 PRO A C 1
ATOM 2531 O O . PRO A 1 365 ? -30.368 -12.020 19.213 1.00 47.91 365 PRO A O 1
ATOM 2534 N N . ARG A 1 366 ? -29.910 -9.828 19.322 1.00 53.66 366 ARG A N 1
ATOM 2535 C CA . ARG A 1 366 ? -29.237 -9.851 20.622 1.00 53.66 366 ARG A CA 1
ATOM 2536 C C . ARG A 1 366 ? -29.615 -8.609 21.417 1.00 53.66 366 ARG A C 1
ATOM 2538 O O . ARG A 1 366 ? -29.845 -7.563 20.807 1.00 53.66 366 ARG A O 1
ATOM 2545 N N . PRO A 1 367 ? -29.651 -8.694 22.756 1.00 36.47 367 PRO A N 1
ATOM 2546 C CA . PRO A 1 367 ? -29.805 -7.507 23.580 1.00 36.47 367 PRO A CA 1
ATOM 2547 C C . PRO A 1 367 ? -28.654 -6.541 23.270 1.00 36.47 367 PRO A C 1
ATOM 2549 O O . PRO A 1 367 ? -27.487 -6.882 23.440 1.00 36.47 367 PRO A O 1
ATOM 2552 N N . GLY A 1 368 ? -28.988 -5.358 22.748 1.00 40.78 368 GLY A N 1
ATOM 2553 C CA . GLY A 1 368 ? -28.038 -4.260 22.601 1.00 40.78 368 GLY A CA 1
ATOM 2554 C C . GLY A 1 368 ? -27.365 -4.087 21.242 1.00 40.78 368 GLY A C 1
ATOM 2555 O O . GLY A 1 368 ? -26.495 -3.224 21.156 1.00 40.78 368 GLY A O 1
ATOM 2556 N N . CYS A 1 369 ? -27.743 -4.819 20.182 1.00 40.09 369 CYS A N 1
ATOM 2557 C CA . CYS A 1 369 ? -27.232 -4.506 18.842 1.00 40.09 369 CYS A CA 1
ATOM 2558 C C . CYS A 1 369 ? -27.925 -3.269 18.260 1.00 40.09 369 CYS A C 1
ATOM 2560 O O . CYS A 1 369 ? -28.925 -3.364 17.555 1.00 40.09 369 CYS A O 1
ATOM 2562 N N . CYS A 1 370 ? -27.405 -2.100 18.624 1.00 43.88 370 CYS A N 1
ATOM 2563 C CA . CYS A 1 370 ? -28.021 -0.813 18.340 1.00 43.88 370 CYS A CA 1
ATOM 2564 C C . CYS A 1 370 ? -27.331 -0.157 17.144 1.00 43.88 370 CYS A C 1
ATOM 2566 O O . CYS A 1 370 ? -26.152 0.195 17.238 1.00 43.88 370 CYS A O 1
ATOM 2568 N N . SER A 1 371 ? -28.042 0.039 16.030 1.00 46.03 371 SER A N 1
ATOM 2569 C CA . SER A 1 371 ? -27.535 0.862 14.928 1.00 46.03 371 SER A CA 1
ATOM 2570 C C . SER A 1 371 ? -28.012 2.305 15.078 1.00 46.03 371 SER A C 1
ATOM 2572 O O . SER A 1 371 ? -29.208 2.574 14.945 1.00 46.03 371 SER A O 1
ATOM 2574 N N . THR A 1 372 ? -27.100 3.245 15.320 1.00 43.97 372 THR A N 1
ATOM 2575 C CA . THR A 1 372 ? -27.421 4.679 15.311 1.00 43.97 372 THR A CA 1
ATOM 2576 C C . THR A 1 372 ? -27.235 5.227 13.898 1.00 43.97 372 THR A C 1
ATOM 2578 O O . THR A 1 372 ? -26.123 5.508 13.453 1.00 43.97 372 THR A O 1
ATOM 2581 N N . THR A 1 373 ? -28.334 5.372 13.160 1.00 36.81 373 THR A N 1
ATOM 2582 C CA . THR A 1 373 ? -28.364 6.168 11.926 1.00 36.81 373 THR A CA 1
ATOM 2583 C C . THR A 1 373 ? -28.638 7.629 12.281 1.00 36.81 373 THR A C 1
ATOM 2585 O O . THR A 1 373 ? -29.731 7.917 12.769 1.00 36.81 373 THR A O 1
ATOM 2588 N N . PRO A 1 374 ? -27.719 8.580 12.034 1.00 32.31 374 PRO A N 1
ATOM 2589 C CA . PRO A 1 374 ? -28.050 9.996 12.138 1.00 32.31 374 PRO A CA 1
ATOM 2590 C C . PRO A 1 374 ? -29.025 10.355 11.007 1.00 32.31 374 PRO A C 1
ATOM 2592 O O . PRO A 1 374 ? -28.647 10.422 9.837 1.00 32.31 374 PRO A O 1
ATOM 2595 N N . SER A 1 375 ? -30.302 10.541 11.340 1.00 25.98 375 SER A N 1
ATOM 2596 C CA . SER A 1 375 ? -31.332 10.977 10.393 1.00 25.98 375 SER A CA 1
ATOM 2597 C C . SER A 1 375 ? -31.073 12.420 9.929 1.00 25.98 375 SER A C 1
ATOM 2599 O O . SER A 1 375 ? -30.802 13.281 10.772 1.00 25.98 375 SER A O 1
ATOM 2601 N N . PRO A 1 376 ? -31.185 12.743 8.627 1.00 25.45 376 PRO A N 1
ATOM 2602 C CA .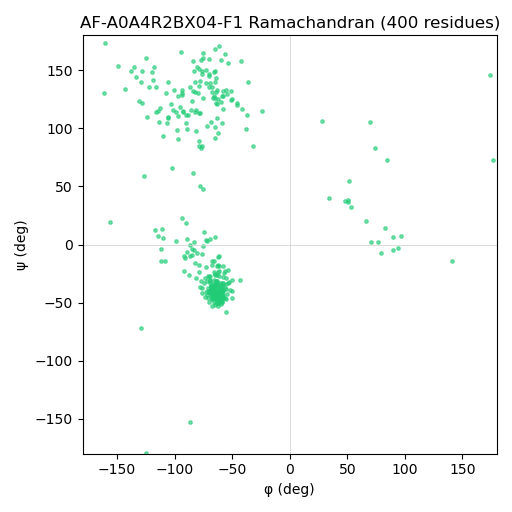 PRO A 1 376 ? -31.178 14.131 8.177 1.00 25.45 376 PRO A CA 1
ATOM 2603 C C . PRO A 1 376 ? -32.472 14.830 8.638 1.00 25.45 376 PRO A C 1
ATOM 2605 O O . PRO A 1 376 ? -33.541 14.223 8.559 1.00 25.45 376 PRO A O 1
ATOM 2608 N N . PRO A 1 377 ? -32.426 16.092 9.106 1.00 29.47 377 PRO A N 1
ATOM 2609 C CA . PRO A 1 377 ? -33.639 16.799 9.496 1.00 29.47 377 PRO A CA 1
ATOM 2610 C C . PRO A 1 377 ? -34.520 17.070 8.269 1.00 29.47 377 PRO A C 1
ATOM 2612 O O . PRO A 1 377 ? -34.071 17.647 7.276 1.00 29.47 377 PRO A O 1
ATOM 2615 N N . SER A 1 378 ? -35.782 16.651 8.358 1.00 27.94 378 SER A N 1
ATOM 2616 C CA . SER A 1 378 ? -36.843 16.971 7.408 1.00 27.94 378 SER A CA 1
ATOM 2617 C C . SER A 1 378 ? -37.152 18.475 7.398 1.00 27.94 378 SER A C 1
ATOM 2619 O O . SER A 1 378 ? -37.106 19.160 8.416 1.00 27.94 378 SER A O 1
ATOM 2621 N N . THR A 1 379 ? -37.449 18.951 6.197 1.00 37.03 379 THR A N 1
ATOM 2622 C CA . THR A 1 379 ? -37.743 20.303 5.700 1.00 37.03 379 THR A CA 1
ATOM 2623 C C . THR A 1 379 ? -38.654 21.232 6.533 1.00 37.03 379 THR A C 1
ATOM 2625 O O . THR A 1 379 ? -39.556 20.785 7.232 1.00 37.03 379 THR A O 1
ATOM 2628 N N . THR A 1 380 ? -38.500 22.546 6.269 1.00 30.39 380 THR A N 1
ATOM 2629 C CA . THR A 1 380 ? -39.524 23.632 6.288 1.00 30.39 380 THR A CA 1
ATOM 2630 C C . THR A 1 380 ? -40.132 24.112 7.622 1.00 30.39 380 THR A C 1
ATOM 2632 O O . THR A 1 380 ? -41.040 23.473 8.131 1.00 30.39 380 THR A O 1
ATOM 2635 N N . SER A 1 381 ? -39.724 25.308 8.101 1.00 27.05 381 SER A N 1
ATOM 2636 C CA . SER A 1 381 ? -40.545 26.350 8.790 1.00 27.05 381 SER A CA 1
ATOM 2637 C C . SER A 1 381 ? -39.642 27.511 9.306 1.00 27.05 381 SER A C 1
ATOM 2639 O O . SER A 1 381 ? -38.481 27.243 9.630 1.00 27.05 381 SER A O 1
ATOM 2641 N N . PRO A 1 382 ? -40.076 28.798 9.325 1.00 32.44 382 PRO A N 1
ATOM 2642 C CA . PRO A 1 382 ? -39.179 29.953 9.432 1.00 32.44 382 PRO A CA 1
ATOM 2643 C C . PRO A 1 382 ? -38.758 30.287 10.875 1.00 32.44 382 PRO A C 1
ATOM 2645 O O . PRO A 1 382 ? -39.500 30.092 11.833 1.00 32.44 382 PRO A O 1
ATOM 2648 N N . ARG A 1 383 ? -37.545 30.839 11.020 1.00 29.20 383 ARG A N 1
ATOM 2649 C CA . ARG A 1 383 ? -36.977 31.322 12.294 1.00 29.20 383 ARG A CA 1
ATOM 2650 C C . ARG A 1 383 ? -37.786 32.491 12.886 1.00 29.20 383 ARG A C 1
ATOM 2652 O O . ARG A 1 383 ? -37.951 33.483 12.177 1.00 29.20 383 ARG A O 1
ATOM 2659 N N . PRO A 1 384 ? -38.117 32.475 14.191 1.00 28.73 384 PRO A N 1
ATOM 2660 C CA . PRO A 1 384 ? -38.382 33.684 14.964 1.00 28.73 384 PRO A CA 1
ATOM 2661 C C . PRO A 1 384 ? -37.116 34.166 15.717 1.00 28.73 384 PRO A C 1
ATOM 2663 O O . PRO A 1 384 ? -36.102 33.457 15.746 1.00 28.73 384 PRO A O 1
ATOM 2666 N N . PRO A 1 385 ? -37.113 35.412 16.235 1.00 30.64 385 PRO A N 1
ATOM 2667 C CA . PRO A 1 385 ? -35.895 36.172 16.495 1.00 30.64 385 PRO A CA 1
ATOM 2668 C C . PRO A 1 385 ? -35.238 35.842 17.839 1.00 30.64 385 PRO A C 1
ATOM 2670 O O . PRO A 1 385 ? -35.860 35.349 18.775 1.00 30.64 385 PRO A O 1
ATOM 2673 N N . ARG A 1 386 ? -33.938 36.145 17.905 1.00 36.59 386 ARG A N 1
ATOM 2674 C CA . ARG A 1 386 ? -33.073 35.964 19.073 1.00 36.59 386 ARG A CA 1
ATOM 2675 C C . ARG A 1 386 ? -33.519 36.870 20.222 1.00 36.59 386 ARG A C 1
ATOM 2677 O O . ARG A 1 386 ? -33.505 38.085 20.058 1.00 36.59 386 ARG A O 1
ATOM 2684 N N . HIS A 1 387 ? -33.760 36.286 21.391 1.00 28.03 387 HIS A N 1
ATOM 2685 C CA . HIS A 1 387 ? -33.575 36.974 22.664 1.00 28.03 387 HIS A CA 1
ATOM 2686 C C . HIS A 1 387 ? -32.813 36.094 23.657 1.00 28.03 387 HIS A C 1
ATOM 2688 O O . HIS A 1 387 ? -32.902 34.871 23.650 1.00 28.03 387 HIS A O 1
ATOM 2694 N N . SER A 1 388 ? -31.994 36.798 24.428 1.00 32.84 388 SER A N 1
ATOM 2695 C CA . SER A 1 388 ? -31.029 36.366 25.429 1.00 32.84 388 SER A CA 1
ATOM 2696 C C . SER A 1 388 ? -31.686 35.748 26.662 1.00 32.84 388 SER A C 1
ATOM 2698 O O . SER A 1 388 ? -32.492 36.419 27.300 1.00 32.84 388 SER A O 1
ATOM 2700 N N . SER A 1 389 ? -31.208 34.579 27.081 1.00 27.12 389 SER A N 1
ATOM 2701 C CA . SER A 1 389 ? -30.953 34.274 28.493 1.00 27.12 389 SER A CA 1
ATOM 2702 C C . SER A 1 389 ? -30.006 33.080 28.587 1.00 27.12 389 SER A C 1
ATOM 2704 O O . SER A 1 389 ? -30.196 32.072 27.907 1.00 27.12 389 SER A O 1
ATOM 2706 N N . ALA A 1 390 ? -28.964 33.251 29.398 1.00 35.59 390 ALA A N 1
ATOM 2707 C CA . ALA A 1 390 ? -28.111 32.189 29.901 1.00 35.59 390 ALA A CA 1
ATOM 2708 C C . ALA A 1 390 ? -28.944 31.119 30.632 1.00 35.59 390 ALA A C 1
ATOM 2710 O O . ALA A 1 390 ? -30.089 31.377 30.999 1.00 35.59 390 ALA A O 1
ATOM 2711 N N . ASP A 1 391 ? -28.330 29.956 30.840 1.00 29.02 391 ASP A N 1
ATOM 2712 C CA . ASP A 1 391 ? -28.850 28.787 31.563 1.00 29.02 391 ASP A CA 1
ATOM 2713 C C . ASP A 1 391 ? -29.728 27.843 30.729 1.00 29.02 391 ASP A C 1
ATOM 2715 O O . ASP A 1 391 ? -30.939 27.792 30.884 1.00 29.02 391 ASP A O 1
ATOM 2719 N N . HIS A 1 392 ? -29.085 27.092 29.824 1.00 26.73 392 HIS A N 1
ATOM 2720 C CA . HIS A 1 392 ? -29.419 25.713 29.418 1.00 26.73 392 HIS A CA 1
ATOM 2721 C C . HIS A 1 392 ? -28.466 25.289 28.280 1.00 26.73 392 HIS A C 1
ATOM 2723 O O . HIS A 1 392 ? -28.845 25.213 27.115 1.00 26.73 392 HIS A O 1
ATOM 2729 N N . GLU A 1 393 ? -27.197 25.033 28.603 1.00 26.36 393 GLU A N 1
ATOM 2730 C CA . GLU A 1 393 ? -26.223 24.468 27.654 1.00 26.36 393 GLU A CA 1
ATOM 2731 C C . GLU A 1 393 ? -25.581 23.216 28.273 1.00 26.36 393 GLU A C 1
ATOM 2733 O O . GLU A 1 393 ? -24.386 23.131 28.528 1.00 26.36 393 GLU A O 1
ATOM 2738 N N . LEU A 1 394 ? -26.432 22.240 28.593 1.00 28.22 394 LEU A N 1
ATOM 2739 C CA . LEU A 1 394 ? -26.040 20.901 29.019 1.00 28.22 394 LEU A CA 1
ATOM 2740 C C . LEU A 1 394 ? -26.516 19.925 27.942 1.00 28.22 394 LEU A C 1
ATOM 2742 O O . LEU A 1 394 ? -27.713 19.744 27.752 1.00 28.22 394 LEU A O 1
ATOM 2746 N N . ILE A 1 395 ? -25.540 19.293 27.283 1.00 31.06 395 ILE A N 1
ATOM 2747 C CA . ILE A 1 395 ? -25.686 18.096 26.444 1.00 31.06 395 ILE A CA 1
ATOM 2748 C C . ILE A 1 395 ? -26.347 18.374 25.077 1.00 31.06 395 ILE A C 1
ATOM 2750 O O . ILE A 1 395 ? -27.534 18.165 24.855 1.00 31.06 395 ILE A O 1
ATOM 2754 N N . SER A 1 396 ? -25.527 18.822 24.119 1.00 24.31 396 SER A N 1
ATOM 2755 C CA . SER A 1 396 ? -25.853 18.817 22.685 1.00 24.31 396 SER A CA 1
ATOM 2756 C C . SER A 1 396 ? -25.305 17.534 22.046 1.00 24.31 396 SER A C 1
ATOM 2758 O O . SER A 1 396 ? -24.122 17.247 22.232 1.00 24.31 396 SER A O 1
ATOM 2760 N N . PRO A 1 397 ? -26.084 16.803 21.226 1.00 32.62 397 PRO A N 1
ATOM 2761 C CA . PRO A 1 397 ? -25.588 15.635 20.506 1.00 32.62 397 PRO A CA 1
ATOM 2762 C C . PRO A 1 397 ? -24.521 16.039 19.481 1.00 32.62 397 PRO A C 1
ATOM 2764 O O . PRO A 1 397 ? -24.568 17.144 18.926 1.00 32.62 397 PRO A O 1
ATOM 2767 N N . LEU A 1 398 ? -23.572 15.126 19.236 1.00 31.14 398 LEU A N 1
ATOM 2768 C CA . LEU A 1 398 ? -22.522 15.199 18.216 1.00 31.14 398 LEU A CA 1
ATOM 2769 C C . LEU A 1 398 ? -23.043 15.826 16.914 1.00 31.14 398 LEU A C 1
ATOM 2771 O O . LEU A 1 398 ? -23.655 15.171 16.067 1.00 31.14 398 LEU A O 1
ATOM 2775 N N . ARG A 1 399 ? -22.761 17.117 16.724 1.00 24.20 399 ARG A N 1
ATOM 2776 C CA . ARG A 1 399 ? -22.910 17.778 15.430 1.00 24.20 399 ARG A CA 1
ATOM 2777 C C . ARG A 1 399 ? -21.711 17.398 14.577 1.00 24.20 399 ARG A C 1
ATOM 2779 O O . ARG A 1 399 ? -20.758 18.161 14.478 1.00 24.20 399 ARG A O 1
ATOM 2786 N N . ILE A 1 400 ? -21.803 16.249 13.918 1.00 27.70 400 ILE A N 1
ATOM 2787 C CA . ILE A 1 400 ? -20.946 15.924 12.778 1.00 27.70 400 ILE A CA 1
ATOM 2788 C C . ILE A 1 400 ? -21.250 16.972 11.697 1.00 27.70 400 ILE A C 1
ATOM 2790 O O . ILE A 1 400 ? -22.262 16.902 10.994 1.00 27.70 400 ILE A O 1
ATOM 2794 N N . ARG A 1 401 ? -20.430 18.026 11.637 1.00 26.28 401 ARG A N 1
ATOM 2795 C CA . ARG A 1 401 ? -20.455 19.007 10.551 1.00 26.28 401 ARG A CA 1
ATOM 2796 C C . ARG A 1 401 ? -19.649 18.453 9.377 1.00 26.28 401 ARG A C 1
ATOM 2798 O O . ARG A 1 401 ? -18.632 17.806 9.577 1.00 26.28 401 ARG A O 1
ATOM 2805 N N . ARG A 1 402 ? -20.204 18.707 8.190 1.00 29.33 402 ARG A N 1
ATOM 2806 C CA . ARG A 1 402 ? -19.745 18.323 6.847 1.00 29.33 402 ARG A CA 1
ATOM 2807 C C . ARG A 1 402 ? -18.240 18.316 6.626 1.00 29.33 402 ARG A C 1
ATOM 2809 O O . ARG A 1 402 ? -17.589 19.281 7.082 1.00 29.33 402 ARG A O 1
#

Foldseek 3Di:
DVVVVLVVVVVPDDPLCVLLNLLQVLLVLLQVLLVLLLVLVVPDDDPPFADQLVLLLLSLLLLLLSLLLNLLSVLLCVVVVPAPLAFDDDPCLVVLLVVLVVLSVVLSVCSSVRVNDVVSSVSSNVSSNVNSNSQNRLAGNLCSSLVSLQSQLSSLSSQLSSCVSVVNPVSVVSSNVRNVVSVVVSCVQCVLQVHDPVCRRCRVVPPDPPPPPPPPPPPPQQPQAADAPVVVLVQLQPWQEEEEEAAPQCVVLVVQVVVVVSVVVSVVSVHHYAYEDRPSGDDHDPPDDVVRYDYQVRQLVCQLVGAEYEYEHDALQQAPCLCPPPDLNPVNRHRVNVNHNAYEHEDQDQAHDPSRDGGCLRRPDDPHSHYHHPDDDDDDDDDDDDDDDDDDDPDDPDPSDD

pLDDT: mean 76.16, std 20.1, range [24.2, 97.06]

Sequence (402 aa):
MGGVAGFAAARRFNMTDMPQLVSLFNAVGGCAAALVAIVDAQQRPAGLGAISGGTGFVQVADISIGALTFTGSLVAAKLEGLVPGRPVVFRGARGVNLVLAVAVLAAALLTIAGTSPGWALAIAGLATTVLGVTFVLPIGGADIPVVVSLLNGCTGMAVAMAGLLLSNTVLITAGALVGASGTILTALMAKAMNRSLGNIIAGGFGSGDQTAPPSVTGADSCAVQSVTADDVALQPAYAGSVIVVPGYGLAAARAQSELVDLADTLIARGITVSYAIHPVAGRMSGHVPYEQMLDRDAANRAFGHTDVALVVGANDVVNPAARTPGSAVYGMPILDAHRAGTVIVVKRSMGHGYADIDNPLCTAPRPGCCSTTPSPPSTTSPRPPRHSSADHELISPLRIRR

Secondary structure (DSSP, 8-state):
-HHHHHHHHHHHS-GGGHHHHHHHHHHHHHHHHHHHHHHHHHHS-TTS----HHHHHHHHHHHHHHHHHHHHHHHGGGGGTSS-SS----TTHHHHHHHHHHHHHHHHHHHHTT---HHHHHHHHHHHHHHHHHHHTTS-TTTHHHHHHHHHHHHHHHHHHHHHHTT-HHHHHHHHHHHHHHHHHHHHHHHHTT--HHHHHTTTTT--S-------TTS-----EE--HHHHHHHHHT-SEEEEEE-HHHHHTT-HHHHHHHHHHHHHTT-EEEEE--TTS----TTS-GGGEE-HHHHHHHGGG-SEEEEES-SGGG-GGGGSTTSTTTT-----GGGSSEEEEE-SSS---TT----HHHHS--TT-EEE--PPPP---PPPPP-------S--------

Radius of gyration: 26.38 Å; Cα contacts (8 Å, |Δi|>4): 638; chains: 1; bounding box: 75×58×66 Å

Solvent-accessible surface area (backbone atoms only — not comparable to full-atom values): 21650 Å² total; per-residue (Å²): 109,70,70,58,53,51,52,54,49,64,73,68,59,54,86,87,48,46,72,47,54,52,21,49,55,37,14,53,49,4,41,51,26,19,49,50,37,52,51,58,60,69,71,52,68,92,80,71,74,57,51,55,41,67,60,25,37,41,40,43,49,13,22,28,37,3,27,21,20,20,34,23,25,57,56,52,34,22,79,76,64,83,36,76,42,59,55,53,80,61,95,58,52,68,58,52,49,50,52,33,52,49,50,36,51,51,28,29,51,35,21,32,69,39,56,64,53,72,62,39,58,50,47,22,33,53,34,22,35,53,39,13,40,66,57,43,39,24,36,35,51,86,55,37,67,43,50,47,30,41,39,40,12,36,27,12,45,11,33,18,32,39,11,61,78,67,72,33,67,68,38,30,53,54,10,46,53,40,18,52,51,18,48,51,51,24,54,52,49,26,55,51,66,57,40,54,66,65,47,56,67,45,27,71,71,67,70,69,84,66,66,74,70,73,76,72,90,72,73,68,90,47,75,59,44,70,44,55,71,72,70,53,53,53,56,66,72,74,31,68,27,39,38,35,30,61,8,48,46,32,50,76,62,65,44,55,62,60,53,47,56,51,48,53,56,40,42,76,72,72,25,47,66,35,33,35,47,45,96,75,43,40,78,73,66,89,82,61,61,68,89,38,52,28,50,50,73,58,31,51,63,47,22,70,77,23,43,30,23,43,28,32,28,52,51,63,55,48,24,63,53,19,78,39,89,89,40,98,48,45,72,33,74,58,42,53,48,87,49,20,63,23,35,37,38,41,40,82,61,93,69,61,45,90,84,69,47,87,49,58,62,66,39,50,90,54,77,52,38,29,38,36,55,80,74,79,86,81,81,91,85,85,88,78,82,91,78,90,75,86,92,82,91,78,88,79,77,88,77,82,69,131

Mean predicte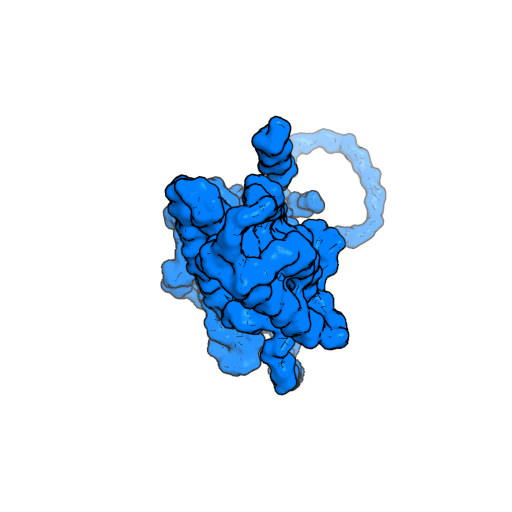d aligned error: 14.75 Å